Protein AF-A0A496YT22-F1 (afdb_monomer)

Structure (mmCIF, N/CA/C/O backbone):
data_AF-A0A496YT22-F1
#
_entry.id   AF-A0A496YT22-F1
#
loop_
_atom_site.group_PDB
_atom_site.id
_atom_site.type_symbol
_atom_site.label_atom_id
_atom_site.label_alt_id
_atom_site.label_comp_id
_atom_site.label_asym_id
_atom_site.label_entity_id
_atom_site.label_seq_id
_atom_site.pdbx_PDB_ins_code
_atom_site.Cartn_x
_atom_site.Cartn_y
_atom_site.Cartn_z
_atom_site.occupancy
_atom_site.B_iso_or_equiv
_atom_site.auth_seq_id
_atom_site.auth_comp_id
_atom_site.auth_asym_id
_atom_site.auth_atom_id
_atom_site.pdbx_PDB_model_num
ATOM 1 N N . MET A 1 1 ? 8.804 -9.572 -25.571 1.00 43.97 1 MET A N 1
ATOM 2 C CA . MET A 1 1 ? 10.090 -8.924 -25.228 1.00 43.97 1 MET A CA 1
ATOM 3 C C . MET A 1 1 ? 11.122 -8.936 -26.360 1.00 43.97 1 MET A C 1
ATOM 5 O O . MET A 1 1 ? 11.628 -7.877 -26.668 1.00 43.97 1 MET A O 1
ATOM 9 N N . ILE A 1 2 ? 11.380 -10.050 -27.059 1.00 42.09 2 ILE A N 1
ATOM 10 C CA . ILE A 1 2 ? 12.486 -10.147 -28.048 1.00 42.09 2 ILE A CA 1
ATOM 11 C C . ILE A 1 2 ? 12.188 -9.446 -29.407 1.00 42.09 2 ILE A C 1
ATOM 13 O O . ILE A 1 2 ? 13.082 -8.991 -30.114 1.00 42.09 2 ILE A O 1
ATOM 17 N N . ARG A 1 3 ? 10.912 -9.306 -29.801 1.00 44.09 3 ARG A N 1
ATOM 18 C CA . ARG A 1 3 ? 10.535 -8.911 -31.179 1.00 44.09 3 ARG A CA 1
ATOM 19 C C . ARG A 1 3 ? 10.841 -7.462 -31.589 1.00 44.09 3 ARG A C 1
ATOM 21 O O . ARG A 1 3 ? 10.942 -7.215 -32.790 1.00 44.09 3 ARG A O 1
ATOM 28 N N . ARG A 1 4 ? 10.936 -6.508 -30.652 1.00 46.62 4 ARG A N 1
ATOM 29 C CA . ARG A 1 4 ? 11.143 -5.086 -30.996 1.00 46.62 4 ARG A CA 1
ATOM 30 C C . ARG A 1 4 ? 12.622 -4.779 -31.253 1.00 46.62 4 ARG A C 1
ATOM 32 O O . ARG A 1 4 ? 12.919 -4.087 -32.224 1.00 46.62 4 ARG A O 1
ATOM 39 N N . ASP A 1 5 ? 13.519 -5.403 -30.492 1.00 55.44 5 ASP A N 1
ATOM 40 C CA . ASP A 1 5 ? 14.966 -5.238 -30.661 1.00 55.44 5 ASP A CA 1
ATOM 41 C C . ASP A 1 5 ? 15.528 -6.061 -31.821 1.00 55.44 5 ASP A C 1
ATOM 43 O O . ASP A 1 5 ? 16.427 -5.581 -32.501 1.00 55.44 5 ASP A O 1
ATOM 47 N N . ILE A 1 6 ? 14.935 -7.215 -32.168 1.00 63.62 6 ILE A N 1
ATOM 48 C CA . ILE A 1 6 ? 15.362 -7.986 -33.355 1.00 63.62 6 ILE A CA 1
ATOM 49 C C . ILE A 1 6 ? 15.339 -7.128 -34.624 1.00 63.62 6 ILE A C 1
ATOM 51 O O . ILE A 1 6 ? 16.263 -7.216 -35.427 1.00 63.62 6 ILE A O 1
ATOM 55 N N . LYS A 1 7 ? 14.311 -6.293 -34.829 1.00 68.88 7 LYS A N 1
ATOM 56 C CA . LYS A 1 7 ? 14.209 -5.467 -36.044 1.00 68.88 7 LYS A CA 1
ATOM 57 C C . LYS A 1 7 ? 15.286 -4.382 -36.094 1.00 68.88 7 LYS A C 1
ATOM 59 O O . LYS A 1 7 ? 15.851 -4.152 -37.157 1.00 68.88 7 LYS A O 1
ATOM 64 N N . ILE A 1 8 ? 15.578 -3.751 -34.956 1.00 69.25 8 ILE A N 1
ATOM 65 C CA . ILE A 1 8 ? 16.605 -2.705 -34.840 1.00 69.25 8 ILE A CA 1
ATOM 66 C C . ILE A 1 8 ? 17.996 -3.321 -35.000 1.00 69.25 8 ILE A C 1
ATOM 68 O O . ILE A 1 8 ? 18.782 -2.839 -35.807 1.00 69.25 8 ILE A O 1
ATOM 72 N N . VAL A 1 9 ? 18.265 -4.435 -34.317 1.00 75.06 9 VAL A N 1
ATOM 73 C CA . VAL A 1 9 ? 19.522 -5.185 -34.425 1.00 75.06 9 VAL A CA 1
ATOM 74 C C . VAL A 1 9 ? 19.734 -5.684 -35.855 1.00 75.06 9 VAL A C 1
ATOM 76 O O . VAL A 1 9 ? 20.800 -5.464 -36.421 1.00 75.06 9 VAL A O 1
ATOM 79 N N . SER A 1 10 ? 18.710 -6.263 -36.491 1.00 77.38 10 SER A N 1
ATOM 80 C CA . SER A 1 10 ? 18.797 -6.724 -37.887 1.00 77.38 10 SER A CA 1
ATOM 81 C C . SER A 1 10 ? 19.077 -5.568 -38.849 1.00 77.38 10 SER A C 1
ATOM 83 O O . SER A 1 10 ? 19.916 -5.693 -39.735 1.00 77.38 10 SER A O 1
ATOM 85 N N . PHE A 1 11 ? 18.421 -4.421 -38.659 1.00 79.88 11 PHE A N 1
ATOM 86 C CA . PHE A 1 11 ? 18.650 -3.226 -39.470 1.00 79.88 11 PHE A CA 1
ATOM 87 C C . PHE A 1 11 ? 20.065 -2.653 -39.282 1.00 79.88 11 PHE A C 1
ATOM 89 O O . PHE A 1 11 ? 20.742 -2.351 -40.264 1.00 79.88 11 PHE A O 1
ATOM 96 N N . CYS A 1 12 ? 20.549 -2.557 -38.041 1.00 79.00 12 CYS A N 1
ATOM 97 C CA . CYS A 1 12 ? 21.905 -2.098 -37.741 1.00 79.00 12 CYS A CA 1
ATOM 98 C C . CYS A 1 12 ? 22.975 -3.041 -38.306 1.00 79.00 12 CYS A C 1
ATOM 100 O O . CYS A 1 12 ? 23.954 -2.560 -38.870 1.00 79.00 12 CYS A O 1
ATOM 102 N N . ILE A 1 13 ? 22.774 -4.361 -38.232 1.00 83.06 13 ILE A N 1
ATOM 103 C CA . ILE A 1 13 ? 23.676 -5.352 -38.838 1.00 83.06 13 ILE A CA 1
ATOM 104 C C . ILE A 1 13 ? 23.762 -5.148 -40.354 1.00 83.06 13 ILE A C 1
ATOM 106 O O . ILE A 1 13 ? 24.862 -5.114 -40.901 1.00 83.06 13 ILE A O 1
ATOM 110 N N . VAL A 1 14 ? 22.627 -4.946 -41.033 1.00 83.50 14 VAL A N 1
ATOM 111 C CA . VAL A 1 14 ? 22.606 -4.679 -42.481 1.00 83.50 14 VAL A CA 1
ATOM 112 C C . VAL A 1 14 ? 23.369 -3.394 -42.821 1.00 83.50 14 VAL A C 1
ATOM 114 O O . VAL A 1 14 ? 24.183 -3.400 -43.742 1.00 83.50 14 VAL A O 1
ATOM 117 N N . ILE A 1 15 ? 23.178 -2.312 -42.058 1.00 80.31 15 ILE A N 1
ATOM 118 C CA . ILE A 1 15 ? 23.917 -1.053 -42.259 1.00 80.31 15 ILE A CA 1
ATOM 119 C C . ILE A 1 15 ? 25.422 -1.246 -42.058 1.00 80.31 15 ILE A C 1
ATOM 121 O O . ILE A 1 15 ? 26.205 -0.751 -42.867 1.00 80.31 15 ILE A O 1
ATOM 125 N N . ILE A 1 16 ? 25.838 -1.968 -41.014 1.00 85.50 16 ILE A N 1
ATOM 126 C CA . ILE A 1 16 ? 27.255 -2.243 -40.747 1.00 85.50 16 ILE A CA 1
ATOM 127 C C . ILE A 1 16 ? 27.864 -3.043 -41.902 1.00 85.50 16 ILE A C 1
ATOM 129 O O . ILE A 1 16 ? 28.938 -2.688 -42.376 1.00 85.50 16 ILE A O 1
ATOM 133 N N . LEU A 1 17 ? 27.173 -4.071 -42.403 1.00 84.62 17 LEU A N 1
ATOM 134 C CA . LEU A 1 17 ? 27.649 -4.879 -43.531 1.00 84.62 17 LEU A CA 1
ATOM 135 C C . LEU A 1 17 ? 27.815 -4.046 -44.809 1.00 84.62 17 LEU A C 1
ATOM 137 O O . LEU A 1 17 ? 28.841 -4.153 -45.480 1.00 84.62 17 LEU A O 1
ATOM 141 N N . ILE A 1 18 ? 26.850 -3.172 -45.117 1.00 77.69 18 ILE A N 1
ATOM 142 C CA . ILE A 1 18 ? 26.936 -2.249 -46.259 1.00 77.69 18 ILE A CA 1
ATOM 143 C C . ILE A 1 18 ? 28.099 -1.267 -46.070 1.00 77.69 18 ILE A C 1
ATOM 145 O O . ILE A 1 18 ? 28.868 -1.036 -47.002 1.00 77.69 18 ILE A O 1
ATOM 149 N N . ALA A 1 19 ? 28.265 -0.710 -44.868 1.00 78.56 19 ALA A N 1
ATOM 150 C CA . ALA A 1 19 ? 29.335 0.237 -44.576 1.00 78.56 19 ALA A CA 1
ATOM 151 C C . ALA A 1 19 ? 30.726 -0.413 -44.662 1.00 78.56 19 ALA A C 1
ATOM 153 O O . ALA A 1 19 ? 31.638 0.190 -45.220 1.00 78.56 19 ALA A O 1
ATOM 154 N N . VAL A 1 20 ? 30.883 -1.654 -44.188 1.00 85.06 20 VAL A N 1
ATOM 155 C CA . VAL A 1 20 ? 32.124 -2.437 -44.324 1.00 85.06 20 VAL A CA 1
ATOM 156 C C . VAL A 1 20 ? 32.426 -2.724 -45.794 1.00 85.06 20 VAL A C 1
ATOM 158 O O . VAL A 1 20 ? 33.553 -2.511 -46.235 1.00 85.06 20 VAL A O 1
ATOM 161 N N . PHE A 1 21 ? 31.426 -3.131 -46.580 1.00 82.00 21 PHE A N 1
ATOM 162 C CA . PHE A 1 21 ? 31.596 -3.359 -48.017 1.00 82.00 21 PHE A CA 1
ATOM 163 C C . PHE A 1 21 ? 32.051 -2.088 -48.754 1.00 82.00 21 PHE A C 1
ATOM 165 O O . PHE A 1 21 ? 33.010 -2.113 -49.528 1.00 82.00 21 PHE A O 1
ATOM 172 N N . MET A 1 22 ? 31.408 -0.954 -48.466 1.00 73.81 22 MET A N 1
ATOM 173 C CA . MET A 1 22 ? 31.781 0.345 -49.034 1.00 73.81 22 MET A CA 1
ATOM 174 C C . MET A 1 22 ? 33.162 0.808 -48.551 1.00 73.81 22 MET A C 1
ATOM 176 O O . MET A 1 22 ? 33.881 1.456 -49.308 1.00 73.81 22 MET A O 1
ATOM 180 N N . LEU A 1 23 ? 33.569 0.448 -47.329 1.00 81.56 23 LEU A N 1
ATOM 181 C CA . LEU A 1 23 ? 34.893 0.762 -46.788 1.00 81.56 23 LEU A CA 1
ATOM 182 C C . LEU A 1 23 ? 35.988 -0.005 -47.537 1.00 81.56 23 LEU A C 1
ATOM 184 O O . LEU A 1 23 ? 36.997 0.592 -47.907 1.00 81.56 23 LEU A O 1
ATOM 188 N N . CYS A 1 24 ? 35.766 -1.290 -47.833 1.00 80.44 24 CYS A N 1
ATOM 189 C CA . CYS A 1 24 ? 36.664 -2.078 -48.679 1.00 80.44 24 CYS A CA 1
ATOM 190 C C . CYS A 1 24 ? 36.819 -1.454 -50.073 1.00 80.44 24 CYS A C 1
ATOM 192 O O . CYS A 1 24 ? 37.925 -1.405 -50.602 1.00 80.44 24 CYS A O 1
ATOM 194 N N . LYS A 1 25 ? 35.739 -0.907 -50.648 1.00 75.31 25 LYS A N 1
ATOM 195 C CA . LYS A 1 25 ? 35.802 -0.184 -51.927 1.00 75.31 25 LYS A CA 1
ATOM 196 C C . LYS A 1 25 ? 36.484 1.178 -51.832 1.00 75.31 25 LYS A C 1
ATOM 198 O O . LYS A 1 25 ? 37.209 1.560 -52.744 1.00 75.31 25 LYS A O 1
ATOM 203 N N . ALA A 1 26 ? 36.327 1.889 -50.721 1.00 72.50 26 ALA A N 1
ATOM 204 C CA . ALA A 1 26 ? 37.008 3.160 -50.494 1.00 72.50 26 ALA A CA 1
ATOM 205 C C . ALA A 1 26 ? 38.537 3.009 -50.374 1.00 72.50 26 ALA A C 1
ATOM 207 O O . ALA A 1 26 ? 39.256 3.958 -50.677 1.00 72.50 26 ALA A O 1
ATOM 208 N N . GLN A 1 27 ? 39.046 1.830 -49.990 1.00 71.12 27 GLN A N 1
ATOM 209 C CA . GLN A 1 27 ? 40.488 1.538 -49.960 1.00 71.12 27 GLN A CA 1
ATOM 210 C C . GLN A 1 27 ? 41.128 1.447 -51.355 1.00 71.12 27 GLN A C 1
ATOM 212 O O . GLN A 1 27 ? 42.342 1.597 -51.472 1.00 71.12 27 GLN A O 1
ATOM 217 N N . GLU A 1 28 ? 40.336 1.259 -52.417 1.00 76.38 28 GLU A N 1
ATOM 218 C CA . GLU A 1 28 ? 40.820 1.311 -53.805 1.00 76.38 28 GLU A CA 1
ATOM 219 C C . GLU A 1 28 ? 41.134 2.764 -54.248 1.00 76.38 28 GLU A C 1
ATOM 221 O O . GLU A 1 28 ? 41.797 2.983 -55.264 1.00 76.38 28 GLU A O 1
ATOM 226 N N . LEU A 1 29 ? 40.702 3.777 -53.482 1.00 74.44 29 LEU A N 1
ATOM 227 C CA . LEU A 1 29 ? 40.960 5.194 -53.749 1.00 74.44 29 LEU A CA 1
ATOM 228 C C . LEU A 1 29 ? 42.267 5.661 -53.092 1.00 74.44 29 LEU A C 1
ATOM 230 O O . LEU A 1 29 ? 42.554 5.363 -51.933 1.00 74.44 29 LEU A O 1
ATOM 234 N N . LYS A 1 30 ? 43.053 6.472 -53.811 1.00 72.44 30 LYS A N 1
ATOM 235 C CA . LYS A 1 30 ? 44.325 7.007 -53.300 1.00 72.44 30 LYS A CA 1
ATOM 236 C C . LYS A 1 30 ? 44.101 7.887 -52.063 1.00 72.44 30 LYS A C 1
ATOM 238 O O . LYS A 1 30 ? 43.361 8.871 -52.113 1.00 72.44 30 LYS A O 1
ATOM 243 N N . ALA A 1 31 ? 44.792 7.551 -50.973 1.00 64.19 31 ALA A N 1
ATOM 244 C CA . ALA A 1 31 ? 44.725 8.271 -49.700 1.00 64.19 31 ALA A CA 1
ATOM 245 C C . ALA A 1 31 ? 45.420 9.643 -49.739 1.00 64.19 31 ALA A C 1
ATOM 247 O O . ALA A 1 31 ? 45.067 10.535 -48.972 1.00 64.19 31 ALA A O 1
ATOM 248 N N . THR A 1 32 ? 46.376 9.839 -50.648 1.00 66.56 32 THR A N 1
ATOM 249 C CA . THR A 1 32 ? 47.054 11.120 -50.860 1.00 66.56 32 THR A CA 1
ATOM 250 C C . THR A 1 32 ? 47.192 11.413 -52.346 1.00 66.56 32 THR A C 1
ATOM 252 O O . THR A 1 32 ? 47.465 10.528 -53.161 1.00 66.56 32 THR A O 1
ATOM 255 N N . ILE A 1 33 ? 46.987 12.676 -52.709 1.00 68.19 33 ILE A N 1
ATOM 256 C CA . ILE A 1 33 ? 47.254 13.190 -54.053 1.00 68.19 33 ILE A CA 1
ATOM 257 C C . ILE A 1 33 ? 48.054 14.480 -53.878 1.00 68.19 33 ILE A C 1
ATOM 259 O O . ILE A 1 33 ? 47.626 15.384 -53.165 1.00 68.19 33 ILE A O 1
ATOM 263 N N . ALA A 1 34 ? 49.237 14.545 -54.496 1.00 70.94 34 ALA A N 1
ATOM 264 C CA . ALA A 1 34 ? 50.095 15.736 -54.499 1.00 70.94 34 ALA A CA 1
ATOM 265 C C . ALA A 1 34 ? 50.357 16.345 -53.098 1.00 70.94 34 ALA A C 1
ATOM 267 O O . ALA A 1 34 ? 50.290 17.555 -52.919 1.00 70.94 34 ALA A O 1
ATOM 268 N N . GLY A 1 35 ? 50.614 15.511 -52.083 1.00 70.19 35 GLY A N 1
ATOM 269 C CA . GLY A 1 35 ? 50.894 15.982 -50.716 1.00 70.19 35 GLY A CA 1
ATOM 270 C C . GLY A 1 35 ? 49.671 16.463 -49.923 1.00 70.19 35 GLY A C 1
ATOM 271 O O . GLY A 1 35 ? 49.828 16.923 -48.797 1.00 70.19 35 GLY A O 1
ATOM 272 N N . THR A 1 36 ? 48.460 16.329 -50.471 1.00 66.19 36 THR A N 1
ATOM 273 C CA . THR A 1 36 ? 47.194 16.678 -49.806 1.00 66.19 36 THR A CA 1
ATOM 274 C C . THR A 1 36 ? 46.320 15.443 -49.559 1.00 66.19 36 THR A C 1
ATOM 276 O O . THR A 1 36 ? 46.562 14.369 -50.123 1.00 66.19 36 THR A O 1
ATOM 279 N N . ILE A 1 37 ? 45.321 15.587 -48.679 1.00 70.06 37 ILE A N 1
ATOM 280 C CA . ILE A 1 37 ? 44.357 14.536 -48.318 1.00 70.06 37 ILE A CA 1
ATOM 281 C C . ILE A 1 37 ? 43.594 14.102 -49.577 1.00 70.06 37 ILE A C 1
ATOM 283 O O . ILE A 1 37 ? 42.895 14.900 -50.197 1.00 70.06 37 ILE A O 1
ATOM 287 N N . GLY A 1 38 ? 43.739 12.834 -49.963 1.00 70.50 38 GLY A N 1
ATOM 288 C CA . GLY A 1 38 ? 43.094 12.268 -51.142 1.00 70.50 38 GLY A CA 1
ATOM 289 C C . GLY A 1 38 ? 41.599 11.978 -50.935 1.00 70.50 38 GLY A C 1
ATOM 290 O O . GLY A 1 38 ? 41.121 11.889 -49.799 1.00 70.50 38 GLY A O 1
ATOM 291 N N . PRO A 1 39 ? 40.843 11.767 -52.027 1.00 70.75 39 PRO A N 1
ATOM 292 C CA . PRO A 1 39 ? 39.390 11.593 -51.993 1.00 70.75 39 PRO A CA 1
ATOM 293 C C . PRO A 1 39 ? 38.934 10.330 -51.248 1.00 70.75 39 PRO A C 1
ATOM 295 O O . PRO A 1 39 ? 37.764 10.239 -50.902 1.00 70.75 39 PRO A O 1
ATOM 298 N N . GLY A 1 40 ? 39.828 9.372 -50.970 1.00 68.81 40 GLY A N 1
ATOM 299 C CA . GLY A 1 40 ? 39.516 8.167 -50.191 1.00 68.81 40 GLY A CA 1
ATOM 300 C C . GLY A 1 40 ? 39.432 8.384 -48.673 1.00 68.81 40 GLY A C 1
ATOM 301 O O . GLY A 1 40 ? 38.805 7.586 -47.976 1.00 68.81 40 GLY A O 1
ATOM 302 N N . VAL A 1 41 ? 40.009 9.466 -48.136 1.00 73.94 41 VAL A N 1
ATOM 303 C CA . VAL A 1 41 ? 40.124 9.684 -46.677 1.00 73.94 41 VAL A CA 1
ATOM 304 C C . VAL A 1 41 ? 38.799 10.138 -46.050 1.00 73.94 41 VAL A C 1
ATOM 306 O O . VAL A 1 41 ? 38.399 9.643 -44.997 1.00 73.94 41 VAL A O 1
ATOM 309 N N . PHE A 1 42 ? 38.058 11.031 -46.708 1.00 69.12 42 PHE A N 1
ATOM 310 C CA . PHE A 1 42 ? 36.756 11.492 -46.205 1.00 69.12 42 PHE A CA 1
ATOM 311 C C . PHE A 1 42 ? 35.681 10.382 -46.204 1.00 69.12 42 PHE A C 1
ATOM 313 O O . PHE A 1 42 ? 35.042 10.176 -45.174 1.00 69.12 42 PHE A O 1
ATOM 320 N N . PRO A 1 43 ? 35.493 9.596 -47.281 1.00 72.69 43 PRO A N 1
ATOM 321 C CA . PRO A 1 43 ? 34.543 8.485 -47.279 1.00 72.69 43 PRO A CA 1
ATOM 322 C C . PRO A 1 43 ? 34.906 7.400 -46.264 1.00 72.69 43 PRO A C 1
ATOM 324 O O . PRO A 1 43 ? 34.027 6.897 -45.570 1.00 72.69 43 PRO A O 1
ATOM 327 N N . SER A 1 44 ? 36.194 7.058 -46.132 1.00 77.62 44 SER A N 1
ATOM 328 C CA . SER A 1 44 ? 36.634 6.019 -45.192 1.00 77.62 44 SER A CA 1
ATOM 329 C C . SER A 1 44 ? 36.429 6.418 -43.730 1.00 77.62 44 SER A C 1
ATOM 331 O O . SER A 1 44 ? 35.948 5.612 -42.937 1.00 77.62 44 SER A O 1
ATOM 333 N N . THR A 1 45 ? 36.699 7.675 -43.374 1.00 77.62 45 THR A N 1
ATOM 334 C CA . THR A 1 45 ? 36.438 8.200 -42.021 1.00 77.62 45 THR A CA 1
ATOM 335 C C . THR A 1 45 ? 34.945 8.215 -41.679 1.00 77.62 45 THR A C 1
ATOM 337 O O . THR A 1 45 ? 34.568 7.770 -40.593 1.00 77.62 45 THR A O 1
ATOM 340 N N . VAL A 1 46 ? 34.080 8.639 -42.609 1.00 76.88 46 VAL A N 1
AT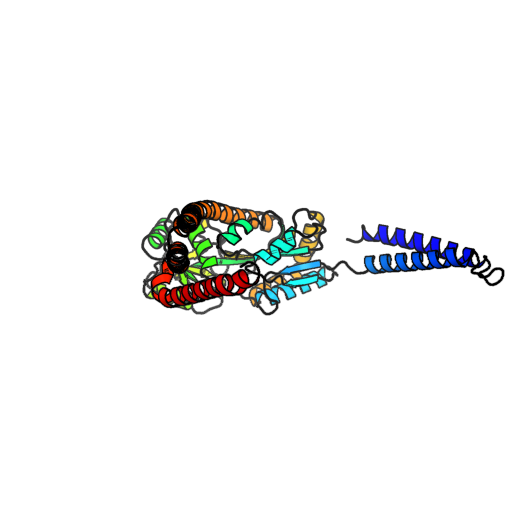OM 341 C CA . VAL A 1 46 ? 32.614 8.609 -42.436 1.00 76.88 46 VAL A CA 1
ATOM 342 C C . VAL A 1 46 ? 32.092 7.176 -42.287 1.00 76.88 46 VAL A C 1
ATOM 344 O O . VAL A 1 46 ? 31.265 6.909 -41.415 1.00 76.88 46 VAL A O 1
ATOM 347 N N . LEU A 1 47 ? 32.592 6.232 -43.087 1.00 82.44 47 LEU A N 1
ATOM 348 C CA . LEU A 1 47 ? 32.196 4.823 -43.015 1.00 82.44 47 LEU A CA 1
ATOM 349 C C . LEU A 1 47 ? 32.644 4.162 -41.704 1.00 82.44 47 LEU A C 1
ATOM 351 O O . LEU A 1 47 ? 31.853 3.454 -41.083 1.00 82.44 47 LEU A O 1
ATOM 355 N N . CYS A 1 48 ? 33.858 4.450 -41.226 1.00 85.31 48 CYS A N 1
ATOM 356 C CA . CYS A 1 48 ? 34.319 4.002 -39.909 1.00 85.31 48 CYS A CA 1
ATOM 357 C C . CYS A 1 48 ? 33.435 4.543 -38.772 1.00 85.31 48 CYS A C 1
ATOM 359 O O . CYS A 1 48 ? 33.080 3.794 -37.862 1.00 85.31 48 CYS A O 1
ATOM 361 N N . LEU A 1 49 ? 33.028 5.815 -38.838 1.00 83.75 49 LEU A N 1
ATOM 362 C CA . LEU A 1 49 ? 32.093 6.418 -37.881 1.00 83.75 49 LEU A CA 1
ATOM 363 C C . LEU A 1 49 ? 30.713 5.749 -37.911 1.00 83.75 49 LEU A C 1
ATOM 365 O O . LEU A 1 49 ? 30.139 5.496 -36.853 1.00 83.75 49 LEU A O 1
ATOM 369 N N . LEU A 1 50 ? 30.192 5.423 -39.097 1.00 82.38 50 LEU A N 1
ATOM 370 C CA . LEU A 1 50 ? 28.917 4.715 -39.251 1.00 82.38 50 LEU A CA 1
ATOM 371 C C . LEU A 1 50 ? 28.969 3.294 -38.683 1.00 82.38 50 LEU A C 1
ATOM 373 O O . LEU A 1 50 ? 28.031 2.878 -38.004 1.00 82.38 50 LEU A O 1
ATOM 377 N N . ILE A 1 51 ? 30.069 2.570 -38.910 1.00 90.12 51 ILE A N 1
ATOM 378 C CA . ILE A 1 51 ? 30.296 1.241 -38.327 1.00 90.12 51 ILE A CA 1
ATOM 379 C C . ILE A 1 51 ? 30.344 1.339 -36.800 1.00 90.12 51 ILE A C 1
ATOM 381 O O . ILE A 1 51 ? 29.654 0.583 -36.118 1.00 90.12 51 ILE A O 1
ATOM 385 N N . LEU A 1 52 ? 31.102 2.299 -36.258 1.00 91.12 52 LEU A N 1
ATOM 386 C CA . LEU A 1 52 ? 31.224 2.513 -34.816 1.00 91.12 52 LEU A CA 1
ATOM 387 C C . LEU A 1 52 ? 29.871 2.871 -34.181 1.00 91.12 52 LEU A C 1
ATOM 389 O O . LEU A 1 52 ? 29.491 2.293 -33.166 1.00 91.12 52 LEU A O 1
ATOM 393 N N . LEU A 1 53 ? 29.110 3.773 -34.803 1.00 86.25 53 LEU A N 1
ATOM 394 C CA . LEU A 1 53 ? 27.776 4.157 -34.344 1.00 86.25 53 LEU A CA 1
ATOM 395 C C . LEU A 1 53 ? 26.798 2.974 -34.395 1.00 86.25 53 LEU A C 1
ATOM 397 O O . LEU A 1 53 ? 26.063 2.745 -33.435 1.00 86.25 53 LEU A O 1
ATOM 401 N N . GLY A 1 54 ? 26.813 2.194 -35.481 1.00 82.94 54 GLY A N 1
ATOM 402 C CA . GLY A 1 54 ? 26.004 0.984 -35.623 1.00 82.94 54 GLY A CA 1
ATOM 403 C C . GLY A 1 54 ? 26.330 -0.063 -34.557 1.00 82.94 54 GLY A C 1
ATOM 404 O O . GLY A 1 54 ? 25.416 -0.644 -33.969 1.00 82.94 54 GLY A O 1
ATOM 405 N N . LEU A 1 55 ? 27.616 -0.261 -34.252 1.00 87.50 55 LEU A N 1
ATOM 406 C CA . LEU A 1 55 ? 28.085 -1.127 -33.168 1.00 87.50 55 LEU A CA 1
ATOM 407 C C . LEU A 1 55 ? 27.598 -0.637 -31.804 1.00 87.50 55 LEU A C 1
ATOM 409 O O . LEU A 1 55 ? 27.049 -1.428 -31.047 1.00 87.50 55 LEU A O 1
ATOM 413 N N . VAL A 1 56 ? 27.724 0.659 -31.504 1.00 81.94 56 VAL A N 1
ATOM 414 C CA . VAL A 1 56 ? 27.246 1.243 -30.239 1.00 81.94 56 VAL A CA 1
ATOM 415 C C . VAL A 1 56 ? 25.735 1.064 -30.079 1.00 81.94 56 VAL A C 1
ATOM 417 O O . VAL A 1 56 ? 25.279 0.691 -28.999 1.00 81.94 56 VAL A O 1
ATOM 420 N N . ILE A 1 57 ? 24.953 1.287 -31.140 1.00 77.75 57 ILE A N 1
ATOM 421 C CA . ILE A 1 57 ? 23.498 1.076 -31.121 1.00 77.75 57 ILE A CA 1
ATOM 422 C C . ILE A 1 57 ? 23.177 -0.407 -30.915 1.00 77.75 57 ILE A C 1
ATOM 424 O O . ILE A 1 57 ? 22.354 -0.727 -30.064 1.00 77.75 57 ILE A O 1
ATOM 428 N N . THR A 1 58 ? 23.865 -1.307 -31.621 1.00 78.12 58 THR A N 1
ATOM 429 C CA . THR A 1 58 ? 23.667 -2.760 -31.494 1.00 78.12 58 THR A CA 1
ATOM 430 C C . THR A 1 58 ? 24.000 -3.241 -30.084 1.00 78.12 58 THR A C 1
ATOM 432 O O . THR A 1 58 ? 23.191 -3.921 -29.466 1.00 78.12 58 THR A O 1
ATOM 435 N N . ILE A 1 59 ? 25.144 -2.826 -29.531 1.00 77.62 59 ILE A N 1
ATOM 436 C CA . ILE A 1 59 ? 25.547 -3.141 -28.156 1.00 77.62 59 ILE A CA 1
ATOM 437 C C . ILE A 1 59 ? 24.499 -2.613 -27.176 1.00 77.62 59 ILE A C 1
ATOM 439 O O . ILE A 1 59 ? 24.040 -3.364 -26.326 1.00 77.62 59 ILE A O 1
ATOM 443 N N . LYS A 1 60 ? 24.061 -1.356 -27.318 1.00 66.44 60 LYS A N 1
ATOM 444 C CA . LYS A 1 60 ? 23.056 -0.751 -26.435 1.00 66.44 60 LYS A CA 1
ATOM 445 C C . LYS A 1 60 ? 21.689 -1.436 -26.520 1.00 66.44 60 LYS A C 1
ATOM 447 O O . LYS A 1 60 ? 21.015 -1.529 -25.503 1.00 66.44 60 LYS A O 1
ATOM 452 N N . SER A 1 61 ? 21.300 -1.922 -27.696 1.00 64.75 61 SER A N 1
ATOM 453 C CA . SER A 1 61 ? 20.090 -2.729 -27.901 1.00 64.75 61 SER A CA 1
ATOM 454 C C . SER A 1 61 ? 20.229 -4.168 -27.393 1.00 64.75 61 SER A C 1
ATOM 456 O O . SER A 1 61 ? 19.222 -4.806 -27.111 1.00 64.75 61 SER A O 1
ATOM 458 N N . CYS A 1 62 ? 21.456 -4.677 -27.258 1.00 63.06 62 CYS A N 1
ATOM 459 C CA . CYS A 1 62 ? 21.746 -5.980 -26.658 1.00 63.06 62 CYS A CA 1
ATOM 460 C C . CYS A 1 62 ? 21.919 -5.921 -25.130 1.00 63.06 62 CYS A C 1
ATOM 462 O O . CYS A 1 62 ? 21.877 -6.966 -24.483 1.00 63.06 62 CYS A O 1
ATOM 464 N N . ILE A 1 63 ? 22.111 -4.734 -24.537 1.00 60.66 63 ILE A N 1
ATOM 465 C CA . ILE A 1 63 ? 22.060 -4.563 -23.081 1.00 60.66 63 ILE A CA 1
ATOM 466 C C . ILE A 1 63 ? 20.601 -4.790 -22.656 1.00 60.66 63 ILE A C 1
ATOM 468 O O . ILE A 1 63 ? 19.729 -4.049 -23.118 1.00 60.66 63 ILE A O 1
ATOM 472 N N . PRO A 1 64 ? 20.304 -5.792 -21.806 1.00 55.28 64 PRO A N 1
ATOM 473 C CA . PRO A 1 64 ? 18.939 -6.045 -21.365 1.00 55.28 64 PRO A CA 1
ATOM 474 C C . PRO A 1 64 ? 18.380 -4.778 -20.720 1.00 55.28 64 PRO A C 1
ATOM 476 O O . PRO A 1 64 ? 19.029 -4.154 -19.882 1.00 55.28 64 PRO A O 1
ATOM 479 N N . VAL A 1 65 ? 17.189 -4.365 -21.149 1.00 58.09 65 VAL A N 1
ATOM 480 C CA . VAL A 1 65 ? 16.560 -3.161 -20.611 1.00 58.09 65 VAL A CA 1
ATOM 481 C C . VAL A 1 65 ? 16.151 -3.429 -19.162 1.00 58.09 65 VAL A C 1
ATOM 483 O O . VAL A 1 65 ? 15.226 -4.200 -18.903 1.00 58.09 65 VAL A O 1
ATOM 486 N N . ASP A 1 66 ? 16.854 -2.785 -18.231 1.00 77.38 66 ASP A N 1
ATOM 487 C CA . ASP A 1 66 ? 16.627 -2.895 -16.790 1.00 77.38 66 ASP A CA 1
ATOM 488 C C . ASP A 1 66 ? 15.189 -2.489 -16.424 1.00 77.38 66 ASP A C 1
ATOM 490 O O . ASP A 1 66 ? 14.745 -1.373 -16.712 1.00 77.38 66 ASP A O 1
ATOM 494 N N . VAL A 1 67 ? 14.461 -3.371 -15.733 1.00 89.31 67 VAL A N 1
ATOM 495 C CA . VAL A 1 67 ? 13.198 -3.001 -15.084 1.00 89.31 67 VAL A CA 1
ATOM 496 C C . VAL A 1 67 ? 13.552 -2.238 -13.814 1.00 89.31 67 VAL A C 1
ATOM 498 O O . VAL A 1 67 ? 14.250 -2.744 -12.938 1.00 89.31 67 VAL A O 1
ATOM 501 N N . ARG A 1 68 ? 13.087 -1.000 -13.685 1.00 91.56 68 ARG A N 1
ATOM 502 C CA . ARG A 1 68 ? 13.293 -0.210 -12.466 1.00 91.56 68 ARG A CA 1
ATOM 503 C C . ARG A 1 68 ? 12.072 -0.342 -11.578 1.00 91.56 68 ARG A C 1
ATOM 505 O O . ARG A 1 68 ? 10.978 -0.013 -12.024 1.00 91.56 68 ARG A O 1
ATOM 512 N N . LEU A 1 69 ? 12.265 -0.766 -10.334 1.00 93.75 69 LEU A N 1
ATOM 513 C CA . LEU A 1 69 ? 11.220 -0.781 -9.316 1.00 93.75 69 LEU A CA 1
ATOM 514 C C . LEU A 1 69 ? 11.376 0.427 -8.397 1.00 93.75 69 LEU A C 1
ATOM 516 O O . LEU A 1 69 ? 12.303 0.500 -7.594 1.00 93.75 69 LEU A O 1
ATOM 520 N N . LEU A 1 70 ? 10.475 1.392 -8.541 1.00 91.50 70 LEU A N 1
ATOM 521 C CA . LEU A 1 70 ? 10.427 2.590 -7.715 1.00 91.50 70 LEU A CA 1
ATOM 522 C C . LEU A 1 70 ? 9.808 2.252 -6.357 1.00 91.50 70 LEU A C 1
ATOM 524 O O . LEU A 1 70 ? 8.636 1.883 -6.286 1.00 91.50 70 LEU A O 1
ATOM 528 N N . SER A 1 71 ? 10.597 2.401 -5.293 1.00 88.81 71 SER A N 1
ATOM 529 C CA . SER A 1 71 ? 10.162 2.171 -3.913 1.00 88.81 71 SER A CA 1
ATOM 530 C C . SER A 1 71 ? 10.160 3.479 -3.114 1.00 88.81 71 SER A C 1
ATOM 532 O O . SER A 1 71 ? 11.118 4.252 -3.212 1.00 88.81 71 SER A O 1
ATOM 534 N N . PRO A 1 72 ? 9.119 3.748 -2.313 1.00 81.81 72 PRO A N 1
ATOM 535 C CA . PRO A 1 72 ? 9.102 4.869 -1.377 1.00 81.81 72 PRO A CA 1
ATOM 536 C C . PRO A 1 72 ? 9.876 4.587 -0.075 1.00 81.81 72 PRO A C 1
ATOM 538 O O . PRO A 1 72 ? 10.143 5.515 0.683 1.00 81.81 72 PRO A O 1
ATOM 541 N N . TYR A 1 73 ? 10.248 3.332 0.190 1.00 83.88 73 TYR A N 1
ATOM 542 C CA . TYR A 1 73 ? 10.931 2.924 1.419 1.00 83.88 73 TYR A CA 1
ATOM 543 C C . TYR A 1 73 ? 12.454 3.021 1.289 1.00 83.88 73 TYR A C 1
ATOM 545 O O . TYR A 1 73 ? 13.022 2.617 0.268 1.00 83.88 73 TYR A O 1
ATOM 553 N N . SER A 1 74 ? 13.128 3.505 2.340 1.00 84.88 74 SER A N 1
ATOM 554 C CA . SER A 1 74 ? 14.594 3.478 2.416 1.00 84.88 74 SER A CA 1
ATOM 555 C C . SER A 1 74 ? 15.103 2.044 2.276 1.00 84.88 74 SER A C 1
ATOM 557 O O . SER A 1 74 ? 14.479 1.110 2.777 1.00 84.88 74 SER A O 1
ATOM 559 N N . SER A 1 75 ? 16.247 1.863 1.616 1.00 84.12 75 SER A N 1
ATOM 560 C CA . SER A 1 75 ? 16.864 0.545 1.412 1.00 84.12 75 SER A CA 1
ATOM 561 C C . SER A 1 75 ? 17.218 -0.181 2.712 1.00 84.12 75 SER A C 1
ATOM 563 O O . SER A 1 75 ? 17.368 -1.396 2.693 1.00 84.12 75 SER A O 1
ATOM 565 N N . GLU A 1 76 ? 17.352 0.558 3.813 1.00 84.88 76 GLU A N 1
ATOM 566 C CA . GLU A 1 76 ? 17.706 0.049 5.144 1.00 84.88 76 GLU A CA 1
ATOM 567 C C . GLU A 1 76 ? 16.483 -0.374 5.973 1.00 84.88 76 GLU A C 1
ATOM 569 O O . GLU A 1 76 ? 16.621 -1.100 6.952 1.00 84.88 76 GLU A O 1
ATOM 574 N N . SER A 1 77 ? 15.277 0.067 5.599 1.00 85.69 77 SER A N 1
ATOM 575 C CA . SER A 1 77 ? 14.048 -0.330 6.294 1.00 85.69 77 SER A CA 1
ATOM 576 C C . SER A 1 77 ? 13.668 -1.784 5.989 1.00 85.69 77 SER A C 1
ATOM 578 O O . SER A 1 77 ? 13.966 -2.289 4.906 1.00 85.69 77 SER A O 1
ATOM 580 N N . LEU A 1 78 ? 12.931 -2.439 6.898 1.00 86.19 78 LEU A N 1
ATOM 581 C CA . LEU A 1 78 ? 12.425 -3.808 6.693 1.00 86.19 78 LEU A CA 1
ATOM 582 C C . LEU A 1 78 ? 11.645 -3.941 5.376 1.00 86.19 78 LEU A C 1
ATOM 584 O O . LEU A 1 78 ? 11.936 -4.824 4.570 1.00 86.19 78 LEU A O 1
ATOM 588 N N . LYS A 1 79 ? 10.734 -2.996 5.100 1.00 87.88 79 LYS A N 1
ATOM 589 C CA . LYS A 1 79 ? 9.991 -2.938 3.832 1.00 87.88 79 LYS A CA 1
ATOM 590 C C . LYS A 1 79 ? 10.920 -2.684 2.639 1.00 87.88 79 LYS A C 1
ATOM 592 O O . LYS A 1 79 ? 10.739 -3.278 1.583 1.00 87.88 79 LYS A O 1
ATOM 597 N N . GLY A 1 80 ? 11.961 -1.866 2.786 1.00 89.38 80 GLY A N 1
ATOM 598 C CA . GLY A 1 80 ? 12.987 -1.687 1.753 1.00 89.38 80 GLY A CA 1
ATOM 599 C C . GLY A 1 80 ? 13.719 -2.981 1.392 1.00 89.38 80 GLY A C 1
ATOM 600 O O . GLY A 1 80 ? 13.861 -3.292 0.207 1.00 89.38 80 GLY A O 1
ATOM 601 N N . LEU A 1 81 ? 14.130 -3.753 2.400 1.00 92.25 81 LEU A N 1
ATOM 602 C CA . LEU A 1 81 ? 14.773 -5.057 2.227 1.00 92.25 81 LEU A CA 1
ATOM 603 C C . LEU A 1 81 ? 13.819 -6.080 1.596 1.00 92.25 81 LEU A C 1
ATOM 605 O O . LEU A 1 81 ? 14.209 -6.762 0.649 1.00 92.25 81 LEU A O 1
ATOM 609 N N . LEU A 1 82 ? 12.560 -6.137 2.048 1.00 93.75 82 LEU A N 1
ATOM 610 C CA . LEU A 1 82 ? 11.510 -6.962 1.440 1.00 93.75 82 LEU A CA 1
ATOM 611 C C . LEU A 1 82 ? 11.416 -6.715 -0.070 1.00 93.75 82 LEU A C 1
ATOM 613 O O . LEU A 1 82 ? 11.462 -7.650 -0.868 1.00 93.75 82 LEU A O 1
ATOM 617 N N . ILE A 1 83 ? 11.341 -5.448 -0.479 1.00 93.56 83 ILE A N 1
ATOM 618 C CA . ILE A 1 83 ? 11.209 -5.086 -1.892 1.00 93.56 83 ILE A CA 1
ATOM 619 C C . ILE A 1 83 ? 12.449 -5.454 -2.706 1.00 93.56 83 ILE A C 1
ATOM 621 O O . ILE A 1 83 ? 12.309 -5.888 -3.848 1.00 93.56 83 ILE A O 1
ATOM 625 N N . GLN A 1 84 ? 13.652 -5.351 -2.135 1.00 93.62 84 GLN A N 1
ATOM 626 C CA . GLN A 1 84 ? 14.872 -5.841 -2.788 1.00 93.62 84 GLN A CA 1
ATOM 627 C C . GLN A 1 84 ? 14.851 -7.357 -3.001 1.00 93.62 84 GLN A C 1
ATOM 629 O O . GLN A 1 84 ? 15.269 -7.835 -4.057 1.00 93.62 84 GLN A O 1
ATOM 634 N N . LYS A 1 85 ? 14.321 -8.121 -2.044 1.00 95.31 85 LYS A N 1
ATOM 635 C CA . LYS A 1 85 ? 14.196 -9.575 -2.182 1.00 95.31 85 LYS A CA 1
ATOM 636 C C . LYS A 1 85 ? 13.149 -9.972 -3.220 1.00 95.31 85 LYS A C 1
ATOM 638 O O . LYS A 1 85 ? 13.446 -10.782 -4.095 1.00 95.31 85 LYS A O 1
ATOM 643 N N . ILE A 1 86 ? 11.968 -9.345 -3.199 1.00 95.12 86 ILE A N 1
ATOM 644 C CA . ILE A 1 86 ? 10.927 -9.552 -4.224 1.00 95.12 86 I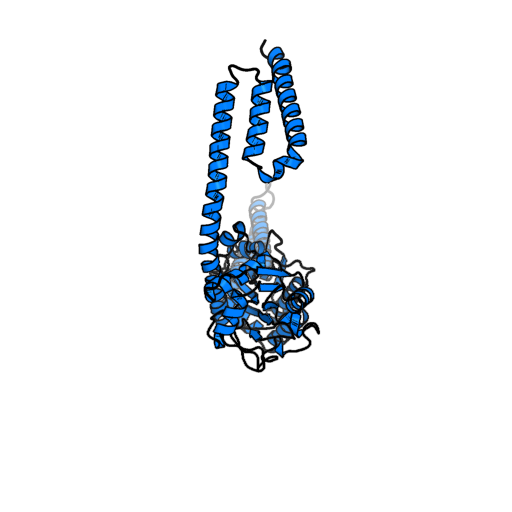LE A CA 1
ATOM 645 C C . ILE A 1 86 ? 11.472 -9.202 -5.615 1.00 95.12 86 ILE A C 1
ATOM 647 O O . ILE A 1 86 ? 11.276 -9.952 -6.573 1.00 95.12 86 ILE A O 1
ATOM 651 N N . ALA A 1 87 ? 12.217 -8.099 -5.723 1.00 93.88 87 ALA A N 1
ATOM 652 C CA . ALA A 1 87 ? 12.912 -7.709 -6.943 1.00 93.88 87 ALA A CA 1
ATOM 653 C C . ALA A 1 87 ? 13.882 -8.790 -7.443 1.00 93.88 87 ALA A C 1
ATOM 655 O O . ALA A 1 87 ? 13.892 -9.079 -8.637 1.00 93.88 87 ALA A O 1
ATOM 656 N N . GLY A 1 88 ? 14.659 -9.409 -6.549 1.00 93.44 88 GLY A N 1
ATOM 657 C CA . GLY A 1 88 ? 15.572 -10.507 -6.879 1.00 93.44 88 GLY A CA 1
ATOM 658 C C . GLY A 1 88 ? 14.862 -11.780 -7.357 1.00 93.44 88 GLY A C 1
ATOM 659 O O . GLY A 1 88 ? 15.305 -12.395 -8.331 1.00 93.44 88 GLY A O 1
ATOM 660 N N . ILE A 1 89 ? 13.737 -12.144 -6.729 1.00 94.44 89 ILE A N 1
ATOM 661 C CA . ILE A 1 89 ? 12.896 -13.289 -7.134 1.00 94.44 89 ILE A CA 1
ATOM 662 C C . ILE A 1 89 ? 12.350 -13.070 -8.551 1.00 94.44 89 ILE A C 1
ATOM 664 O O . ILE A 1 89 ? 12.481 -13.939 -9.421 1.00 94.44 89 ILE A O 1
ATOM 668 N N . LEU A 1 90 ? 11.790 -11.881 -8.803 1.00 92.62 90 LEU A N 1
ATOM 669 C CA . LEU A 1 90 ? 11.285 -11.490 -10.118 1.00 92.62 90 LEU A CA 1
ATOM 670 C C . LEU A 1 90 ? 12.404 -11.438 -11.160 1.00 92.62 90 LEU A C 1
ATOM 672 O O . LEU A 1 90 ? 12.237 -11.986 -12.243 1.00 92.62 90 LEU A O 1
ATOM 676 N N . ALA A 1 91 ? 13.549 -10.830 -10.840 1.00 91.06 91 ALA A N 1
ATOM 677 C CA . ALA A 1 91 ? 14.692 -10.719 -11.746 1.00 91.06 91 ALA A CA 1
ATOM 678 C C . ALA A 1 91 ? 15.190 -12.092 -12.213 1.00 91.06 91 ALA A C 1
ATOM 680 O O . ALA A 1 91 ? 15.346 -12.332 -13.412 1.00 91.06 91 ALA A O 1
ATOM 681 N N . SER A 1 92 ? 15.383 -13.006 -11.258 1.00 90.56 92 SER A N 1
ATOM 682 C CA . SER A 1 92 ? 15.869 -14.363 -11.521 1.00 90.56 92 SER A CA 1
ATOM 683 C C . SER A 1 92 ? 14.892 -15.148 -12.394 1.00 90.56 92 SER A C 1
ATOM 685 O O . SER A 1 92 ? 15.308 -15.831 -13.325 1.00 90.56 92 SER A O 1
ATOM 687 N N . SER A 1 93 ? 13.589 -15.009 -12.134 1.00 90.25 93 SER A N 1
ATOM 688 C CA . SER A 1 93 ? 12.552 -15.737 -12.872 1.00 90.25 93 SER A CA 1
ATOM 689 C C . SER A 1 93 ? 12.255 -15.132 -14.249 1.00 90.25 93 SER A C 1
ATOM 691 O O . SER A 1 93 ? 11.947 -15.858 -15.187 1.00 90.25 93 SER A O 1
ATOM 693 N N . LEU A 1 94 ? 12.379 -13.809 -14.397 1.00 87.88 94 LEU A N 1
ATOM 694 C CA . LEU A 1 94 ? 12.203 -13.106 -15.673 1.00 87.88 94 LEU A CA 1
ATOM 695 C C . LEU A 1 94 ? 13.436 -13.203 -16.583 1.00 87.88 94 LEU A C 1
ATOM 697 O O . LEU A 1 94 ? 13.338 -12.850 -17.759 1.00 87.88 94 LEU A O 1
ATOM 701 N N . GLY A 1 95 ? 14.595 -13.610 -16.050 1.00 84.50 95 GLY A N 1
ATOM 702 C CA . GLY A 1 95 ? 15.875 -13.528 -16.759 1.00 84.50 95 GLY A CA 1
ATOM 703 C C . GLY A 1 95 ? 16.265 -12.086 -17.103 1.00 84.50 95 GLY A C 1
ATOM 704 O O . GLY A 1 95 ? 16.937 -11.843 -18.103 1.00 84.50 95 GLY A O 1
ATOM 705 N N . ALA A 1 96 ? 15.797 -11.121 -16.309 1.00 82.50 96 ALA A N 1
ATOM 706 C CA . ALA A 1 96 ? 15.963 -9.695 -16.551 1.00 82.50 96 ALA A CA 1
ATOM 707 C C . ALA A 1 96 ? 16.551 -9.014 -15.318 1.00 82.50 96 ALA A C 1
ATOM 709 O O . ALA A 1 96 ? 16.248 -9.373 -14.181 1.00 82.50 96 ALA A O 1
ATOM 710 N N . ARG A 1 97 ? 17.368 -7.984 -15.530 1.00 84.31 97 ARG A N 1
ATOM 711 C CA . ARG A 1 97 ? 17.879 -7.181 -14.423 1.00 84.31 97 ARG A CA 1
ATOM 712 C C . ARG A 1 97 ? 16.767 -6.275 -13.899 1.00 84.31 97 ARG A C 1
ATOM 714 O O . ARG A 1 97 ? 16.181 -5.493 -14.649 1.00 84.31 97 ARG A O 1
ATOM 721 N N . LEU A 1 98 ? 16.496 -6.379 -12.600 1.00 90.44 98 LEU A N 1
ATOM 722 C CA . LEU A 1 98 ? 15.530 -5.540 -11.905 1.00 90.44 98 LEU A CA 1
ATOM 723 C C . LEU A 1 98 ? 16.249 -4.740 -10.819 1.00 90.44 98 LEU A C 1
ATOM 725 O O . LEU A 1 98 ? 16.883 -5.307 -9.933 1.00 90.44 98 LEU A O 1
ATOM 729 N N . VAL A 1 99 ? 16.193 -3.413 -10.917 1.00 89.81 99 VAL A N 1
ATOM 730 C CA . VAL A 1 99 ? 16.897 -2.502 -10.006 1.00 89.81 99 VAL A CA 1
ATOM 731 C C . VAL A 1 99 ? 15.883 -1.756 -9.158 1.00 89.81 99 VAL A C 1
ATOM 733 O O . VAL A 1 99 ? 15.060 -1.002 -9.681 1.00 89.81 99 VAL A O 1
ATOM 736 N N . VAL A 1 100 ? 15.966 -1.929 -7.840 1.00 92.06 100 VAL A N 1
ATOM 737 C CA . VAL A 1 100 ? 15.176 -1.132 -6.900 1.00 92.06 100 VAL A CA 1
ATOM 738 C C . VAL A 1 100 ? 15.783 0.263 -6.808 1.00 92.06 100 VAL A C 1
ATOM 740 O O . VAL A 1 100 ? 16.961 0.429 -6.500 1.00 92.06 100 VAL A O 1
ATOM 743 N N . GLN A 1 101 ? 14.974 1.275 -7.095 1.00 89.50 101 GLN A N 1
ATOM 744 C CA . GLN A 1 101 ? 15.340 2.675 -6.955 1.00 89.50 101 GLN A CA 1
ATOM 745 C C . GLN A 1 101 ? 14.481 3.299 -5.871 1.00 89.50 101 GLN A C 1
ATOM 747 O O . GLN A 1 101 ? 13.281 3.516 -6.058 1.00 89.50 101 GLN A O 1
ATOM 752 N N . THR A 1 102 ? 15.109 3.632 -4.750 1.00 85.69 102 THR A N 1
ATOM 753 C CA . THR A 1 102 ? 14.424 4.378 -3.708 1.00 85.69 102 THR A CA 1
ATOM 754 C C . THR A 1 102 ? 14.197 5.822 -4.158 1.00 85.69 102 THR A C 1
ATOM 756 O O . THR A 1 102 ? 15.122 6.511 -4.589 1.00 85.69 102 THR A O 1
ATOM 759 N N . ALA A 1 103 ? 12.960 6.295 -4.048 1.00 73.69 103 ALA A N 1
ATOM 760 C CA . ALA A 1 103 ? 12.584 7.683 -4.276 1.00 73.69 103 ALA A CA 1
ATOM 761 C C . ALA A 1 103 ? 12.112 8.300 -2.951 1.00 73.69 103 ALA A C 1
ATOM 763 O O . ALA A 1 103 ? 10.916 8.336 -2.669 1.00 73.69 103 ALA A O 1
ATOM 764 N N . ILE A 1 104 ? 13.071 8.761 -2.141 1.00 62.78 104 ILE A N 1
ATOM 765 C CA . ILE A 1 104 ? 12.808 9.378 -0.832 1.00 62.78 104 ILE A CA 1
ATOM 766 C C . ILE A 1 104 ? 12.338 10.828 -1.032 1.00 62.78 104 ILE A C 1
ATOM 768 O O . ILE A 1 104 ? 12.931 11.580 -1.805 1.00 62.78 104 ILE A O 1
ATOM 772 N N . GLY A 1 105 ? 11.283 11.230 -0.325 1.00 62.09 105 GLY A N 1
ATOM 773 C CA . GLY A 1 105 ? 10.755 12.596 -0.294 1.00 62.09 105 GLY A CA 1
ATOM 774 C C . GLY A 1 105 ? 9.738 12.772 0.837 1.00 62.09 105 GLY A C 1
ATOM 775 O O . GLY A 1 105 ? 9.623 11.907 1.704 1.00 62.09 105 GLY A O 1
ATOM 776 N N . ARG A 1 106 ? 9.006 13.898 0.871 1.00 51.47 106 ARG A N 1
ATOM 777 C CA . ARG A 1 106 ? 7.941 14.104 1.871 1.00 51.47 106 ARG A CA 1
ATOM 778 C C . ARG A 1 106 ? 6.761 13.180 1.541 1.00 51.47 106 ARG A C 1
ATOM 780 O O . ARG A 1 106 ? 5.924 13.524 0.713 1.00 51.47 106 ARG A O 1
ATOM 787 N N . GLY A 1 107 ? 6.738 12.011 2.178 1.00 55.72 107 GLY A N 1
ATOM 788 C CA . GLY A 1 107 ? 5.718 10.978 2.012 1.00 55.72 107 GLY A CA 1
ATOM 789 C C . GLY A 1 107 ? 5.976 9.994 0.868 1.00 55.72 107 GLY A C 1
ATOM 790 O O . GLY A 1 107 ? 6.821 10.203 -0.002 1.00 55.72 107 GLY A O 1
ATOM 791 N N . PHE A 1 108 ? 5.160 8.939 0.838 1.00 62.41 108 PHE A N 1
ATOM 792 C CA . PHE A 1 108 ? 5.149 7.876 -0.179 1.00 62.41 108 PHE A CA 1
ATOM 793 C C . PHE A 1 108 ? 4.865 8.371 -1.613 1.00 62.41 108 PHE A C 1
ATOM 795 O O . PHE A 1 108 ? 5.096 7.662 -2.593 1.00 62.41 108 PHE A O 1
ATOM 802 N N . PHE A 1 109 ? 4.433 9.628 -1.749 1.00 69.25 109 PHE A N 1
ATOM 803 C CA . PHE A 1 109 ? 4.077 10.281 -3.005 1.00 69.25 109 PHE A CA 1
ATOM 804 C C . PHE A 1 109 ? 5.230 10.374 -4.019 1.00 69.25 109 PHE A C 1
ATOM 806 O O . PHE A 1 109 ? 4.993 10.307 -5.225 1.00 69.25 109 PHE A O 1
ATOM 813 N N . SER A 1 110 ? 6.483 10.518 -3.575 1.00 74.00 110 SER A N 1
ATOM 814 C CA . SER A 1 110 ? 7.613 10.759 -4.487 1.00 74.00 110 SER A CA 1
ATOM 815 C C . SER A 1 110 ? 7.874 9.601 -5.456 1.00 74.00 110 SER A C 1
ATOM 817 O O . SER A 1 110 ? 8.138 9.841 -6.639 1.00 74.00 110 SER A O 1
ATOM 819 N N . ALA A 1 111 ? 7.750 8.355 -4.989 1.00 80.06 111 ALA A N 1
ATOM 820 C CA . ALA A 1 111 ? 7.884 7.172 -5.837 1.00 80.06 111 ALA A CA 1
ATOM 821 C C . ALA A 1 111 ? 6.742 7.083 -6.857 1.00 80.06 111 ALA A C 1
ATOM 823 O O . ALA A 1 111 ? 6.993 6.899 -8.051 1.00 80.06 111 ALA A O 1
ATOM 824 N N . HIS A 1 112 ? 5.500 7.291 -6.410 1.00 82.19 112 HIS A N 1
ATOM 825 C CA . HIS A 1 112 ? 4.323 7.226 -7.278 1.00 82.19 112 HIS A CA 1
ATOM 826 C C . HIS A 1 112 ? 4.348 8.313 -8.349 1.00 82.19 112 HIS A C 1
ATOM 828 O O . HIS A 1 112 ? 4.147 8.036 -9.527 1.00 82.19 112 HIS A O 1
ATOM 834 N N . TYR A 1 113 ? 4.680 9.543 -7.968 1.00 80.81 113 TYR A N 1
ATOM 835 C CA . TYR A 1 113 ? 4.760 10.670 -8.889 1.00 80.81 113 TYR A CA 1
ATOM 836 C C . TYR A 1 113 ? 5.809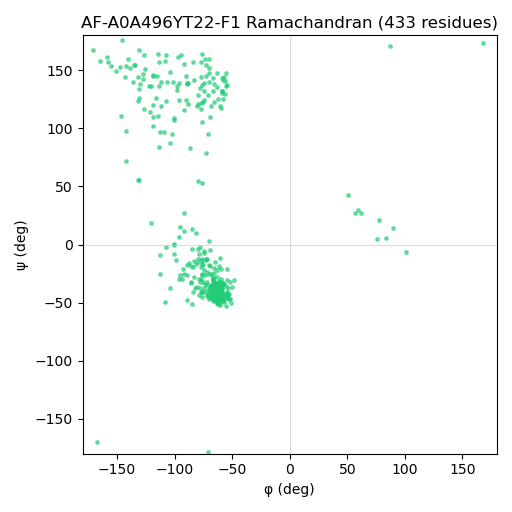 10.465 -9.989 1.00 80.81 113 TYR A C 1
ATOM 838 O O . TYR A 1 113 ? 5.559 10.752 -11.163 1.00 80.81 113 TYR A O 1
ATOM 846 N N . LYS A 1 114 ? 6.984 9.934 -9.628 1.00 84.50 114 LYS A N 1
ATOM 847 C CA . LYS A 1 114 ? 8.032 9.591 -10.599 1.00 84.50 114 LYS A CA 1
ATOM 848 C C . LYS A 1 114 ? 7.584 8.457 -11.526 1.00 84.50 114 LYS A C 1
ATOM 850 O O . LYS A 1 114 ? 7.885 8.497 -12.720 1.00 84.50 114 LYS A O 1
ATOM 855 N N . ALA A 1 115 ? 6.850 7.479 -11.000 1.00 88.00 115 ALA A N 1
ATOM 856 C CA . ALA A 1 115 ? 6.326 6.370 -11.785 1.00 88.00 115 ALA A CA 1
ATOM 857 C C . ALA A 1 115 ? 5.276 6.828 -12.806 1.00 88.00 115 ALA A C 1
ATOM 859 O O . ALA A 1 115 ? 5.424 6.531 -13.984 1.00 88.00 115 ALA A O 1
ATOM 860 N N . ILE A 1 116 ? 4.292 7.634 -12.398 1.00 86.75 116 ILE A N 1
ATOM 861 C CA . ILE A 1 116 ? 3.225 8.143 -13.283 1.00 86.75 116 ILE A CA 1
ATOM 862 C C . ILE A 1 116 ? 3.790 8.931 -14.470 1.00 86.75 116 ILE A C 1
ATOM 864 O O . ILE A 1 116 ? 3.246 8.895 -15.568 1.00 86.75 116 ILE A O 1
ATOM 868 N N . ARG A 1 117 ? 4.907 9.637 -14.267 1.00 86.88 117 ARG A N 1
ATOM 869 C CA . ARG A 1 117 ? 5.594 10.401 -15.322 1.00 86.88 117 ARG A CA 1
ATOM 870 C C . ARG A 1 117 ? 6.567 9.581 -16.161 1.00 86.88 117 ARG A C 1
ATOM 872 O O . ARG A 1 117 ? 7.180 10.117 -17.084 1.00 86.88 117 ARG A O 1
ATOM 879 N N . SER A 1 118 ? 6.767 8.315 -15.821 1.00 88.62 118 SER A N 1
ATOM 880 C CA . SER A 1 118 ? 7.623 7.427 -16.596 1.00 88.62 118 SER A CA 1
ATOM 881 C C . SER A 1 118 ? 6.907 6.966 -17.862 1.00 88.62 118 SER A C 1
ATOM 883 O O . SER A 1 118 ? 5.682 6.989 -17.957 1.00 88.62 118 SER A O 1
ATOM 885 N N . LYS A 1 119 ? 7.685 6.555 -18.866 1.00 88.00 119 LYS A N 1
ATOM 886 C CA . LYS A 1 119 ? 7.127 6.017 -20.108 1.00 88.00 119 LYS A CA 1
ATOM 887 C C . LYS A 1 119 ? 6.346 4.729 -19.796 1.00 88.00 119 LYS A C 1
ATOM 889 O O . LYS A 1 119 ? 6.871 3.890 -19.062 1.00 88.00 119 LYS A O 1
ATOM 894 N N . PRO A 1 120 ? 5.141 4.535 -20.358 1.00 90.88 120 PRO A N 1
ATOM 895 C CA . PRO A 1 120 ? 4.363 3.311 -20.180 1.00 90.88 120 PRO A CA 1
ATOM 896 C C . PRO A 1 120 ? 4.877 2.195 -21.106 1.00 90.88 120 PRO A C 1
ATOM 898 O O . PRO A 1 120 ? 4.146 1.635 -21.916 1.00 90.88 120 PRO A O 1
ATOM 901 N N . ASP A 1 121 ? 6.174 1.900 -21.025 1.00 87.62 121 ASP A N 1
ATOM 902 C CA . ASP A 1 121 ? 6.876 0.920 -21.863 1.00 87.62 121 ASP A CA 1
ATOM 903 C C . ASP A 1 121 ? 7.097 -0.433 -21.166 1.00 87.62 121 ASP A C 1
ATOM 905 O O . ASP A 1 121 ? 7.650 -1.349 -21.768 1.00 87.62 121 ASP A O 1
ATOM 909 N N . GLY A 1 122 ? 6.648 -0.569 -19.914 1.00 89.31 122 GLY A N 1
ATOM 910 C CA . GLY A 1 122 ? 6.797 -1.792 -19.127 1.00 89.31 122 GLY A CA 1
ATOM 911 C C . GLY A 1 122 ? 8.146 -1.935 -18.412 1.00 89.31 122 GLY A C 1
ATOM 912 O O . GLY A 1 122 ? 8.376 -2.962 -17.776 1.00 89.31 122 GLY A O 1
ATOM 913 N N . HIS A 1 123 ? 9.021 -0.921 -18.459 1.00 89.81 123 HIS A N 1
ATOM 914 C CA . HIS A 1 123 ? 10.333 -0.931 -17.786 1.00 89.81 123 HIS A CA 1
ATOM 915 C C . HIS A 1 123 ? 10.365 -0.148 -16.470 1.00 89.81 123 HIS A C 1
ATOM 917 O O . HIS A 1 123 ? 11.403 -0.054 -15.813 1.00 89.81 123 HIS A O 1
ATOM 923 N N . THR A 1 124 ? 9.237 0.433 -16.069 1.00 92.88 124 THR A N 1
ATOM 924 C CA . THR A 1 124 ? 9.096 1.089 -14.769 1.00 92.88 124 THR A CA 1
ATOM 925 C C . THR A 1 124 ? 7.973 0.413 -14.003 1.00 92.88 124 THR A C 1
ATOM 927 O O . THR A 1 124 ? 6.820 0.491 -14.407 1.00 92.88 124 THR A O 1
ATOM 930 N N . LEU A 1 125 ? 8.326 -0.244 -12.907 1.00 93.69 125 LEU A N 1
ATOM 931 C CA . LEU A 1 125 ? 7.411 -0.797 -11.922 1.00 93.69 125 LEU A CA 1
ATOM 932 C C . LEU A 1 125 ? 7.430 0.115 -10.692 1.00 93.69 125 LEU A C 1
ATOM 934 O O . LEU A 1 125 ? 8.450 0.729 -10.378 1.00 93.69 125 LEU A O 1
ATOM 938 N N . ALA A 1 126 ? 6.315 0.225 -9.990 1.00 92.12 126 ALA A N 1
ATOM 939 C CA . ALA A 1 126 ? 6.207 1.006 -8.770 1.00 92.12 126 ALA A CA 1
ATOM 940 C C . ALA A 1 126 ? 5.618 0.158 -7.654 1.00 92.12 126 ALA A C 1
ATOM 942 O O . ALA A 1 126 ? 4.700 -0.633 -7.878 1.00 92.12 126 ALA A O 1
ATOM 943 N N . LEU A 1 127 ? 6.135 0.367 -6.448 1.00 91.31 127 LEU A N 1
ATOM 944 C CA . LEU A 1 127 ? 5.478 -0.094 -5.244 1.00 91.31 127 LEU A CA 1
ATOM 945 C C . LEU A 1 127 ? 4.373 0.892 -4.863 1.00 91.31 127 LEU A C 1
ATOM 947 O O . LEU A 1 127 ? 4.621 2.069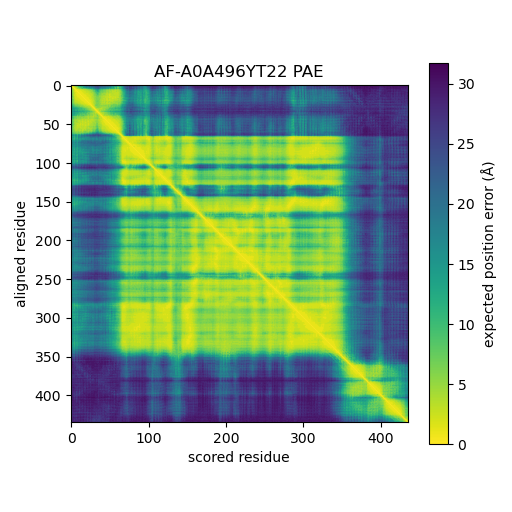 -4.591 1.00 91.31 127 LEU A O 1
ATOM 951 N N . LEU A 1 128 ? 3.153 0.385 -4.831 1.00 87.81 128 LEU A N 1
ATOM 952 C CA . LEU A 1 128 ? 1.953 1.054 -4.364 1.00 87.81 128 LEU A CA 1
ATOM 953 C C . LEU A 1 128 ? 1.706 0.644 -2.913 1.00 87.81 128 LEU A C 1
ATOM 955 O O . LEU A 1 128 ? 1.887 -0.520 -2.565 1.00 87.81 128 LEU A O 1
ATOM 959 N N . SER A 1 129 ? 1.313 1.590 -2.067 1.00 82.38 129 SER A N 1
ATOM 960 C CA . SER A 1 129 ? 0.965 1.315 -0.673 1.00 82.38 129 SER A CA 1
ATOM 961 C C . SER A 1 129 ? -0.126 2.266 -0.191 1.00 82.38 129 SER A C 1
ATOM 963 O O . SER A 1 129 ? -0.257 3.376 -0.719 1.00 82.38 129 SER A O 1
ATOM 965 N N . GLY A 1 130 ? -0.903 1.807 0.791 1.00 69.19 130 GLY A N 1
ATOM 966 C CA . GLY A 1 130 ? -2.018 2.535 1.396 1.00 69.19 130 GLY A CA 1
ATOM 967 C C . GLY A 1 130 ? -1.616 3.643 2.363 1.00 69.19 130 GLY A C 1
ATOM 968 O O . GLY A 1 130 ? -2.444 4.496 2.671 1.00 69.19 130 GLY A O 1
ATOM 969 N N . SER A 1 131 ? -0.358 3.677 2.804 1.00 62.59 131 SER A N 1
ATOM 970 C CA . SER A 1 131 ? 0.160 4.631 3.791 1.00 62.59 131 SER A CA 1
ATOM 971 C C . SER A 1 131 ? 0.401 6.031 3.197 1.00 62.59 131 SER A C 1
ATOM 973 O O . SER A 1 131 ? 1.478 6.597 3.298 1.00 62.59 131 SER A O 1
ATOM 975 N N . ILE A 1 132 ? -0.588 6.638 2.538 1.00 58.12 132 ILE A N 1
ATOM 976 C CA . ILE A 1 132 ? -0.451 8.000 2.000 1.00 58.12 132 ILE A CA 1
ATOM 977 C C . ILE A 1 132 ? -0.646 9.015 3.142 1.00 58.12 132 ILE A C 1
ATOM 979 O O . ILE A 1 132 ? -1.659 8.952 3.833 1.00 58.12 132 ILE A O 1
ATOM 983 N N . PRO A 1 133 ? 0.261 9.992 3.345 1.00 55.12 133 PRO A N 1
ATOM 984 C CA . PRO A 1 133 ? 0.085 10.984 4.404 1.00 55.12 133 PRO A CA 1
ATOM 985 C C . PRO A 1 133 ? -1.219 11.780 4.230 1.00 55.12 133 PRO A C 1
ATOM 987 O O . PRO A 1 133 ? -1.458 12.349 3.162 1.00 55.12 133 PRO A O 1
ATOM 990 N N . TYR A 1 134 ? -2.018 11.887 5.295 1.00 52.34 134 TYR A N 1
ATOM 991 C CA . TYR A 1 134 ? -3.327 12.562 5.311 1.00 52.34 134 TYR A CA 1
ATOM 992 C C . TYR A 1 134 ? -3.266 14.094 5.170 1.00 52.34 134 TYR A C 1
ATOM 994 O O . TYR A 1 134 ? -4.295 14.762 5.054 1.00 52.34 134 TYR A O 1
ATOM 1002 N N . SER A 1 135 ? -2.072 14.693 5.149 1.00 52.62 135 SER A N 1
ATOM 1003 C CA . SER A 1 135 ? -1.947 16.143 5.018 1.00 52.62 135 SER A CA 1
ATOM 1004 C C . SER A 1 135 ? -2.624 16.668 3.736 1.00 52.62 135 SER A C 1
ATOM 1006 O O . SER A 1 135 ? -2.509 16.089 2.651 1.00 52.62 135 SER A O 1
ATOM 1008 N N . SER A 1 136 ? -3.266 17.831 3.840 1.00 49.66 136 SER A N 1
ATOM 1009 C CA . SER A 1 136 ? -3.978 18.516 2.751 1.00 49.66 136 SER A CA 1
ATOM 1010 C C . SER A 1 136 ? -3.167 18.679 1.460 1.00 49.66 136 SER A C 1
ATOM 1012 O O . SER A 1 136 ? -3.712 18.556 0.362 1.00 49.66 136 SER A O 1
ATOM 1014 N N . CYS A 1 137 ? -1.858 18.917 1.578 1.00 49.50 137 CYS A N 1
ATOM 1015 C CA . CYS A 1 137 ? -0.952 19.048 0.438 1.00 49.50 137 CYS A CA 1
ATOM 1016 C C . CYS A 1 137 ? -0.797 17.732 -0.342 1.00 49.50 137 CYS A C 1
ATOM 1018 O O . CYS A 1 137 ? -0.609 17.762 -1.557 1.00 49.50 137 CYS A O 1
ATOM 1020 N N . PHE A 1 138 ? -0.911 16.586 0.338 1.00 54.75 138 PHE A N 1
ATOM 1021 C CA . PHE A 1 138 ? -0.804 15.252 -0.259 1.00 54.75 138 PHE A CA 1
ATOM 1022 C C . PHE A 1 138 ? -2.154 14.673 -0.677 1.00 54.75 138 PHE A C 1
ATOM 1024 O O . PHE A 1 138 ? -2.187 13.862 -1.597 1.00 54.75 138 PHE A O 1
ATOM 1031 N N . LEU A 1 139 ? -3.278 15.150 -0.134 1.00 54.06 139 LEU A N 1
ATOM 1032 C CA . LEU A 1 139 ? -4.620 14.761 -0.595 1.00 54.06 139 LEU A CA 1
ATOM 1033 C C . LEU A 1 139 ? -4.904 15.183 -2.044 1.00 54.06 139 LEU A C 1
ATOM 1035 O O . LEU A 1 139 ? -5.543 14.444 -2.785 1.00 54.06 139 LEU A O 1
ATOM 1039 N N . ASN A 1 140 ? -4.364 16.317 -2.506 1.00 51.09 140 ASN A N 1
ATOM 1040 C CA . ASN A 1 140 ? -4.379 16.676 -3.936 1.00 51.09 140 ASN A CA 1
ATOM 1041 C C . ASN A 1 140 ? -3.458 15.794 -4.796 1.00 51.09 140 ASN A C 1
ATOM 1043 O O . ASN A 1 140 ? -3.622 15.733 -6.009 1.00 51.09 140 ASN A O 1
ATOM 1047 N N . ALA A 1 141 ? -2.518 15.101 -4.163 1.00 49.41 141 ALA A N 1
ATOM 1048 C CA . ALA A 1 141 ? -1.539 14.205 -4.763 1.00 49.41 141 ALA A CA 1
ATOM 1049 C C . ALA A 1 141 ? -1.953 12.714 -4.657 1.00 49.41 141 ALA A C 1
ATOM 1051 O O . ALA A 1 141 ? -1.419 11.865 -5.367 1.00 49.41 141 ALA A O 1
ATOM 1052 N N . SER A 1 142 ? -2.961 12.401 -3.831 1.00 52.34 142 SER A N 1
ATOM 1053 C CA . SER A 1 142 ? -3.500 11.056 -3.546 1.00 52.34 142 SER A CA 1
ATOM 1054 C C . SER A 1 142 ? -4.265 10.429 -4.724 1.00 52.34 142 SER A C 1
ATOM 1056 O O . SER A 1 142 ? -4.772 9.317 -4.627 1.00 52.34 142 SER A O 1
ATOM 1058 N N . PHE A 1 143 ? -4.305 11.116 -5.868 1.00 54.22 143 PHE A N 1
ATOM 1059 C CA . PHE A 1 143 ? -4.892 10.676 -7.141 1.00 54.22 143 PHE A CA 1
ATOM 1060 C C . PHE A 1 143 ? -3.966 9.761 -7.942 1.00 54.22 143 PHE A C 1
ATOM 1062 O O . PHE A 1 143 ? -4.213 9.462 -9.101 1.00 54.22 143 PHE A O 1
ATOM 1069 N N . ALA A 1 144 ? -2.875 9.307 -7.334 1.00 64.12 144 ALA A N 1
ATOM 1070 C CA . ALA A 1 144 ? -1.889 8.505 -8.022 1.00 64.12 144 ALA A CA 1
ATOM 1071 C C . ALA A 1 144 ? -2.423 7.113 -8.414 1.00 64.12 144 ALA A C 1
ATOM 1073 O O . ALA A 1 144 ? -2.077 6.630 -9.485 1.00 64.12 144 ALA A O 1
ATOM 1074 N N . LEU A 1 145 ? -3.287 6.486 -7.599 1.00 76.75 145 LEU A N 1
ATOM 1075 C CA . LEU A 1 145 ? -3.675 5.076 -7.782 1.00 76.75 145 LEU A CA 1
ATOM 1076 C C . LEU A 1 145 ? -4.417 4.796 -9.100 1.00 76.75 145 LEU A C 1
ATOM 1078 O O . LEU A 1 145 ? -4.207 3.747 -9.697 1.00 76.75 145 LEU A O 1
ATOM 1082 N N . GLU A 1 146 ? -5.232 5.736 -9.591 1.00 80.81 146 GLU A N 1
ATOM 1083 C CA . GLU A 1 146 ? -5.945 5.595 -10.875 1.00 80.81 146 GLU A CA 1
ATOM 1084 C C . GLU A 1 146 ? -5.023 5.713 -12.102 1.00 80.81 146 GLU A C 1
ATOM 1086 O O . GLU A 1 146 ? -5.416 5.359 -13.211 1.00 80.81 146 GLU A O 1
ATOM 1091 N N . HIS A 1 147 ? -3.781 6.164 -11.905 1.00 86.56 147 HIS A N 1
ATOM 1092 C CA . HIS A 1 147 ? -2.751 6.259 -12.939 1.00 86.56 147 HIS A CA 1
ATOM 1093 C C . HIS A 1 147 ? -1.813 5.046 -12.974 1.00 86.56 147 HIS A C 1
ATOM 1095 O O . HIS A 1 147 ? -0.754 5.107 -13.607 1.00 86.56 147 HIS A O 1
ATOM 1101 N N . PHE A 1 148 ? -2.194 3.948 -12.321 1.00 90.81 148 PHE A N 1
ATOM 1102 C CA . PHE A 1 148 ? -1.472 2.685 -12.376 1.00 90.81 148 PHE A CA 1
ATOM 1103 C C . PHE A 1 148 ? -2.334 1.567 -12.949 1.00 90.81 148 PHE A C 1
ATOM 1105 O O . PHE A 1 148 ? -3.534 1.479 -12.699 1.00 90.81 148 PHE A O 1
ATOM 1112 N N . GLU A 1 149 ? -1.683 0.667 -13.674 1.00 94.38 149 GLU A N 1
ATOM 1113 C CA . GLU A 1 149 ? -2.206 -0.656 -13.978 1.00 94.38 149 GLU A CA 1
ATOM 1114 C C . GLU A 1 149 ? -1.528 -1.655 -13.024 1.00 94.38 149 GLU A C 1
ATOM 1116 O O . GLU A 1 149 ? -0.313 -1.876 -13.127 1.00 94.38 149 GLU A O 1
ATOM 1121 N N . PRO A 1 150 ? -2.255 -2.216 -12.041 1.00 94.62 150 PRO A N 1
ATOM 1122 C CA . PRO A 1 150 ? -1.654 -3.076 -11.032 1.00 94.62 150 PRO A CA 1
ATOM 1123 C C . PRO A 1 150 ? -1.208 -4.412 -11.622 1.00 94.62 150 PRO A C 1
ATOM 1125 O O . PRO A 1 150 ? -1.901 -5.025 -12.431 1.00 94.62 150 PRO A O 1
ATOM 1128 N N . LEU A 1 151 ? -0.046 -4.869 -11.168 1.00 96.38 151 LEU A N 1
ATOM 1129 C CA . LEU A 1 151 ? 0.486 -6.199 -11.421 1.00 96.38 151 LEU A CA 1
ATOM 1130 C C . LEU A 1 151 ? -0.069 -7.201 -10.406 1.00 96.38 151 LEU A C 1
ATOM 1132 O O . LEU A 1 151 ? -0.560 -8.256 -10.788 1.00 96.38 151 LEU A O 1
ATOM 1136 N N . CYS A 1 152 ? 0.029 -6.887 -9.116 1.00 96.62 152 CYS A N 1
ATOM 1137 C CA . CYS A 1 152 ? -0.426 -7.776 -8.052 1.00 96.62 152 CYS A CA 1
ATOM 1138 C C . CYS A 1 152 ? -0.546 -7.041 -6.718 1.00 96.62 152 CYS A C 1
ATOM 1140 O O . CYS A 1 152 ? 0.142 -6.045 -6.480 1.00 96.62 152 CYS A O 1
ATOM 1142 N N . LEU A 1 153 ? -1.357 -7.590 -5.820 1.00 95.56 153 LEU A N 1
ATOM 1143 C CA . LEU A 1 153 ? -1.271 -7.313 -4.390 1.00 95.56 153 LEU A CA 1
ATOM 1144 C C . LEU A 1 153 ? -0.182 -8.212 -3.782 1.00 95.56 153 LEU A C 1
ATOM 1146 O O . LEU A 1 153 ? -0.031 -9.355 -4.208 1.00 95.56 153 LEU A O 1
ATOM 1150 N N . LEU A 1 154 ? 0.601 -7.685 -2.840 1.00 95.38 154 LEU A N 1
ATOM 1151 C CA . LEU A 1 154 ? 1.664 -8.403 -2.126 1.00 95.38 154 LEU A CA 1
ATOM 1152 C C . LEU A 1 154 ? 1.271 -8.675 -0.670 1.00 95.38 154 LEU A C 1
ATOM 1154 O O . LEU A 1 154 ? 1.381 -9.797 -0.182 1.00 95.38 154 LEU A O 1
ATOM 1158 N N . SER A 1 155 ? 0.810 -7.648 0.035 1.00 93.00 155 SER A N 1
ATOM 1159 C CA . SER A 1 155 ? 0.385 -7.767 1.428 1.00 93.00 155 SER A CA 1
ATOM 1160 C C . SER A 1 155 ? -0.883 -6.973 1.674 1.00 93.00 155 SER A C 1
ATOM 1162 O O . SER A 1 155 ? -1.154 -5.976 0.996 1.00 93.00 155 SER A O 1
ATOM 1164 N N . PHE A 1 156 ? -1.653 -7.443 2.648 1.00 92.00 156 PHE A N 1
ATOM 1165 C CA . PHE A 1 156 ? -2.774 -6.716 3.213 1.00 92.00 156 PHE A CA 1
ATOM 1166 C C . PHE A 1 156 ? -2.878 -7.064 4.693 1.00 92.00 156 PHE A C 1
ATOM 1168 O O . PHE A 1 156 ? -3.228 -8.188 5.051 1.00 92.00 156 PHE A O 1
ATOM 1175 N N . ASP A 1 157 ? -2.575 -6.084 5.528 1.00 90.19 157 ASP A N 1
ATOM 1176 C CA . ASP A 1 157 ? -2.596 -6.156 6.975 1.00 90.19 157 ASP A CA 1
ATOM 1177 C C . ASP A 1 157 ? -3.781 -5.327 7.505 1.00 90.19 157 ASP A C 1
ATOM 1179 O O . ASP A 1 157 ? -3.707 -4.095 7.564 1.00 90.19 157 ASP A O 1
ATOM 1183 N N . PRO A 1 158 ? -4.929 -5.962 7.804 1.00 90.69 158 PRO A N 1
ATOM 1184 C CA . PRO A 1 158 ? -6.112 -5.254 8.274 1.00 90.69 158 PRO A CA 1
ATOM 1185 C C . PRO A 1 158 ? -5.932 -4.712 9.690 1.00 90.69 158 PRO A C 1
ATOM 1187 O O . PRO A 1 158 ? -5.166 -5.238 10.495 1.00 90.69 158 PRO A O 1
ATOM 1190 N N . TYR A 1 159 ? -6.747 -3.721 10.037 1.00 90.12 159 TYR A N 1
ATOM 1191 C CA . TYR A 1 159 ? -6.931 -3.330 11.424 1.00 90.12 159 TYR A CA 1
ATOM 1192 C C . TYR A 1 159 ? -7.802 -4.338 12.178 1.00 90.12 159 TYR A C 1
ATOM 1194 O O . TYR A 1 159 ? -8.834 -4.817 11.699 1.00 90.12 159 TYR A O 1
ATOM 1202 N N . MET A 1 160 ? -7.393 -4.608 13.409 1.00 91.94 160 MET A N 1
ATOM 1203 C CA . MET A 1 160 ? -8.163 -5.300 14.427 1.00 91.94 160 MET A CA 1
ATOM 1204 C C . MET A 1 160 ? -8.809 -4.285 15.362 1.00 91.94 160 MET A C 1
ATOM 1206 O O . MET A 1 160 ? -8.153 -3.341 15.806 1.00 91.94 160 MET A O 1
ATOM 1210 N N . LEU A 1 161 ? -10.079 -4.506 15.698 1.00 92.62 161 LEU A N 1
ATOM 1211 C CA . LEU A 1 161 ? -10.762 -3.762 16.751 1.00 92.62 161 LEU A CA 1
ATOM 1212 C C . LEU A 1 161 ? -10.572 -4.486 18.082 1.00 92.62 161 LEU A C 1
ATOM 1214 O O . LEU A 1 161 ? -10.941 -5.654 18.212 1.00 92.62 161 LEU A O 1
ATOM 1218 N N . LEU A 1 162 ? -10.036 -3.768 19.065 1.00 92.19 162 LEU A N 1
ATOM 1219 C CA . LEU A 1 162 ? -9.733 -4.251 20.405 1.00 92.19 162 LEU A CA 1
ATOM 1220 C C . LEU A 1 162 ? -10.642 -3.619 21.463 1.00 92.19 162 LEU A C 1
ATOM 1222 O O . LEU A 1 162 ? -10.880 -2.408 21.458 1.00 92.19 162 LEU A O 1
ATOM 1226 N N . LEU A 1 163 ? -11.063 -4.439 22.424 1.00 91.06 163 LEU A N 1
ATOM 1227 C CA . LEU A 1 163 ? -11.663 -4.019 23.689 1.00 91.06 163 LEU A CA 1
ATOM 1228 C C . LEU A 1 163 ? -10.705 -4.239 24.863 1.00 91.06 163 LEU A C 1
ATOM 1230 O O . LEU A 1 163 ? -9.752 -5.014 24.791 1.00 91.06 163 LEU A O 1
ATOM 1234 N N . SER A 1 164 ? -11.001 -3.586 25.989 1.00 85.31 164 SER A N 1
ATOM 1235 C CA . SER A 1 164 ? -10.386 -3.953 27.268 1.00 85.31 164 SER A CA 1
ATOM 1236 C C . SER A 1 164 ? -10.700 -5.412 27.610 1.00 85.31 164 SER A C 1
ATOM 1238 O O . SER A 1 164 ? -11.822 -5.878 27.403 1.00 85.31 164 SER A O 1
ATOM 1240 N N . SER A 1 165 ? -9.730 -6.102 28.213 1.00 77.81 165 SER A N 1
ATOM 1241 C CA . SER A 1 165 ? -9.863 -7.463 28.760 1.00 77.81 165 SER A CA 1
ATOM 1242 C C . SER A 1 165 ? -11.063 -7.602 29.703 1.00 77.81 165 SER A C 1
ATOM 1244 O O . SER A 1 165 ? -11.738 -8.624 29.729 1.00 77.81 165 SER A O 1
ATOM 1246 N N . LYS A 1 166 ? -11.408 -6.533 30.427 1.00 76.81 166 LYS A N 1
ATOM 1247 C CA . LYS A 1 166 ? -12.536 -6.501 31.370 1.00 76.81 166 LYS A CA 1
ATOM 1248 C C . LYS A 1 166 ? -13.902 -6.329 30.704 1.00 76.81 166 LYS A C 1
ATOM 1250 O O . LYS A 1 166 ? -14.915 -6.359 31.393 1.00 76.81 166 LYS A O 1
ATOM 1255 N N . SER A 1 167 ? -13.928 -6.057 29.401 1.00 76.94 167 SER A N 1
ATOM 1256 C CA . SER A 1 167 ? -15.143 -5.797 28.611 1.00 76.94 167 SER A CA 1
ATOM 1257 C C . SER A 1 167 ? -15.303 -6.794 27.461 1.00 76.94 167 SER A C 1
ATOM 1259 O O . SER A 1 167 ? -16.026 -6.521 26.505 1.00 76.94 167 SER A O 1
ATOM 1261 N N . VAL A 1 168 ? -14.603 -7.927 27.537 1.00 74.38 168 VAL A N 1
ATOM 1262 C CA . VAL A 1 168 ? -14.679 -9.004 26.553 1.00 74.38 168 VAL A CA 1
ATOM 1263 C C . VAL A 1 168 ? -16.115 -9.520 26.451 1.00 74.38 168 VAL A C 1
ATOM 1265 O O . VAL A 1 168 ? -16.763 -9.802 27.458 1.00 74.38 168 VAL A O 1
ATOM 1268 N N . LEU A 1 169 ? -16.609 -9.648 25.220 1.00 72.00 169 LEU A N 1
ATOM 1269 C CA . LEU A 1 169 ? -17.945 -10.163 24.937 1.00 72.00 169 LEU A CA 1
ATOM 1270 C C . LEU A 1 169 ? -17.909 -11.692 24.807 1.00 72.00 169 LEU A C 1
ATOM 1272 O O . LEU A 1 169 ? -17.021 -12.252 24.168 1.00 72.00 169 LEU A O 1
ATOM 1276 N N . GLU A 1 170 ? -18.910 -12.373 25.366 1.00 74.00 170 GLU A N 1
ATOM 1277 C CA . GLU A 1 170 ? -19.069 -13.833 25.232 1.00 74.00 170 GLU A CA 1
ATOM 1278 C C . GLU A 1 170 ? -19.618 -14.257 23.859 1.00 74.00 170 GLU A C 1
ATOM 1280 O O . GLU A 1 170 ? -19.590 -15.435 23.506 1.00 74.00 170 GLU A O 1
ATOM 1285 N N . ARG A 1 171 ? -20.112 -13.295 23.071 1.00 79.50 171 ARG A N 1
ATOM 1286 C CA . ARG A 1 171 ? -20.690 -13.501 21.741 1.00 79.50 171 ARG A CA 1
ATOM 1287 C C . ARG A 1 171 ? -20.104 -12.539 20.717 1.00 79.50 171 ARG A C 1
ATOM 1289 O O . ARG A 1 171 ? -19.503 -11.528 21.074 1.00 79.50 171 ARG A O 1
ATOM 1296 N N . SER A 1 172 ? -20.363 -12.821 19.442 1.00 78.06 172 SER A N 1
ATOM 1297 C CA . SER A 1 172 ? -20.066 -11.890 18.355 1.00 78.06 172 SER A CA 1
ATOM 1298 C C . SER A 1 172 ? -20.737 -10.537 18.600 1.00 78.06 172 SER A C 1
ATOM 1300 O O . SER A 1 172 ? -21.901 -10.454 19.018 1.00 78.06 172 SER A O 1
ATOM 1302 N N . ILE A 1 173 ? -19.968 -9.482 18.352 1.00 84.88 173 ILE A N 1
ATOM 1303 C CA . ILE A 1 173 ? -20.427 -8.109 18.498 1.00 84.88 173 ILE A CA 1
ATOM 1304 C C . ILE A 1 173 ? -21.402 -7.747 17.375 1.00 84.88 173 ILE A C 1
ATOM 1306 O O . ILE A 1 173 ? -21.269 -8.205 16.240 1.00 84.88 173 ILE A O 1
ATOM 1310 N N . THR A 1 174 ? -22.390 -6.920 17.696 1.00 87.06 174 THR A N 1
ATOM 1311 C CA . THR A 1 174 ? -23.351 -6.383 16.725 1.00 87.06 174 THR A CA 1
ATOM 1312 C C . THR A 1 174 ? -22.945 -4.989 16.252 1.00 87.06 174 THR A C 1
ATOM 1314 O O . THR A 1 174 ? -22.177 -4.281 16.909 1.00 87.06 174 THR A O 1
ATOM 1317 N N . LEU A 1 175 ? -23.501 -4.556 15.117 1.00 86.25 175 LEU A N 1
ATOM 1318 C CA . LEU A 1 175 ? -23.255 -3.221 14.577 1.00 86.25 175 LEU A CA 1
ATOM 1319 C C . LEU A 1 175 ? -23.586 -2.115 15.584 1.00 86.25 175 LEU A C 1
ATOM 1321 O O . LEU A 1 175 ? -22.787 -1.203 15.783 1.00 86.25 175 LEU A O 1
ATOM 1325 N N . ASP A 1 176 ? -24.735 -2.209 16.251 1.00 87.94 176 ASP A N 1
ATOM 1326 C CA . ASP A 1 176 ? -25.191 -1.185 17.194 1.00 87.94 176 ASP A CA 1
ATOM 1327 C C . ASP A 1 176 ? -24.300 -1.098 18.439 1.00 87.94 176 ASP A C 1
ATOM 1329 O O . ASP A 1 176 ? -24.089 -0.010 18.977 1.00 87.94 176 ASP A O 1
ATOM 1333 N N . GLU A 1 177 ? -23.699 -2.211 18.862 1.00 88.06 177 GLU A N 1
ATOM 1334 C CA . GLU A 1 177 ? -22.709 -2.223 19.943 1.00 88.06 177 GLU A CA 1
ATOM 1335 C C . GLU A 1 177 ? -21.421 -1.516 19.536 1.00 88.06 177 GLU A C 1
ATOM 1337 O O . GLU A 1 177 ? -20.938 -0.669 20.287 1.00 88.06 177 GLU A O 1
ATOM 1342 N N . ILE A 1 178 ? -20.900 -1.784 18.333 1.00 87.56 178 ILE A N 1
ATOM 1343 C CA . ILE A 1 178 ? -19.734 -1.058 17.806 1.00 87.56 178 ILE A CA 1
ATOM 1344 C C . ILE A 1 178 ? -20.035 0.434 17.719 1.00 87.56 178 ILE A C 1
ATOM 1346 O O . ILE A 1 178 ? -19.248 1.258 18.183 1.00 87.56 178 ILE A O 1
ATOM 1350 N N . ARG A 1 179 ? -21.198 0.794 17.173 1.00 88.38 179 ARG A N 1
ATOM 1351 C CA . ARG A 1 179 ? -21.641 2.187 17.078 1.00 88.38 179 ARG A CA 1
ATOM 1352 C C . ARG A 1 179 ? -21.693 2.860 18.451 1.00 88.38 179 ARG A C 1
ATOM 1354 O O . ARG A 1 179 ? -21.202 3.977 18.632 1.00 88.38 179 ARG A O 1
ATOM 1361 N N . LYS A 1 180 ? -22.243 2.170 19.449 1.00 89.00 180 LYS A N 1
ATOM 1362 C CA . LYS A 1 180 ? -22.300 2.658 20.829 1.00 89.00 180 LYS A CA 1
ATOM 1363 C C . LYS A 1 180 ? -20.903 2.839 21.425 1.00 89.00 180 LYS A C 1
ATOM 1365 O O . LYS A 1 180 ? -20.637 3.873 22.028 1.00 89.00 180 LYS A O 1
ATOM 1370 N N . LEU A 1 181 ? -19.996 1.888 21.222 1.00 87.94 181 LEU A N 1
ATOM 1371 C CA . LEU A 1 181 ? -18.616 1.979 21.708 1.00 87.94 181 LEU A CA 1
ATOM 1372 C C . LEU A 1 181 ? -17.876 3.174 21.099 1.00 87.94 181 LEU A C 1
ATOM 1374 O O . LEU A 1 181 ? -17.326 3.980 21.845 1.00 87.94 181 LEU A O 1
ATOM 1378 N N . ILE A 1 182 ? -17.942 3.334 19.772 1.00 88.62 182 ILE A N 1
ATOM 1379 C CA . ILE A 1 182 ? -17.307 4.445 19.046 1.00 88.62 182 ILE A CA 1
ATOM 1380 C C . ILE A 1 182 ? -17.874 5.800 19.494 1.00 88.62 182 ILE A C 1
ATOM 1382 O O . ILE A 1 182 ? -17.121 6.750 19.676 1.00 88.62 182 ILE A O 1
ATOM 1386 N N . SER A 1 183 ? -19.192 5.902 19.688 1.00 88.12 183 SER A N 1
ATOM 1387 C CA . SER A 1 183 ? -19.843 7.168 20.067 1.00 88.12 183 SER A CA 1
ATOM 1388 C C . SER A 1 183 ? -19.671 7.549 21.544 1.00 88.12 183 SER A C 1
ATOM 1390 O O . SER A 1 183 ? -19.677 8.734 21.883 1.00 88.12 183 SER A O 1
ATOM 1392 N N . SER A 1 184 ? -19.538 6.561 22.435 1.00 86.94 184 SER A N 1
ATOM 1393 C CA . SER A 1 184 ? -19.543 6.774 23.890 1.00 86.94 184 SER A CA 1
ATOM 1394 C C . SER A 1 184 ? -18.192 7.182 24.480 1.00 86.94 184 SER A C 1
ATOM 1396 O O . SER A 1 184 ? -18.152 7.733 25.580 1.00 86.94 184 SER A O 1
ATOM 1398 N N . ALA A 1 185 ? -17.093 6.935 23.769 1.00 89.50 185 ALA A N 1
ATOM 1399 C CA . ALA A 1 185 ? -15.739 7.140 24.267 1.00 89.50 185 ALA A CA 1
ATOM 1400 C C . ALA A 1 185 ? -14.787 7.594 23.152 1.00 89.50 185 ALA A C 1
ATOM 1402 O O . ALA A 1 185 ? -15.155 7.681 21.984 1.00 89.50 185 ALA A O 1
ATOM 1403 N N . ASN A 1 186 ? -13.542 7.898 23.520 1.00 93.38 186 ASN A N 1
ATOM 1404 C CA . ASN A 1 186 ? -12.494 8.125 22.531 1.00 93.38 186 ASN A CA 1
ATOM 1405 C C . ASN A 1 186 ? -12.120 6.804 21.841 1.00 93.38 186 ASN A C 1
ATOM 1407 O O . ASN A 1 186 ? -12.217 5.729 22.441 1.00 93.38 186 ASN A O 1
ATOM 1411 N N . VAL A 1 187 ? -11.661 6.897 20.596 1.00 94.12 187 VAL A N 1
ATOM 1412 C CA . VAL A 1 187 ? -11.202 5.758 19.795 1.00 94.12 187 VAL A CA 1
ATOM 1413 C C . VAL A 1 187 ? -9.689 5.825 19.682 1.00 94.12 187 VAL A C 1
ATOM 1415 O O . VAL A 1 187 ? -9.152 6.837 19.240 1.00 94.12 187 VAL A O 1
ATOM 1418 N N . GLY A 1 188 ? -8.998 4.768 20.091 1.00 93.75 188 GLY A N 1
ATOM 1419 C CA . GLY A 1 188 ? -7.545 4.696 19.993 1.00 93.75 188 GLY A CA 1
ATOM 1420 C C . GLY A 1 188 ? -7.077 4.091 18.674 1.00 93.75 188 GLY A C 1
ATOM 1421 O O . GLY A 1 188 ? -7.699 3.156 18.180 1.00 93.75 188 GLY A O 1
ATOM 1422 N N . PHE A 1 189 ? -5.954 4.567 18.148 1.00 92.44 189 PHE A N 1
ATOM 1423 C CA . PHE A 1 189 ? -5.284 4.008 16.974 1.00 92.44 189 PHE A CA 1
ATOM 1424 C C . PHE A 1 189 ? -3.791 3.800 17.267 1.00 92.44 189 PHE A C 1
ATOM 1426 O O . PHE A 1 189 ? -3.118 4.741 17.685 1.00 92.44 189 PHE A O 1
ATOM 1433 N N . SER A 1 190 ? -3.281 2.584 17.054 1.00 90.62 190 SER A N 1
ATOM 1434 C CA . SER A 1 190 ? -1.847 2.257 17.073 1.00 90.62 190 SER A CA 1
ATOM 1435 C C . SER A 1 190 ? -1.262 2.508 15.687 1.00 90.62 190 SER A C 1
ATOM 1437 O O . SER A 1 190 ? -1.232 1.615 14.844 1.00 90.62 190 SER A O 1
ATOM 1439 N N . CYS A 1 191 ? -0.906 3.760 15.410 1.00 83.56 191 CYS A N 1
ATOM 1440 C CA . CYS A 1 191 ? -0.267 4.178 14.166 1.00 83.56 191 CYS A CA 1
ATOM 1441 C C . CYS A 1 191 ? 0.203 5.633 14.270 1.00 83.56 191 CYS A C 1
ATOM 1443 O O . CYS A 1 191 ? -0.239 6.387 15.140 1.00 83.56 191 CYS A O 1
ATOM 1445 N N . GLU A 1 192 ? 1.023 6.062 13.310 1.00 78.06 192 GLU A N 1
ATOM 1446 C CA . GLU A 1 192 ? 1.347 7.479 13.138 1.00 78.06 192 GLU A CA 1
ATOM 1447 C C . GLU A 1 192 ? 0.067 8.316 12.947 1.00 78.06 192 GLU A C 1
ATOM 1449 O O . GLU A 1 192 ? -0.869 7.905 12.254 1.00 78.06 192 GLU A O 1
ATOM 1454 N N . GLU A 1 193 ? 0.035 9.506 13.553 1.00 78.69 193 GLU A N 1
ATOM 1455 C CA . GLU A 1 193 ? -1.136 10.391 13.602 1.00 78.69 193 GLU A CA 1
ATOM 1456 C C . GLU A 1 193 ? -1.738 10.675 12.216 1.00 78.69 193 GLU A C 1
ATOM 1458 O O . GLU A 1 193 ? -2.958 10.658 12.050 1.00 78.69 193 GLU A O 1
ATOM 1463 N N . GLU A 1 194 ? -0.907 10.925 11.202 1.00 71.31 194 GLU A N 1
ATOM 1464 C CA . GLU A 1 194 ? -1.398 11.239 9.858 1.00 71.31 194 GLU A CA 1
ATOM 1465 C C . GLU A 1 194 ? -2.110 10.038 9.221 1.00 71.31 194 GLU A C 1
ATOM 1467 O O . GLU A 1 194 ? -3.221 10.191 8.720 1.00 71.31 194 GLU A O 1
ATOM 1472 N N . THR A 1 195 ? -1.543 8.834 9.305 1.00 71.69 195 THR A N 1
ATOM 1473 C CA . THR A 1 195 ? -2.198 7.603 8.827 1.00 71.69 195 THR A CA 1
ATOM 1474 C C . THR A 1 195 ? -3.471 7.315 9.629 1.00 71.69 195 THR A C 1
ATOM 1476 O O . THR A 1 195 ? -4.522 7.009 9.065 1.00 71.69 195 THR A O 1
ATOM 1479 N N . GLY A 1 196 ? -3.417 7.504 10.948 1.00 77.06 196 GLY A N 1
ATOM 1480 C CA . GLY A 1 196 ? -4.549 7.295 11.846 1.00 77.06 196 GLY A CA 1
ATOM 1481 C C . GLY A 1 196 ? -5.743 8.199 11.551 1.00 77.06 196 GLY A C 1
ATOM 1482 O O . GLY A 1 196 ? -6.886 7.742 11.591 1.00 77.06 196 GLY A O 1
ATOM 1483 N N . LYS A 1 197 ? -5.505 9.468 11.190 1.00 78.69 197 LYS A N 1
ATOM 1484 C CA . LYS A 1 197 ? -6.567 10.401 10.774 1.00 78.69 197 LYS A CA 1
ATOM 1485 C C . LYS A 1 197 ? -7.329 9.903 9.547 1.00 78.69 197 LYS A C 1
ATOM 1487 O O . LYS A 1 197 ? -8.544 10.086 9.485 1.00 78.69 197 LYS A O 1
ATOM 1492 N N . GLN A 1 198 ? -6.649 9.251 8.601 1.00 74.94 198 GLN A N 1
ATOM 1493 C CA . GLN A 1 198 ? -7.290 8.671 7.419 1.00 74.94 198 GLN A CA 1
ATOM 1494 C C . GLN A 1 198 ? -8.296 7.584 7.800 1.00 74.94 198 GLN A C 1
ATOM 1496 O O . GLN A 1 198 ? -9.425 7.582 7.310 1.00 74.94 198 GLN A O 1
ATOM 1501 N N . ILE A 1 199 ? -7.899 6.685 8.699 1.00 78.06 199 ILE A N 1
ATOM 1502 C CA . ILE A 1 199 ? -8.724 5.553 9.131 1.00 78.06 199 ILE A CA 1
ATOM 1503 C C . ILE A 1 199 ? -9.871 6.036 10.006 1.00 78.06 199 ILE A C 1
ATOM 1505 O O . ILE A 1 199 ? -11.012 5.640 9.781 1.00 78.06 199 ILE A O 1
ATOM 1509 N N . ALA A 1 200 ? -9.590 6.937 10.952 1.00 84.94 200 ALA A N 1
ATOM 1510 C CA . ALA A 1 200 ? -10.616 7.585 11.754 1.00 84.94 200 ALA A CA 1
ATOM 1511 C C . ALA A 1 200 ? -11.677 8.225 10.852 1.00 84.94 200 ALA A C 1
ATOM 1513 O O . ALA A 1 200 ? -12.865 7.990 11.050 1.00 84.94 200 ALA A O 1
ATOM 1514 N N . ARG A 1 201 ? -11.267 8.939 9.793 1.00 80.31 201 ARG A N 1
ATOM 1515 C CA . ARG A 1 201 ? -12.220 9.545 8.859 1.00 80.31 201 ARG A CA 1
ATOM 1516 C C . ARG A 1 201 ? -12.998 8.515 8.041 1.00 80.31 201 ARG A C 1
ATOM 1518 O O . ARG A 1 201 ? -14.202 8.678 7.856 1.00 80.31 201 ARG A O 1
ATOM 1525 N N . ALA A 1 202 ? -12.343 7.458 7.563 1.00 78.94 202 ALA A N 1
ATOM 1526 C CA . ALA A 1 202 ? -13.021 6.365 6.866 1.00 78.94 202 ALA A CA 1
ATOM 1527 C C . ALA A 1 202 ? -14.091 5.709 7.759 1.00 78.94 202 ALA A C 1
ATOM 1529 O O . ALA A 1 202 ? -15.205 5.449 7.299 1.00 78.94 202 ALA A O 1
ATOM 1530 N N . LEU A 1 203 ? -13.779 5.512 9.046 1.00 82.94 203 LEU A N 1
ATOM 1531 C CA . LEU A 1 203 ? -14.720 5.023 10.051 1.00 82.94 203 LEU A CA 1
ATOM 1532 C C . LEU A 1 203 ? -15.891 5.986 10.238 1.00 82.94 203 LEU A C 1
ATOM 1534 O O . LEU A 1 203 ? -17.031 5.533 10.213 1.00 82.94 203 LEU A O 1
ATOM 1538 N N . GLU A 1 204 ? -15.656 7.293 10.367 1.00 85.50 204 GLU A N 1
ATOM 1539 C CA . GLU A 1 204 ? -16.739 8.282 10.493 1.00 85.50 204 GLU A CA 1
ATOM 1540 C C . GLU A 1 204 ? -17.701 8.245 9.305 1.00 85.50 204 GLU A C 1
ATOM 1542 O O . GLU A 1 204 ? -18.916 8.182 9.486 1.00 85.50 204 GLU A O 1
ATOM 1547 N N . LEU A 1 205 ? -17.158 8.241 8.085 1.00 80.62 205 LEU A N 1
ATOM 1548 C CA . LEU A 1 205 ? -17.938 8.264 6.848 1.00 80.62 205 LEU A CA 1
ATOM 1549 C C . LEU A 1 205 ? -18.825 7.027 6.694 1.00 80.62 205 LEU A C 1
ATOM 1551 O O . LEU A 1 205 ? -19.981 7.128 6.286 1.00 80.62 205 LEU A O 1
ATOM 1555 N N . LYS A 1 206 ? -18.285 5.853 7.026 1.00 79.81 206 LYS A N 1
ATOM 1556 C CA . LYS A 1 206 ? -18.965 4.568 6.833 1.00 79.81 206 LYS A CA 1
ATOM 1557 C C . LYS A 1 206 ? -19.877 4.196 7.999 1.00 79.81 206 LYS A C 1
ATOM 1559 O O . LYS A 1 206 ? -20.921 3.589 7.782 1.00 79.81 206 LYS A O 1
ATOM 1564 N N . SER A 1 207 ? -19.514 4.573 9.225 1.00 79.38 207 SER A N 1
ATOM 1565 C CA . SER A 1 207 ? -20.339 4.327 10.416 1.00 79.38 207 SER A CA 1
ATOM 1566 C C . SER A 1 207 ? -21.399 5.405 10.660 1.00 79.38 207 SER A C 1
ATOM 1568 O O . SER A 1 207 ? -22.361 5.127 11.375 1.00 79.38 207 SER A O 1
ATOM 1570 N N . GLN A 1 208 ? -21.244 6.591 10.052 1.00 82.50 208 GLN A N 1
ATOM 1571 C CA . GLN A 1 208 ? -22.033 7.809 10.298 1.00 82.50 208 GLN A CA 1
ATOM 1572 C C . GLN A 1 208 ? -21.964 8.297 11.754 1.00 82.50 208 GLN A C 1
ATOM 1574 O O . GLN A 1 208 ? -22.905 8.897 12.271 1.00 82.50 208 GLN A O 1
ATOM 1579 N N . ILE A 1 209 ? -20.844 8.034 12.430 1.00 84.12 209 ILE A N 1
ATOM 1580 C CA . ILE A 1 209 ? -20.623 8.393 13.834 1.00 84.12 209 ILE A CA 1
ATOM 1581 C C . ILE A 1 209 ? -19.394 9.273 13.929 1.00 84.12 209 ILE A C 1
ATOM 1583 O O . ILE A 1 209 ? -18.378 8.977 13.313 1.00 84.12 209 ILE A O 1
ATOM 1587 N N . ALA A 1 210 ? -19.478 10.335 14.727 1.00 86.12 210 ALA A N 1
ATOM 1588 C CA . ALA A 1 210 ? -18.323 11.168 15.028 1.00 86.12 210 ALA A CA 1
ATOM 1589 C C . ALA A 1 210 ? -17.288 10.366 15.831 1.00 86.12 210 ALA A C 1
ATOM 1591 O O . ALA A 1 210 ? -17.591 9.860 16.913 1.00 86.12 210 ALA A O 1
ATOM 1592 N N . VAL A 1 211 ? -16.066 10.279 15.314 1.00 89.19 211 VAL A N 1
ATOM 1593 C CA . VAL A 1 211 ? -14.952 9.580 15.951 1.00 89.19 211 VAL A CA 1
ATOM 1594 C C . VAL A 1 211 ? -14.107 10.621 16.674 1.00 89.19 211 VAL A C 1
ATOM 1596 O O . VAL A 1 211 ? -13.763 11.664 16.127 1.00 89.19 211 VAL A O 1
ATOM 1599 N N . LYS A 1 212 ? -13.744 10.340 17.927 1.00 91.44 212 LYS A N 1
ATOM 1600 C CA . LYS A 1 212 ? -12.781 11.146 18.694 1.00 91.44 212 LYS A CA 1
ATOM 1601 C C . LYS A 1 212 ? -11.450 10.394 18.741 1.00 91.44 212 LYS A C 1
ATOM 1603 O O . LYS A 1 212 ? -11.265 9.593 19.661 1.00 91.44 212 LYS A O 1
ATOM 1608 N N . PRO A 1 213 ? -10.565 10.564 17.740 1.00 91.88 213 PRO A N 1
ATOM 1609 C CA . PRO A 1 213 ? -9.366 9.749 17.635 1.00 91.88 213 PRO A CA 1
ATOM 1610 C C . PRO A 1 213 ? -8.299 10.183 18.647 1.00 91.88 213 PRO A C 1
ATOM 1612 O O . PRO A 1 213 ? -8.034 11.373 18.816 1.00 91.88 213 PRO A O 1
ATOM 1615 N N . LEU A 1 214 ? -7.658 9.203 19.277 1.00 93.44 214 LEU A N 1
ATOM 1616 C CA . LEU A 1 214 ? -6.408 9.333 20.020 1.00 93.44 214 LEU A CA 1
ATOM 1617 C C . LEU A 1 214 ? -5.372 8.402 19.383 1.00 93.44 214 LEU A C 1
ATOM 1619 O O . LEU A 1 214 ? -5.684 7.258 19.057 1.00 93.44 214 LEU A O 1
ATOM 1623 N N . PHE A 1 215 ? -4.150 8.891 19.202 1.00 92.56 215 PHE A N 1
ATOM 1624 C CA . PHE A 1 215 ? -3.078 8.152 18.535 1.00 92.56 215 PHE A CA 1
ATOM 1625 C C . PHE A 1 215 ? -2.051 7.679 19.555 1.00 92.56 215 PHE A C 1
ATOM 1627 O O . PHE A 1 215 ? -1.720 8.402 20.497 1.00 92.56 215 PHE A O 1
ATOM 1634 N N . TYR A 1 216 ? -1.575 6.456 19.366 1.00 91.81 216 TYR A N 1
ATOM 1635 C CA . TYR A 1 216 ? -0.636 5.783 20.246 1.00 91.81 216 TYR A CA 1
ATOM 1636 C C . TYR A 1 216 ? 0.519 5.231 19.417 1.00 91.81 216 TYR A C 1
ATOM 1638 O O . TYR A 1 216 ? 0.303 4.639 18.363 1.00 91.81 216 TYR A O 1
ATOM 1646 N N . ASP A 1 217 ? 1.739 5.371 19.933 1.00 87.00 217 ASP A N 1
ATOM 1647 C CA . ASP A 1 217 ? 2.954 4.936 19.230 1.00 87.00 217 ASP A CA 1
ATOM 1648 C C . ASP A 1 217 ? 3.151 3.408 19.222 1.00 87.00 217 ASP A C 1
ATOM 1650 O O . ASP A 1 217 ? 4.089 2.907 18.609 1.00 87.00 217 ASP A O 1
ATOM 1654 N N . SER A 1 218 ? 2.319 2.654 19.952 1.00 87.88 218 SER A N 1
ATOM 1655 C CA . SER A 1 218 ? 2.419 1.195 20.038 1.00 87.88 218 SER A CA 1
ATOM 1656 C C . SER A 1 218 ? 1.101 0.544 20.456 1.00 87.88 218 SER A C 1
ATOM 1658 O O . SER A 1 218 ? 0.301 1.135 21.190 1.00 87.88 218 SER A O 1
ATOM 1660 N N . VAL A 1 219 ? 0.937 -0.739 20.123 1.00 89.50 219 VAL A N 1
ATOM 1661 C CA . VAL A 1 219 ? -0.186 -1.552 20.620 1.00 89.50 219 VAL A CA 1
ATOM 1662 C C . VAL A 1 219 ? -0.168 -1.664 22.143 1.00 89.50 219 VAL A C 1
ATOM 1664 O O . VAL A 1 219 ? -1.220 -1.671 22.773 1.00 89.50 219 VAL A O 1
ATOM 1667 N N . HIS A 1 220 ? 1.008 -1.683 22.775 1.00 90.19 220 HIS A N 1
ATOM 1668 C CA . HIS A 1 220 ? 1.101 -1.766 24.233 1.00 90.19 220 HIS A CA 1
ATOM 1669 C C . HIS A 1 220 ? 0.503 -0.529 24.924 1.00 90.19 220 HIS A C 1
ATOM 1671 O O . HIS A 1 220 ? -0.270 -0.652 25.878 1.00 90.19 220 HIS A O 1
ATOM 1677 N N . SER A 1 221 ? 0.819 0.674 24.433 1.00 92.06 221 SER A N 1
ATOM 1678 C CA . SER A 1 221 ? 0.230 1.912 24.956 1.00 92.06 221 SER A CA 1
ATOM 1679 C C . SER A 1 221 ? -1.266 2.017 24.639 1.00 92.06 221 SER A C 1
ATOM 1681 O O . SER A 1 221 ? -2.023 2.470 25.499 1.00 92.06 221 SER A O 1
ATOM 1683 N N . LEU A 1 222 ? -1.704 1.516 23.478 1.00 93.56 222 LEU A N 1
ATOM 1684 C CA . LEU A 1 222 ? -3.120 1.389 23.121 1.00 93.56 222 LEU A CA 1
ATOM 1685 C C . LEU A 1 222 ? -3.882 0.463 24.092 1.00 93.56 222 LEU A C 1
ATOM 1687 O O . LEU A 1 222 ? -4.912 0.850 24.641 1.00 93.56 222 LEU A O 1
ATOM 1691 N N . VAL A 1 223 ? -3.367 -0.740 24.362 1.00 91.94 223 VAL A N 1
ATOM 1692 C CA . VAL A 1 223 ? -3.989 -1.704 25.290 1.00 91.94 223 VAL A CA 1
ATOM 1693 C C . VAL A 1 223 ? -4.039 -1.142 26.710 1.00 91.94 223 VAL A C 1
ATOM 1695 O O . VAL A 1 223 ? -5.068 -1.229 27.378 1.00 91.94 223 VAL A O 1
ATOM 1698 N N . LYS A 1 224 ? -2.976 -0.469 27.165 1.00 92.00 224 LYS A N 1
ATOM 1699 C CA . LYS A 1 224 ? -2.977 0.217 28.465 1.00 92.00 224 LYS A CA 1
ATOM 1700 C C . LYS A 1 224 ? -4.070 1.289 28.549 1.00 92.00 224 LYS A C 1
ATOM 1702 O O . LYS A 1 224 ? -4.715 1.423 29.588 1.00 92.00 224 LYS A O 1
ATOM 1707 N N . ALA A 1 225 ? -4.296 2.034 27.470 1.00 93.44 225 ALA A N 1
ATOM 1708 C CA . ALA A 1 225 ? -5.346 3.042 27.402 1.00 93.44 225 ALA A CA 1
ATOM 1709 C C . ALA A 1 225 ? -6.760 2.432 27.456 1.00 93.44 225 ALA A C 1
ATOM 1711 O O . ALA A 1 225 ? -7.625 2.976 28.151 1.00 93.44 225 ALA A O 1
ATOM 1712 N N . LEU A 1 226 ? -6.974 1.279 26.807 1.00 92.56 226 LEU A N 1
ATOM 1713 C CA . LEU A 1 226 ? -8.212 0.494 26.928 1.00 92.56 226 LEU A CA 1
ATOM 1714 C C . LEU A 1 226 ? -8.458 0.062 28.379 1.00 92.56 226 LEU A C 1
ATOM 1716 O O . LEU A 1 226 ? -9.546 0.275 28.912 1.00 92.56 226 LEU A O 1
ATOM 1720 N N . GLU A 1 227 ? -7.442 -0.480 29.053 1.00 90.75 227 GLU A N 1
ATOM 1721 C CA . GLU A 1 227 ? -7.549 -0.918 30.453 1.00 90.75 227 GLU A CA 1
ATOM 1722 C C . GLU A 1 227 ? -7.819 0.233 31.432 1.00 90.75 227 GLU A C 1
ATOM 1724 O O . GLU A 1 227 ? -8.529 0.068 32.428 1.00 90.75 227 GLU A O 1
ATOM 1729 N N . GLN A 1 228 ? -7.288 1.420 31.134 1.00 92.69 228 GLN A N 1
ATOM 1730 C CA . GLN A 1 228 ? -7.544 2.650 31.885 1.00 92.69 228 GLN A CA 1
ATOM 1731 C C . GLN A 1 228 ? -8.881 3.316 31.526 1.00 92.69 228 GLN A C 1
ATOM 1733 O O . GLN A 1 228 ? -9.238 4.315 32.150 1.00 92.69 228 GLN A O 1
ATOM 1738 N N . LYS A 1 229 ? -9.622 2.785 30.541 1.00 90.62 229 LYS A N 1
ATOM 1739 C CA . LYS A 1 229 ? -10.875 3.349 30.010 1.00 90.62 229 LYS A CA 1
ATOM 1740 C C . LYS A 1 229 ? -10.738 4.787 29.493 1.00 90.62 229 LYS A C 1
ATOM 1742 O O . LYS A 1 229 ? -11.706 5.544 29.498 1.00 90.62 229 LYS A O 1
ATOM 1747 N N . THR A 1 230 ? -9.543 5.181 29.046 1.00 92.19 230 THR A N 1
ATOM 1748 C CA . THR A 1 230 ? -9.338 6.484 28.381 1.00 92.19 230 THR A CA 1
ATOM 1749 C C . THR A 1 230 ? -9.847 6.464 26.937 1.00 92.19 230 THR A C 1
ATOM 1751 O O . THR A 1 230 ? -10.251 7.502 26.403 1.00 92.19 230 THR A O 1
ATOM 1754 N N . ILE A 1 231 ? -9.888 5.268 26.347 1.00 93.81 231 ILE A N 1
ATOM 1755 C CA . ILE A 1 231 ? -10.521 4.925 25.071 1.00 93.81 231 ILE A CA 1
ATOM 1756 C C . ILE A 1 231 ? -11.497 3.760 25.277 1.00 93.81 231 ILE A C 1
ATOM 1758 O O . ILE A 1 231 ? -11.311 2.943 26.179 1.00 93.81 231 ILE A O 1
ATOM 1762 N N . GLY A 1 232 ? -12.547 3.696 24.456 1.00 90.12 232 GLY A N 1
ATOM 1763 C CA . GLY A 1 232 ? -13.544 2.617 24.501 1.00 90.12 232 GLY A CA 1
ATOM 1764 C C . GLY A 1 232 ? -13.254 1.470 23.536 1.00 90.12 232 GLY A C 1
ATOM 1765 O O . GLY A 1 232 ? -13.601 0.328 23.819 1.00 90.12 232 GLY A O 1
ATOM 1766 N N . VAL A 1 233 ? -12.602 1.771 22.413 1.00 92.56 233 VAL A N 1
ATOM 1767 C CA . VAL A 1 233 ? -12.174 0.789 21.412 1.00 92.56 233 VAL A CA 1
ATOM 1768 C C . VAL A 1 233 ? -10.821 1.207 20.843 1.00 92.56 233 VAL A C 1
ATOM 1770 O O . VAL A 1 233 ? -10.540 2.403 20.715 1.00 92.56 233 VAL A O 1
ATOM 1773 N N . GLY A 1 234 ? -9.974 0.227 20.548 1.00 93.31 234 GLY A N 1
ATOM 1774 C CA . GLY A 1 234 ? -8.662 0.427 19.946 1.00 93.31 234 GLY A CA 1
ATOM 1775 C C . GLY A 1 234 ? -8.592 -0.191 18.557 1.00 93.31 234 GLY A C 1
ATOM 1776 O O . GLY A 1 234 ? -9.189 -1.234 18.323 1.00 93.31 234 GLY A O 1
ATOM 1777 N N . PHE A 1 235 ? -7.855 0.438 17.652 1.00 92.62 235 PHE A N 1
ATOM 1778 C CA . PHE A 1 235 ? -7.519 -0.083 16.334 1.00 92.62 235 PHE A CA 1
ATOM 1779 C C . PHE A 1 235 ? -6.008 -0.278 16.257 1.00 92.62 235 PHE A C 1
ATOM 1781 O O . PHE A 1 235 ? -5.249 0.659 16.500 1.00 92.62 235 PHE A O 1
ATOM 1788 N N . CYS A 1 236 ? -5.564 -1.474 15.903 1.00 91.81 236 CYS A N 1
ATOM 1789 C CA . CYS A 1 236 ? -4.154 -1.791 15.665 1.00 91.81 236 CYS A CA 1
ATOM 1790 C C . CYS A 1 236 ? -4.033 -2.720 14.465 1.00 91.81 236 CYS A C 1
ATOM 1792 O O . CYS A 1 236 ? -5.014 -3.366 14.098 1.00 91.81 236 CYS A O 1
ATOM 1794 N N . LEU A 1 237 ? -2.861 -2.785 13.844 1.00 90.00 237 LEU A N 1
ATOM 1795 C CA . LEU A 1 237 ? -2.662 -3.693 12.719 1.00 90.00 237 LEU A CA 1
ATOM 1796 C C . LEU A 1 237 ? -2.645 -5.148 13.200 1.00 90.00 237 LEU A C 1
ATOM 1798 O O . LEU A 1 237 ? -2.224 -5.452 14.320 1.00 90.00 237 LEU A O 1
ATOM 1802 N N . ALA A 1 238 ? -3.133 -6.058 12.361 1.00 89.75 238 ALA A N 1
ATOM 1803 C CA . ALA A 1 238 ? -3.219 -7.468 12.699 1.00 89.75 238 ALA A CA 1
ATOM 1804 C C . ALA A 1 238 ? -1.832 -8.081 12.919 1.00 89.75 238 ALA A C 1
ATOM 1806 O O . ALA A 1 238 ? -1.656 -8.863 13.855 1.00 89.75 238 ALA A O 1
ATOM 1807 N N . SER A 1 239 ? -0.835 -7.682 12.130 1.00 86.81 239 SER A N 1
ATOM 1808 C CA . SER A 1 239 ? 0.551 -8.110 12.326 1.00 86.81 239 SER A CA 1
ATOM 1809 C C . SER A 1 239 ? 1.131 -7.751 13.696 1.00 86.81 239 SER A C 1
ATOM 1811 O O . SER A 1 239 ? 1.861 -8.555 14.277 1.00 86.81 239 SER A O 1
ATOM 1813 N N . GLU A 1 240 ? 0.798 -6.579 14.245 1.00 85.62 240 GLU A N 1
ATOM 1814 C CA . GLU A 1 240 ? 1.311 -6.120 15.541 1.00 85.62 240 GLU A CA 1
ATOM 1815 C C . GLU A 1 240 ? 0.786 -6.983 16.694 1.00 85.62 240 GLU A C 1
ATOM 1817 O O . GLU A 1 240 ? 1.449 -7.134 17.720 1.00 85.62 240 GLU A O 1
ATOM 1822 N N . VAL A 1 241 ? -0.405 -7.561 16.525 1.00 84.62 241 VAL A N 1
ATOM 1823 C CA . VAL A 1 241 ? -1.045 -8.431 17.514 1.00 84.62 241 VAL A CA 1
ATOM 1824 C C . VAL A 1 241 ? -0.644 -9.885 17.316 1.00 84.62 241 VAL A C 1
ATOM 1826 O O . VAL A 1 241 ? -0.269 -10.546 18.273 1.00 84.62 241 VAL A O 1
ATOM 1829 N N . LEU A 1 242 ? -0.703 -10.400 16.087 1.00 80.38 242 LEU A N 1
ATOM 1830 C CA . LEU A 1 242 ? -0.423 -11.813 15.813 1.00 80.38 242 LEU A CA 1
ATOM 1831 C C . LEU A 1 242 ? 1.043 -12.182 16.071 1.00 80.38 242 LEU A C 1
ATOM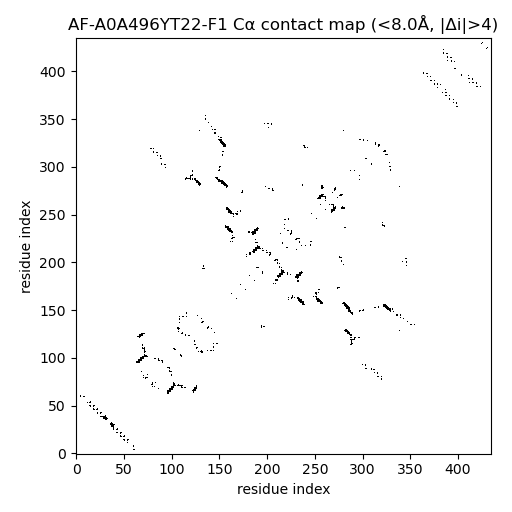 1833 O O . LEU A 1 242 ? 1.324 -13.325 16.425 1.00 80.38 242 LEU A O 1
ATOM 1837 N N . ASN A 1 243 ? 1.960 -11.218 15.941 1.00 71.38 243 ASN A N 1
ATOM 1838 C CA . ASN A 1 243 ? 3.390 -11.415 16.181 1.00 71.38 243 ASN A CA 1
ATOM 1839 C C . ASN A 1 243 ? 3.839 -10.999 17.594 1.00 71.38 243 ASN A C 1
ATOM 1841 O O . ASN A 1 243 ? 5.041 -10.973 17.862 1.00 71.38 243 ASN A O 1
ATOM 1845 N N . SER A 1 244 ? 2.916 -10.641 18.494 1.00 72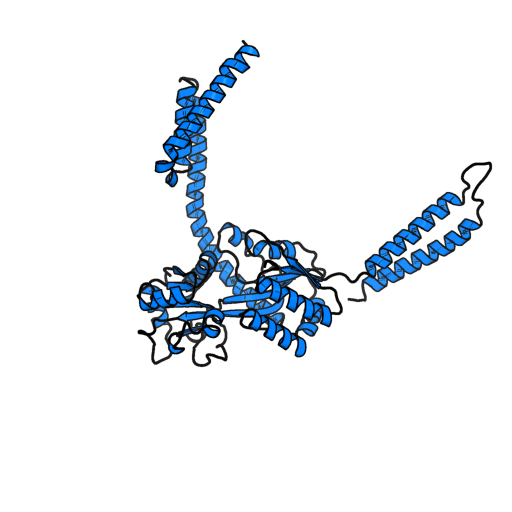.75 244 SER A N 1
ATOM 1846 C CA . SER A 1 244 ? 3.254 -10.228 19.858 1.00 72.75 244 SER A CA 1
ATOM 1847 C C . SER A 1 244 ? 2.361 -10.887 20.908 1.00 72.75 244 SER A C 1
ATOM 1849 O O . SER A 1 244 ? 1.217 -11.245 20.660 1.00 72.75 244 SER A O 1
ATOM 1851 N N . GLU A 1 245 ? 2.867 -11.013 22.134 1.00 72.81 245 GLU A N 1
ATOM 1852 C CA . GLU A 1 245 ? 2.076 -11.496 23.278 1.00 72.81 245 GLU A CA 1
ATOM 1853 C C . GLU A 1 245 ? 1.282 -10.365 23.962 1.00 72.81 245 GLU A C 1
ATOM 1855 O O . GLU A 1 245 ? 0.786 -10.526 25.075 1.00 72.81 245 GLU A O 1
ATOM 1860 N N . VAL A 1 246 ? 1.170 -9.190 23.325 1.00 73.81 246 VAL A N 1
ATOM 1861 C CA . VAL A 1 246 ? 0.546 -7.998 23.929 1.00 73.81 246 VAL A CA 1
ATOM 1862 C C . VAL A 1 246 ? -0.950 -8.208 24.170 1.00 73.81 246 VAL A C 1
ATOM 1864 O O . VAL A 1 246 ? -1.491 -7.711 25.158 1.00 73.81 246 VAL A O 1
ATOM 1867 N N . VAL A 1 247 ? -1.612 -8.956 23.286 1.00 70.69 247 VAL A N 1
ATOM 1868 C CA . VAL A 1 247 ? -3.007 -9.379 23.444 1.00 70.69 247 VAL A CA 1
ATOM 1869 C C . VAL A 1 247 ? -3.001 -10.835 23.892 1.00 70.69 247 VAL A C 1
ATOM 1871 O O . VAL A 1 247 ? -2.908 -11.758 23.086 1.00 70.69 247 VAL A O 1
ATOM 1874 N N . THR A 1 248 ? -3.089 -11.038 25.201 1.00 63.16 248 THR A N 1
ATOM 1875 C CA . THR A 1 248 ? -3.053 -12.371 25.818 1.00 63.16 248 THR A CA 1
ATOM 1876 C C . THR A 1 248 ? -4.347 -13.152 25.595 1.00 63.16 248 THR A C 1
ATOM 1878 O O . THR A 1 248 ? -4.337 -14.382 25.561 1.00 63.16 248 THR A O 1
ATOM 1881 N N . GLU A 1 249 ? -5.467 -12.453 25.392 1.00 71.50 249 GLU A N 1
ATOM 1882 C CA . GLU A 1 249 ? -6.773 -13.059 25.170 1.00 71.50 249 GLU A CA 1
ATOM 1883 C C . GLU A 1 249 ? -7.328 -12.681 23.797 1.00 71.50 249 GLU A C 1
ATOM 1885 O O . GLU A 1 249 ? -7.801 -11.567 23.578 1.00 71.50 249 GLU A O 1
ATOM 1890 N N . ARG A 1 250 ? -7.385 -13.651 22.875 1.00 72.88 250 ARG A N 1
ATOM 1891 C CA . ARG A 1 250 ? -7.951 -13.453 21.524 1.00 72.88 250 ARG A CA 1
ATOM 1892 C C . ARG A 1 250 ? -9.381 -12.897 21.523 1.00 72.88 250 ARG A C 1
ATOM 1894 O O . ARG A 1 250 ? -9.804 -12.339 20.520 1.00 72.88 250 ARG A O 1
ATOM 1901 N N . ARG A 1 251 ? -10.124 -13.037 22.627 1.00 73.12 251 ARG A N 1
ATOM 1902 C CA . ARG A 1 251 ? -11.483 -12.498 22.786 1.00 73.12 251 ARG A CA 1
ATOM 1903 C C . ARG A 1 251 ? -11.531 -10.972 22.955 1.00 73.12 251 ARG A C 1
ATOM 1905 O O . ARG A 1 251 ? -12.606 -10.390 22.854 1.00 73.12 251 ARG A O 1
ATOM 1912 N N . GLN A 1 252 ? -10.394 -10.321 23.199 1.00 86.56 252 GLN A N 1
ATOM 1913 C CA . GLN A 1 252 ? -10.293 -8.860 23.145 1.00 86.56 252 GLN A CA 1
ATOM 1914 C C . GLN A 1 252 ? -10.456 -8.333 21.718 1.00 86.56 252 GLN A C 1
ATOM 1916 O O . GLN A 1 252 ? -10.877 -7.193 21.538 1.00 86.56 252 GLN A O 1
ATOM 1921 N N . ILE A 1 253 ? -10.138 -9.157 20.716 1.00 90.44 253 ILE A N 1
ATOM 1922 C CA . ILE A 1 253 ? -10.333 -8.844 19.306 1.00 90.44 253 ILE A CA 1
ATOM 1923 C C . ILE A 1 253 ? -11.804 -9.094 18.982 1.00 90.44 253 ILE A C 1
ATOM 1925 O O . ILE A 1 253 ? -12.292 -10.207 19.156 1.00 90.44 253 ILE A O 1
ATOM 1929 N N . ILE A 1 254 ? -12.515 -8.068 18.521 1.00 91.38 254 ILE A N 1
ATOM 1930 C CA . ILE A 1 254 ? -13.971 -8.136 18.309 1.00 91.38 254 ILE A CA 1
ATOM 1931 C C . ILE A 1 254 ? -14.389 -8.051 16.844 1.00 91.38 254 ILE A C 1
ATOM 1933 O O . ILE A 1 254 ? -15.459 -8.548 16.495 1.00 91.38 254 ILE A O 1
ATOM 1937 N N . ALA A 1 255 ? -13.569 -7.438 15.989 1.00 92.12 255 ALA A N 1
ATOM 1938 C CA . ALA A 1 255 ? -13.821 -7.359 14.556 1.00 92.12 255 ALA A CA 1
ATOM 1939 C C . ALA A 1 255 ? -12.539 -7.078 13.760 1.00 92.12 255 ALA A C 1
ATOM 1941 O O . ALA A 1 255 ? -11.556 -6.571 14.306 1.00 92.12 255 ALA A O 1
ATOM 1942 N N . LEU A 1 256 ? -12.586 -7.369 12.460 1.00 92.44 256 LEU A N 1
ATOM 1943 C CA . LEU A 1 256 ? -11.513 -7.121 11.492 1.00 92.44 256 LEU A CA 1
ATOM 1944 C C . LEU A 1 256 ? -11.976 -6.162 10.392 1.00 92.44 256 LEU A C 1
ATOM 1946 O O . LEU A 1 256 ? -13.116 -6.241 9.939 1.00 92.44 256 LEU A O 1
ATOM 1950 N N . THR A 1 257 ? -11.092 -5.301 9.897 1.00 90.00 257 THR A N 1
ATOM 1951 C CA . THR A 1 257 ? -11.364 -4.414 8.749 1.00 90.00 257 THR A CA 1
ATOM 1952 C C . THR A 1 257 ? -10.949 -5.027 7.404 1.00 90.00 257 THR A C 1
ATOM 1954 O O . THR A 1 257 ? -10.602 -4.306 6.470 1.00 90.00 257 THR A O 1
ATOM 1957 N N . SER A 1 258 ? -10.934 -6.357 7.302 1.00 90.25 258 SER A N 1
ATOM 1958 C CA . SER A 1 258 ? -10.649 -7.112 6.076 1.00 90.25 258 SER A CA 1
ATOM 1959 C C . SER A 1 258 ? -11.925 -7.504 5.325 1.00 90.25 258 SER A C 1
ATOM 1961 O O . SER A 1 258 ? -13.019 -7.499 5.883 1.00 90.25 258 SER A O 1
ATOM 1963 N N . GLU A 1 259 ? -11.786 -7.872 4.047 1.00 88.06 259 GLU A N 1
ATOM 1964 C CA . GLU A 1 259 ? -12.889 -8.471 3.275 1.00 88.06 259 GLU A CA 1
ATOM 1965 C C . GLU A 1 259 ? -13.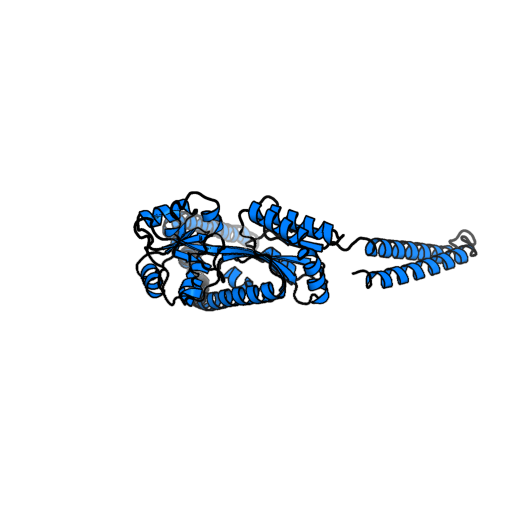318 -9.815 3.865 1.00 88.06 259 GLU A C 1
ATOM 1967 O O . GLU A 1 259 ? -14.499 -10.023 4.139 1.00 88.06 259 GLU A O 1
ATOM 1972 N N . ASP A 1 260 ? -12.332 -10.680 4.100 1.00 89.00 260 ASP A N 1
ATOM 1973 C CA . ASP A 1 260 ? -12.498 -12.032 4.616 1.00 89.00 260 ASP A CA 1
ATOM 1974 C C . ASP A 1 260 ? -11.885 -12.146 6.011 1.00 89.00 260 ASP A C 1
ATOM 1976 O O . ASP A 1 260 ? -10.984 -11.383 6.381 1.00 89.00 260 ASP A O 1
ATOM 1980 N N . ARG A 1 261 ? -12.344 -13.122 6.794 1.00 90.31 261 ARG A N 1
ATOM 1981 C CA . ARG A 1 261 ? -11.736 -13.434 8.093 1.00 90.31 261 ARG A CA 1
ATOM 1982 C C . ARG A 1 261 ? -10.298 -13.910 7.911 1.00 90.31 261 ARG A C 1
ATOM 1984 O O . ARG A 1 261 ? -9.968 -14.582 6.935 1.00 90.31 261 ARG A O 1
ATOM 1991 N N . ILE A 1 262 ? -9.447 -13.606 8.884 1.00 85.94 262 ILE A N 1
ATOM 1992 C CA . ILE A 1 262 ? -8.075 -14.121 8.902 1.00 85.94 262 ILE A CA 1
ATOM 1993 C C . ILE A 1 262 ? -8.122 -15.608 9.302 1.00 85.94 262 ILE A C 1
ATOM 1995 O O . ILE A 1 262 ? -8.769 -15.921 10.305 1.00 85.94 262 ILE A O 1
ATOM 1999 N N . PRO A 1 263 ? -7.433 -16.523 8.590 1.00 83.56 263 PRO A N 1
ATOM 2000 C CA . PRO A 1 263 ? -7.427 -17.956 8.910 1.00 83.56 263 PRO A CA 1
ATOM 2001 C C . PRO A 1 263 ? -7.009 -18.293 10.345 1.00 83.56 263 PRO A C 1
ATOM 2003 O O . PRO A 1 263 ? -7.504 -19.264 10.908 1.00 83.56 263 PRO A O 1
ATOM 2006 N N . ASP A 1 264 ? -6.148 -17.472 10.950 1.00 81.06 264 ASP A N 1
ATOM 2007 C CA . ASP A 1 264 ? -5.705 -17.630 12.340 1.00 81.06 264 ASP A CA 1
ATOM 2008 C C . ASP A 1 264 ? -6.768 -17.207 13.365 1.00 81.06 264 ASP A C 1
ATOM 2010 O O . ASP A 1 264 ? -6.674 -17.573 14.539 1.00 81.06 264 ASP A O 1
ATOM 2014 N N . LEU A 1 265 ? -7.781 -16.441 12.946 1.00 85.19 265 LEU A N 1
ATOM 2015 C CA . LEU A 1 265 ? -8.869 -15.912 13.773 1.00 85.19 265 LEU A CA 1
ATOM 2016 C C . LEU A 1 265 ? -10.247 -16.151 13.120 1.00 85.19 265 LEU A C 1
ATOM 2018 O O . LEU A 1 265 ? -11.022 -15.206 12.950 1.00 85.19 265 LEU A O 1
ATOM 2022 N N . PRO A 1 266 ? -10.605 -17.403 12.779 1.00 88.62 266 PRO A N 1
ATOM 2023 C CA . PRO A 1 266 ? -11.811 -17.707 12.004 1.00 88.62 266 PRO A CA 1
ATOM 2024 C C . PRO A 1 266 ? -13.112 -17.373 12.748 1.00 88.62 266 PRO A C 1
ATOM 2026 O O . PRO A 1 266 ? -14.164 -17.225 12.132 1.00 88.62 266 PRO A O 1
ATOM 2029 N N . GLN A 1 267 ? -13.062 -17.254 14.075 1.00 87.12 267 GLN A N 1
ATOM 2030 C CA . GLN A 1 267 ? -14.190 -16.892 14.932 1.00 87.12 267 GLN A CA 1
ATOM 2031 C C . GLN A 1 267 ? -14.463 -15.381 14.990 1.00 87.12 267 GLN A C 1
ATOM 2033 O O . GLN A 1 267 ? -15.544 -14.982 15.422 1.00 87.12 267 GLN A O 1
ATOM 2038 N N . ILE A 1 268 ? -13.504 -14.545 14.581 1.00 90.06 268 ILE A N 1
ATOM 2039 C CA . ILE A 1 268 ? -13.640 -13.088 14.629 1.00 90.06 268 ILE A CA 1
ATOM 2040 C C . ILE A 1 268 ? -14.287 -12.609 13.326 1.00 90.06 268 ILE A C 1
ATOM 2042 O O . ILE A 1 268 ? -13.734 -12.867 12.255 1.00 90.06 268 ILE A O 1
ATOM 2046 N N . PRO A 1 269 ? -15.445 -11.927 13.385 1.00 92.56 269 PRO A N 1
ATOM 2047 C CA . PRO A 1 269 ? -16.115 -11.453 12.186 1.00 92.56 269 PRO A CA 1
ATOM 2048 C C . PRO A 1 269 ? -15.391 -10.257 11.564 1.00 92.56 269 PRO A C 1
ATOM 2050 O O . PRO A 1 269 ? -14.655 -9.524 12.232 1.00 92.56 269 PRO A O 1
ATOM 2053 N N . THR A 1 270 ? -15.645 -10.010 10.284 1.00 93.50 270 THR A N 1
ATOM 2054 C CA . THR A 1 270 ? -15.240 -8.744 9.658 1.00 93.50 270 THR A CA 1
ATOM 2055 C C . THR A 1 270 ? -16.285 -7.659 9.915 1.00 93.50 270 THR A C 1
ATOM 2057 O O . THR A 1 270 ? -17.460 -7.949 10.146 1.00 93.50 270 THR A O 1
ATOM 2060 N N . LEU A 1 271 ? -15.890 -6.385 9.838 1.00 90.94 271 LEU A N 1
ATOM 2061 C CA . LEU A 1 271 ? -16.833 -5.262 9.875 1.00 90.94 271 LEU A CA 1
ATOM 2062 C C . LEU A 1 271 ? -17.881 -5.375 8.757 1.00 90.94 271 LEU A C 1
ATOM 2064 O O . LEU A 1 271 ? -19.048 -5.032 8.957 1.00 90.94 271 LEU A O 1
ATOM 2068 N N . LYS A 1 272 ? -17.486 -5.920 7.603 1.00 90.38 272 LYS A N 1
ATOM 2069 C CA . LYS A 1 272 ? -18.372 -6.138 6.459 1.00 90.38 272 LYS A CA 1
ATOM 2070 C C . LYS A 1 272 ? -19.475 -7.151 6.774 1.00 90.38 272 LYS A C 1
ATOM 2072 O O . LYS A 1 272 ? -20.636 -6.886 6.474 1.00 90.38 272 LYS A O 1
ATOM 2077 N N . GLU A 1 273 ? -19.141 -8.262 7.433 1.00 91.50 273 GLU A N 1
ATOM 2078 C CA . GLU A 1 273 ? -20.110 -9.291 7.850 1.00 91.50 273 GLU A CA 1
ATOM 2079 C C . GLU A 1 273 ? -21.163 -8.762 8.832 1.00 91.50 273 GLU A C 1
ATOM 2081 O O . GLU A 1 273 ? -22.309 -9.204 8.816 1.00 91.50 273 GLU A O 1
ATOM 2086 N N . ILE A 1 274 ? -20.794 -7.790 9.665 1.00 89.44 274 ILE A N 1
ATOM 2087 C CA . ILE A 1 274 ? -21.701 -7.157 10.634 1.00 89.44 274 ILE A CA 1
ATOM 2088 C C . ILE A 1 274 ? -22.394 -5.903 10.075 1.00 89.44 274 ILE A C 1
ATOM 2090 O O . ILE A 1 274 ? -23.022 -5.164 10.827 1.00 89.44 274 ILE A O 1
ATOM 2094 N N . GLY A 1 275 ? -22.312 -5.653 8.763 1.00 87.56 275 GLY A N 1
ATOM 2095 C CA . GLY A 1 275 ? -23.062 -4.591 8.081 1.00 87.56 275 GLY A CA 1
ATOM 2096 C C . GLY A 1 275 ? -22.370 -3.225 8.020 1.00 87.56 275 GLY A C 1
ATOM 2097 O O . GLY A 1 275 ? -23.019 -2.230 7.698 1.00 87.56 275 GLY A O 1
ATOM 2098 N N . MET A 1 276 ? -21.069 -3.155 8.307 1.00 86.06 276 MET A N 1
ATOM 2099 C CA . MET A 1 276 ? -20.241 -1.959 8.143 1.00 86.06 276 MET A CA 1
ATOM 2100 C C . MET A 1 276 ? -19.203 -2.195 7.036 1.00 86.06 276 MET A C 1
ATOM 2102 O O . MET A 1 276 ? -18.148 -2.776 7.267 1.00 86.06 276 MET A O 1
ATOM 2106 N N . ASP A 1 277 ? -19.502 -1.741 5.817 1.00 84.88 277 ASP A N 1
ATOM 2107 C CA . ASP A 1 277 ? -18.663 -1.962 4.628 1.00 84.88 277 ASP A CA 1
ATOM 2108 C C . ASP A 1 277 ? -17.374 -1.118 4.647 1.00 84.88 277 ASP A C 1
ATOM 2110 O O . ASP A 1 277 ? -17.268 -0.055 4.021 1.00 84.88 277 ASP A O 1
ATOM 2114 N N . ILE A 1 278 ? -16.407 -1.596 5.432 1.00 80.94 278 ILE A N 1
ATOM 2115 C CA . ILE A 1 278 ? -15.081 -1.016 5.628 1.00 80.94 278 ILE A CA 1
ATOM 2116 C C . ILE A 1 278 ? -14.035 -2.092 5.361 1.00 80.94 278 ILE A C 1
ATOM 2118 O O . ILE A 1 278 ? -13.938 -3.070 6.099 1.00 80.94 278 ILE A O 1
ATOM 2122 N N . CYS A 1 279 ? -13.219 -1.853 4.335 1.00 83.44 279 CYS A N 1
ATOM 2123 C CA . CYS A 1 279 ? -11.998 -2.597 4.064 1.00 83.44 279 CYS A CA 1
ATOM 2124 C C . CYS A 1 279 ? -10.811 -1.629 4.114 1.00 83.44 279 CYS A C 1
ATOM 2126 O O . CYS A 1 279 ? -10.594 -0.837 3.191 1.00 83.44 279 CYS A O 1
ATOM 2128 N N . CYS A 1 280 ? -10.074 -1.642 5.220 1.00 81.94 280 CYS A N 1
ATOM 2129 C CA . CYS A 1 280 ? -8.919 -0.775 5.426 1.00 81.94 280 CYS A CA 1
ATOM 2130 C C . CYS A 1 280 ? -7.812 -1.518 6.169 1.00 81.94 280 CYS A C 1
ATOM 2132 O O . CYS A 1 280 ? -8.061 -2.472 6.899 1.00 81.94 280 CYS A O 1
ATOM 2134 N N . GLY A 1 281 ? -6.581 -1.087 5.962 1.00 84.69 281 GLY A N 1
ATOM 2135 C CA . GLY A 1 281 ? -5.400 -1.761 6.475 1.00 84.69 281 GLY A CA 1
ATOM 2136 C C . GLY A 1 281 ? -4.157 -1.184 5.825 1.00 84.69 281 GLY A C 1
ATOM 2137 O O . GLY A 1 281 ? -4.263 -0.379 4.891 1.00 84.69 281 GLY A O 1
ATOM 2138 N N . ASP A 1 282 ? -2.996 -1.610 6.301 1.00 86.31 282 ASP A N 1
ATOM 2139 C CA . ASP A 1 282 ? -1.769 -1.400 5.550 1.00 86.31 282 ASP A CA 1
ATOM 2140 C C . ASP A 1 282 ? -1.702 -2.418 4.410 1.00 86.31 282 ASP A C 1
ATOM 2142 O O . ASP A 1 282 ? -2.180 -3.546 4.514 1.00 86.31 282 ASP A O 1
ATOM 2146 N N . TRP A 1 283 ? -1.171 -2.007 3.271 1.00 89.38 283 TRP A N 1
ATOM 2147 C CA . TRP A 1 283 ? -1.086 -2.875 2.108 1.00 89.38 283 TRP A CA 1
ATOM 2148 C C . TRP A 1 283 ? 0.040 -2.455 1.188 1.00 89.38 283 TRP A C 1
ATOM 2150 O O . TRP A 1 283 ? 0.424 -1.283 1.117 1.00 89.38 283 TRP A O 1
ATOM 2160 N N . MET A 1 284 ? 0.546 -3.431 0.441 1.00 91.31 284 MET A N 1
ATOM 2161 C CA . MET A 1 284 ? 1.551 -3.235 -0.594 1.00 91.31 284 MET A CA 1
ATOM 2162 C C . MET A 1 284 ? 1.114 -3.930 -1.875 1.00 91.31 284 MET A C 1
ATOM 2164 O O . MET A 1 284 ? 0.716 -5.091 -1.857 1.00 91.31 284 MET A O 1
ATOM 2168 N N . ALA A 1 285 ? 1.226 -3.236 -3.001 1.00 93.38 285 ALA A N 1
ATOM 2169 C CA . ALA A 1 285 ? 0.949 -3.761 -4.330 1.00 93.38 285 ALA A CA 1
ATOM 2170 C C . ALA A 1 285 ? 2.047 -3.335 -5.309 1.00 93.38 285 ALA A C 1
ATOM 2172 O O . ALA A 1 285 ? 2.693 -2.307 -5.128 1.00 93.38 285 ALA A O 1
ATOM 2173 N N . LEU A 1 286 ? 2.253 -4.104 -6.372 1.00 94.94 286 LEU A N 1
ATOM 2174 C CA . LEU A 1 286 ? 3.102 -3.701 -7.491 1.00 94.94 286 LEU A CA 1
ATOM 2175 C C . LEU A 1 286 ? 2.218 -3.221 -8.632 1.00 94.94 286 LEU A C 1
ATOM 2177 O O . LEU A 1 286 ? 1.189 -3.829 -8.919 1.00 94.94 286 LEU A O 1
ATOM 2181 N N . GLY A 1 287 ? 2.625 -2.151 -9.306 1.00 94.81 287 GLY A N 1
ATOM 2182 C CA . GLY A 1 287 ? 1.886 -1.617 -10.443 1.00 94.81 287 GLY A CA 1
ATOM 2183 C C . GLY A 1 287 ? 2.776 -0.926 -11.459 1.00 94.81 287 GLY A C 1
ATOM 2184 O O . GLY A 1 287 ? 3.812 -0.349 -11.128 1.00 94.81 287 GLY A O 1
ATOM 2185 N N . PHE A 1 288 ? 2.360 -0.991 -12.716 1.00 95.12 288 PHE A N 1
ATOM 2186 C CA . PHE A 1 288 ? 2.958 -0.249 -13.815 1.00 95.12 288 PHE A CA 1
ATOM 2187 C C . PHE A 1 288 ? 2.243 1.094 -14.004 1.00 95.12 288 PHE A C 1
ATOM 2189 O O . PHE A 1 288 ? 1.070 1.207 -13.653 1.00 95.12 288 PHE A O 1
ATOM 2196 N N . PRO A 1 289 ? 2.895 2.112 -14.588 1.00 93.00 289 PRO A N 1
ATOM 2197 C CA . PRO A 1 289 ? 2.212 3.317 -15.044 1.00 93.00 289 PRO A CA 1
ATOM 2198 C C . PRO A 1 289 ? 1.076 2.979 -16.018 1.00 93.00 289 PRO A C 1
ATOM 2200 O O . PRO A 1 289 ? 1.178 2.030 -16.802 1.00 93.00 289 PRO A O 1
ATOM 2203 N N . ALA A 1 290 ? 0.009 3.774 -15.995 1.00 91.94 290 ALA A N 1
ATOM 2204 C CA . ALA A 1 290 ? -1.117 3.615 -16.907 1.00 91.94 290 ALA A CA 1
ATOM 2205 C C . ALA A 1 290 ? -0.670 3.612 -18.379 1.00 91.94 290 ALA A C 1
ATOM 2207 O O . ALA A 1 290 ? 0.157 4.423 -18.796 1.00 91.94 290 ALA A O 1
ATOM 2208 N N . GLY A 1 291 ? -1.243 2.705 -19.174 1.00 90.69 291 GLY A N 1
ATOM 2209 C CA . GLY A 1 291 ? -0.948 2.558 -20.604 1.00 90.69 291 GLY A CA 1
ATOM 2210 C C . GLY A 1 291 ? 0.005 1.413 -20.960 1.00 90.69 291 GLY A C 1
ATOM 2211 O O . GLY A 1 291 ? 0.166 1.121 -22.144 1.00 90.69 291 GLY A O 1
ATOM 2212 N N . VAL A 1 292 ? 0.601 0.730 -19.975 1.00 93.44 292 VAL A N 1
ATOM 2213 C CA . VAL A 1 292 ? 1.314 -0.536 -20.224 1.00 93.44 292 VAL A CA 1
ATOM 2214 C C . VAL A 1 292 ? 0.314 -1.606 -20.682 1.00 93.44 292 VAL A C 1
ATOM 2216 O O . VAL A 1 292 ? -0.800 -1.694 -20.167 1.00 93.44 292 VAL A O 1
ATOM 2219 N N . SER A 1 293 ? 0.687 -2.414 -21.680 1.00 92.31 293 SER A N 1
ATOM 2220 C CA . SER A 1 293 ? -0.230 -3.399 -22.262 1.00 92.31 293 SER A CA 1
ATOM 2221 C C . SER A 1 293 ? -0.589 -4.507 -21.268 1.00 92.31 293 SER A C 1
ATOM 2223 O O . SER A 1 293 ? 0.258 -4.996 -20.517 1.00 92.31 293 SER A O 1
ATOM 2225 N N . LYS A 1 294 ? -1.845 -4.971 -21.316 1.00 93.25 294 LYS A N 1
ATOM 2226 C CA . LYS A 1 294 ? -2.309 -6.112 -20.507 1.00 93.25 294 LYS A CA 1
ATOM 2227 C C . LYS A 1 294 ? -1.461 -7.363 -20.730 1.00 93.25 294 LYS A C 1
ATOM 2229 O O . LYS A 1 294 ? -1.200 -8.092 -19.788 1.00 93.25 294 LYS A O 1
ATOM 2234 N N . GLU A 1 295 ? -0.996 -7.588 -21.958 1.00 91.50 295 GLU A N 1
ATOM 2235 C CA . GLU A 1 295 ? -0.099 -8.701 -22.298 1.00 91.50 295 GLU A CA 1
ATOM 2236 C C . GLU A 1 295 ? 1.212 -8.649 -21.502 1.00 91.50 295 GLU A C 1
ATOM 2238 O O . GLU A 1 295 ? 1.671 -9.675 -21.005 1.00 91.50 295 GLU A O 1
ATOM 2243 N N . HIS A 1 296 ? 1.798 -7.458 -21.338 1.00 90.94 296 HIS A N 1
ATOM 2244 C CA . HIS A 1 296 ? 3.024 -7.274 -20.560 1.00 90.94 296 HIS A CA 1
ATOM 2245 C C . HIS A 1 296 ? 2.785 -7.509 -19.068 1.00 90.94 296 HIS A C 1
ATOM 2247 O O . HIS A 1 296 ? 3.565 -8.199 -18.416 1.00 90.94 296 HIS A O 1
ATOM 2253 N N . ILE A 1 297 ? 1.679 -6.987 -18.538 1.00 94.81 297 ILE A N 1
ATOM 2254 C CA . ILE A 1 297 ? 1.293 -7.186 -17.134 1.00 94.81 297 ILE A CA 1
ATOM 2255 C C . ILE A 1 297 ? 1.033 -8.670 -16.861 1.00 94.81 297 ILE A C 1
ATOM 2257 O O . ILE A 1 297 ? 1.568 -9.222 -15.904 1.00 94.81 297 ILE A O 1
ATOM 2261 N N . ASN A 1 298 ? 0.284 -9.338 -17.740 1.00 94.31 298 ASN A N 1
ATOM 2262 C CA . ASN A 1 298 ? -0.025 -10.760 -17.628 1.00 94.31 298 ASN A CA 1
ATOM 2263 C C . ASN A 1 298 ? 1.227 -11.632 -17.742 1.00 94.31 298 ASN A C 1
ATOM 2265 O O . ASN A 1 298 ? 1.311 -12.652 -17.067 1.00 94.31 298 ASN A O 1
ATOM 2269 N N . TYR A 1 299 ? 2.218 -11.228 -18.541 1.00 92.06 299 TYR A N 1
ATOM 2270 C CA . TYR A 1 299 ? 3.514 -11.901 -18.575 1.00 92.06 299 TYR A CA 1
ATOM 2271 C C . TYR A 1 299 ? 4.228 -11.810 -17.218 1.00 92.06 299 TYR A C 1
ATOM 2273 O O . TYR A 1 299 ? 4.606 -12.840 -16.665 1.00 92.06 299 TYR A O 1
ATOM 2281 N N . PHE A 1 300 ? 4.342 -10.614 -16.630 1.00 94.81 300 PHE A N 1
ATOM 2282 C CA . PHE A 1 300 ? 4.934 -10.455 -15.293 1.00 94.81 300 PHE A CA 1
ATOM 2283 C C . PHE A 1 300 ? 4.162 -11.239 -14.229 1.00 94.81 300 PHE A C 1
ATOM 2285 O O . PHE A 1 300 ? 4.771 -11.885 -13.376 1.00 94.81 300 PHE A O 1
ATOM 2292 N N . TRP A 1 301 ? 2.829 -11.220 -14.300 1.00 96.75 301 TRP A N 1
ATOM 2293 C CA . TRP A 1 301 ? 1.985 -11.981 -13.388 1.00 96.75 301 TRP A CA 1
ATOM 2294 C C . TRP A 1 301 ? 2.201 -13.482 -13.553 1.00 96.75 301 TRP A C 1
ATOM 2296 O O . TRP A 1 301 ? 2.361 -14.162 -12.552 1.00 96.75 301 TRP A O 1
ATOM 2306 N N . SER A 1 302 ? 2.286 -13.998 -14.783 1.00 95.25 302 SER A N 1
ATOM 2307 C CA . SER A 1 302 ? 2.504 -15.429 -15.034 1.00 95.25 302 SER A CA 1
ATOM 2308 C C . SER A 1 302 ? 3.785 -15.954 -14.387 1.00 95.25 302 SER A C 1
ATOM 2310 O O . SER A 1 302 ? 3.801 -17.076 -13.895 1.00 95.25 302 SER A O 1
ATOM 2312 N N . VAL A 1 303 ? 4.819 -15.113 -14.316 1.00 93.94 303 VAL A N 1
ATOM 2313 C CA . VAL A 1 303 ? 6.086 -15.440 -13.661 1.00 93.94 303 VAL A CA 1
ATOM 2314 C C . VAL A 1 303 ? 5.952 -15.365 -12.141 1.00 93.94 303 VAL A C 1
ATOM 2316 O O . VAL A 1 303 ? 6.397 -16.266 -11.435 1.00 93.94 303 VAL A O 1
ATOM 2319 N N . LEU A 1 304 ? 5.325 -14.312 -11.610 1.00 95.12 304 LEU A N 1
ATOM 2320 C CA . LEU A 1 304 ? 5.128 -14.165 -10.165 1.00 95.12 304 LEU A CA 1
ATOM 2321 C C . LEU A 1 304 ? 4.183 -15.233 -9.589 1.00 95.12 304 LEU A C 1
ATOM 2323 O O . LEU A 1 304 ? 4.399 -15.694 -8.473 1.00 95.12 304 LEU A O 1
ATOM 2327 N N . ALA A 1 305 ? 3.168 -15.631 -10.356 1.00 96.50 305 ALA A N 1
ATOM 2328 C CA . ALA A 1 305 ? 2.141 -16.599 -9.986 1.00 96.50 305 ALA A CA 1
ATOM 2329 C C . ALA A 1 305 ? 2.638 -18.054 -9.980 1.00 96.50 305 ALA A C 1
ATOM 2331 O O . ALA A 1 305 ? 1.896 -18.948 -9.573 1.00 96.50 305 ALA A O 1
ATOM 2332 N N . GLU A 1 306 ? 3.877 -18.318 -10.410 1.00 96.81 306 GLU A N 1
ATOM 2333 C CA . GLU A 1 306 ? 4.479 -19.640 -10.244 1.00 96.81 306 GLU A CA 1
ATOM 2334 C C . GLU A 1 306 ? 4.516 -20.015 -8.748 1.00 96.81 306 GLU A C 1
ATOM 2336 O O . GLU A 1 306 ? 5.004 -19.218 -7.942 1.00 96.81 306 GLU A O 1
ATOM 2341 N N . PRO A 1 307 ? 4.087 -21.228 -8.342 1.00 96.75 307 PRO A N 1
ATOM 2342 C CA . PRO A 1 307 ? 3.958 -21.590 -6.925 1.00 96.75 307 PRO A CA 1
ATOM 2343 C C . PRO A 1 307 ? 5.226 -21.373 -6.090 1.00 96.75 307 PRO A C 1
ATOM 2345 O O . PRO A 1 307 ? 5.154 -20.916 -4.951 1.00 96.75 307 PRO A O 1
ATOM 2348 N N . LYS A 1 308 ? 6.404 -21.640 -6.671 1.00 96.75 308 LYS A N 1
ATOM 2349 C CA . LYS A 1 308 ? 7.703 -21.397 -6.023 1.00 96.75 308 LYS A CA 1
ATOM 2350 C C . LYS A 1 308 ? 7.934 -19.909 -5.717 1.00 96.75 308 LYS A C 1
ATOM 2352 O O . LYS A 1 308 ? 8.487 -19.579 -4.674 1.00 96.75 308 LYS A O 1
ATOM 2357 N N . ASN A 1 309 ? 7.496 -19.023 -6.613 1.00 96.56 309 ASN A N 1
ATOM 2358 C CA . ASN A 1 309 ? 7.681 -17.582 -6.500 1.00 96.56 309 ASN A CA 1
ATOM 2359 C C . ASN A 1 309 ? 6.663 -16.999 -5.527 1.00 96.56 309 ASN A C 1
ATOM 2361 O O . ASN A 1 309 ? 7.053 -16.232 -4.654 1.00 96.56 309 ASN A O 1
ATOM 2365 N N . VAL A 1 310 ? 5.399 -17.431 -5.610 1.00 96.94 310 VAL A N 1
ATOM 2366 C CA . VAL A 1 310 ? 4.366 -17.080 -4.625 1.00 96.94 310 VAL A CA 1
ATOM 2367 C C . VAL A 1 310 ? 4.826 -17.476 -3.225 1.00 96.94 310 VAL A C 1
ATOM 2369 O O . VAL A 1 310 ? 4.903 -16.618 -2.355 1.00 96.94 310 VAL A O 1
ATOM 2372 N N . SER A 1 311 ? 5.236 -18.732 -3.017 1.00 97.00 311 SER A N 1
ATOM 2373 C CA . SER A 1 311 ? 5.699 -19.204 -1.707 1.00 97.00 311 SER A CA 1
ATOM 2374 C C . SER A 1 311 ? 6.915 -18.428 -1.189 1.00 97.00 311 SER A C 1
ATOM 2376 O O . SER A 1 311 ? 6.967 -18.110 -0.000 1.00 97.00 311 SER A O 1
ATOM 2378 N N . ALA A 1 312 ? 7.880 -18.107 -2.056 1.00 96.81 312 ALA A N 1
ATOM 2379 C CA . ALA A 1 312 ? 9.046 -17.314 -1.675 1.00 96.81 312 ALA A CA 1
ATOM 2380 C C . ALA A 1 312 ? 8.651 -15.882 -1.279 1.00 96.81 312 ALA A C 1
ATOM 2382 O O . ALA A 1 312 ? 9.095 -15.381 -0.248 1.00 96.81 312 ALA A O 1
ATOM 2383 N N . VAL A 1 313 ? 7.775 -15.240 -2.056 1.00 96.69 313 VAL A N 1
ATOM 2384 C CA . VAL A 1 313 ? 7.275 -13.893 -1.760 1.00 96.69 313 VAL A CA 1
ATOM 2385 C C . VAL A 1 313 ? 6.460 -13.885 -0.473 1.00 96.69 313 VAL A C 1
ATOM 2387 O O . VAL A 1 313 ? 6.692 -13.023 0.367 1.00 96.69 313 VAL A O 1
ATOM 2390 N N . GLU A 1 314 ? 5.567 -14.852 -0.258 1.00 95.31 314 GLU A N 1
ATOM 2391 C CA . GLU A 1 314 ? 4.820 -14.955 0.996 1.00 95.31 314 GLU A CA 1
ATOM 2392 C C . GLU A 1 314 ? 5.742 -15.104 2.206 1.00 95.31 314 GLU A C 1
ATOM 2394 O O . GLU A 1 314 ? 5.505 -14.478 3.237 1.00 95.31 314 GLU A O 1
ATOM 2399 N N . SER A 1 315 ? 6.794 -15.923 2.094 1.00 95.06 315 SER A N 1
ATOM 2400 C CA . SER A 1 315 ? 7.773 -16.078 3.169 1.00 95.06 315 SER A CA 1
ATOM 2401 C C . SER A 1 315 ? 8.467 -14.758 3.482 1.00 95.06 315 SER A C 1
ATOM 2403 O O . SER A 1 315 ? 8.631 -14.423 4.651 1.00 95.06 315 SER A O 1
ATOM 2405 N N . GLU A 1 316 ? 8.866 -13.999 2.463 1.00 95.12 316 GLU A N 1
ATOM 2406 C CA . GLU A 1 316 ? 9.529 -12.715 2.680 1.00 95.12 316 GLU A CA 1
ATOM 2407 C C . GLU A 1 316 ? 8.584 -11.658 3.251 1.00 95.12 316 GLU A C 1
ATOM 2409 O O . GLU A 1 316 ? 8.979 -10.900 4.136 1.00 95.12 316 GLU A O 1
ATOM 2414 N N . VAL A 1 317 ? 7.321 -11.646 2.817 1.00 93.38 317 VAL A N 1
ATOM 2415 C CA . VAL A 1 317 ? 6.285 -10.777 3.390 1.00 93.38 317 VAL A CA 1
ATOM 2416 C C . VAL A 1 317 ? 6.080 -11.098 4.875 1.00 93.38 317 VAL A C 1
ATOM 2418 O O . VAL A 1 317 ? 6.152 -10.186 5.698 1.00 93.38 317 VAL A O 1
ATOM 2421 N N . ARG A 1 318 ? 5.949 -12.382 5.244 1.00 90.75 318 ARG A N 1
ATOM 2422 C CA . ARG A 1 318 ? 5.858 -12.806 6.655 1.00 90.75 318 ARG A CA 1
ATOM 2423 C C . ARG A 1 318 ? 7.097 -12.397 7.457 1.00 90.75 318 ARG A C 1
ATOM 2425 O O . ARG A 1 318 ? 6.961 -11.872 8.556 1.00 90.75 318 ARG A O 1
ATOM 2432 N N . ASN A 1 319 ? 8.299 -12.565 6.899 1.00 89.75 319 ASN A N 1
ATOM 2433 C CA . ASN A 1 319 ? 9.557 -12.167 7.549 1.00 89.75 319 ASN A CA 1
ATOM 2434 C C . ASN A 1 319 ? 9.662 -10.651 7.780 1.00 89.75 319 ASN A C 1
ATOM 2436 O O . ASN A 1 319 ? 10.347 -10.213 8.701 1.00 89.75 319 ASN A O 1
ATOM 2440 N N . CYS A 1 320 ? 8.999 -9.845 6.948 1.00 87.44 320 CYS A N 1
ATOM 2441 C CA . CYS A 1 320 ? 8.890 -8.399 7.128 1.00 87.44 320 CYS A CA 1
ATOM 2442 C C . CYS A 1 320 ? 7.853 -8.009 8.202 1.00 87.44 320 CYS A C 1
ATOM 2444 O O . CYS A 1 320 ? 7.687 -6.822 8.478 1.00 87.44 320 CYS A O 1
ATOM 2446 N N . GLY A 1 321 ? 7.162 -8.985 8.800 1.00 83.94 321 GLY A N 1
ATOM 2447 C CA . GLY A 1 321 ? 6.089 -8.758 9.762 1.00 83.94 321 GLY A CA 1
ATOM 2448 C C . GLY A 1 321 ? 4.771 -8.353 9.107 1.00 83.94 321 GLY A C 1
ATOM 2449 O O . GLY A 1 321 ? 3.941 -7.762 9.770 1.00 83.94 321 GLY A O 1
ATOM 2450 N N . GLU A 1 322 ? 4.567 -8.639 7.824 1.00 86.50 322 GLU A N 1
ATOM 2451 C CA . GLU A 1 322 ? 3.352 -8.287 7.083 1.00 86.50 322 GLU A CA 1
ATOM 2452 C C . GLU A 1 322 ? 2.506 -9.533 6.795 1.00 86.50 322 GLU A C 1
ATOM 2454 O O . GLU A 1 322 ? 3.015 -10.657 6.755 1.00 86.50 322 GLU A O 1
ATOM 2459 N N . ILE A 1 323 ? 1.208 -9.344 6.543 1.00 89.38 323 ILE A N 1
ATOM 2460 C CA . ILE A 1 323 ? 0.303 -10.452 6.218 1.00 89.38 323 ILE A CA 1
ATOM 2461 C C . ILE A 1 323 ? 0.255 -10.643 4.693 1.00 89.38 323 ILE A C 1
ATOM 2463 O O . ILE A 1 323 ? -0.195 -9.746 3.970 1.00 89.38 323 ILE A O 1
ATOM 2467 N N . PRO A 1 324 ? 0.719 -11.793 4.164 1.00 92.25 324 PRO A N 1
ATOM 2468 C CA . PRO A 1 324 ? 0.729 -12.033 2.727 1.00 92.25 324 PRO A CA 1
ATOM 2469 C C . PRO A 1 324 ? -0.687 -12.139 2.159 1.00 92.25 324 PRO A C 1
ATOM 2471 O O . PRO A 1 324 ? -1.520 -12.889 2.663 1.00 92.25 324 PRO A O 1
ATOM 2474 N N . LYS A 1 325 ? -0.933 -11.425 1.056 1.00 92.88 325 LYS A N 1
ATOM 2475 C CA . LYS A 1 325 ? -2.158 -11.533 0.250 1.00 92.88 325 LYS A CA 1
ATOM 2476 C C . LYS A 1 325 ? -1.790 -11.411 -1.228 1.00 92.88 325 LYS A C 1
ATOM 2478 O O . LYS A 1 325 ? -2.043 -10.385 -1.859 1.00 92.88 325 LYS A O 1
ATOM 2483 N N . ILE A 1 326 ? -1.145 -12.454 -1.765 1.00 94.88 326 ILE A N 1
ATOM 2484 C CA . ILE A 1 326 ? -0.649 -12.448 -3.146 1.00 94.88 326 ILE A CA 1
ATOM 2485 C C . ILE A 1 326 ? -1.840 -12.662 -4.075 1.00 94.88 326 ILE A C 1
ATOM 2487 O O . ILE A 1 326 ? -2.370 -13.765 -4.172 1.00 94.88 326 ILE A O 1
ATOM 2491 N N . GLN A 1 327 ? -2.278 -11.601 -4.744 1.00 95.56 327 GLN A N 1
ATOM 2492 C CA . GLN A 1 327 ? -3.442 -11.641 -5.627 1.00 95.56 327 GLN A CA 1
ATOM 2493 C C . GLN A 1 327 ? -3.125 -10.983 -6.966 1.00 95.56 327 GLN A C 1
ATOM 2495 O O . GLN A 1 327 ? -2.377 -10.007 -7.025 1.00 95.56 327 GLN A O 1
ATOM 2500 N N . GLY A 1 328 ? -3.688 -11.535 -8.040 1.00 96.44 328 GLY A N 1
ATOM 2501 C CA . GLY A 1 328 ? -3.358 -11.144 -9.409 1.00 96.44 328 GLY A CA 1
ATOM 2502 C C . GLY A 1 328 ? -3.869 -9.759 -9.830 1.00 96.44 328 GLY A C 1
ATOM 2503 O O . GLY A 1 328 ? -4.522 -9.062 -9.046 1.00 96.44 328 GLY A O 1
ATOM 2504 N N . PRO A 1 329 ? -3.612 -9.369 -11.092 1.00 96.25 329 PRO A N 1
ATOM 2505 C CA . PRO A 1 329 ? -3.927 -8.042 -11.618 1.00 96.25 329 PRO A CA 1
ATOM 2506 C C . PRO A 1 329 ? -5.393 -7.629 -11.445 1.00 96.25 329 PRO A C 1
ATOM 2508 O O . PRO A 1 329 ? -5.665 -6.496 -11.054 1.00 96.25 329 PRO A O 1
ATOM 2511 N N . ASP A 1 330 ? -6.342 -8.536 -11.702 1.00 94.81 330 ASP A N 1
ATOM 2512 C CA . ASP A 1 330 ? -7.777 -8.223 -11.656 1.00 94.81 330 ASP A CA 1
ATOM 2513 C C . ASP A 1 330 ? -8.251 -7.913 -10.232 1.00 94.81 330 ASP A C 1
ATOM 2515 O O . ASP A 1 330 ? -8.899 -6.889 -9.999 1.00 94.81 330 ASP A O 1
ATOM 2519 N N . PHE A 1 331 ? -7.854 -8.747 -9.266 1.00 94.25 331 PHE A N 1
ATOM 2520 C CA . PHE A 1 331 ? -8.128 -8.509 -7.850 1.00 94.25 331 PHE A CA 1
ATOM 2521 C C . PHE A 1 331 ? -7.469 -7.209 -7.385 1.00 94.25 331 PHE A C 1
ATOM 2523 O O . PHE A 1 331 ? -8.121 -6.351 -6.794 1.00 94.25 331 PHE A O 1
ATOM 2530 N N . ALA A 1 332 ? -6.185 -7.019 -7.704 1.00 93.56 332 ALA A N 1
ATOM 2531 C CA . ALA A 1 332 ? -5.454 -5.814 -7.334 1.00 93.56 332 ALA A CA 1
ATOM 2532 C C . ALA A 1 332 ? -6.098 -4.550 -7.933 1.00 93.56 332 ALA A C 1
ATOM 2534 O O . ALA A 1 332 ? -6.156 -3.514 -7.276 1.00 93.56 332 ALA A O 1
ATOM 2535 N N . LYS A 1 333 ? -6.650 -4.627 -9.150 1.00 92.31 333 LYS A N 1
ATOM 2536 C CA . LYS A 1 333 ? -7.378 -3.524 -9.793 1.00 92.31 333 LYS A CA 1
ATOM 2537 C C . LYS A 1 333 ? -8.672 -3.179 -9.076 1.00 92.31 333 LYS A C 1
ATOM 2539 O O . LYS A 1 333 ? -8.951 -1.995 -8.883 1.00 92.31 333 LYS A O 1
ATOM 2544 N N . GLN A 1 334 ? -9.446 -4.183 -8.674 1.00 90.25 334 GLN A N 1
ATOM 2545 C CA . GLN A 1 334 ? -10.639 -3.959 -7.867 1.00 90.25 334 GLN A CA 1
ATOM 2546 C C . GLN A 1 334 ? -10.271 -3.348 -6.510 1.00 90.25 334 GLN A C 1
ATOM 2548 O O . GLN A 1 334 ? -10.804 -2.299 -6.151 1.00 90.25 334 GLN A O 1
ATOM 2553 N N . PHE A 1 335 ? -9.292 -3.932 -5.824 1.00 88.06 335 PHE A N 1
ATOM 2554 C CA . PHE A 1 335 ? -8.819 -3.465 -4.527 1.00 88.06 335 PHE A CA 1
ATOM 2555 C C . PHE A 1 335 ? -8.347 -2.003 -4.578 1.00 88.06 335 PHE A C 1
ATOM 2557 O O . PHE A 1 335 ? -8.810 -1.169 -3.802 1.00 88.06 335 PHE A O 1
ATOM 2564 N N . LEU A 1 336 ? -7.496 -1.634 -5.545 1.00 86.44 336 LEU A N 1
ATOM 2565 C CA . LEU A 1 336 ? -7.043 -0.247 -5.702 1.00 86.44 336 LEU A CA 1
ATOM 2566 C C . LEU A 1 336 ? -8.193 0.720 -6.007 1.00 86.44 336 LEU A C 1
ATOM 2568 O O . LEU A 1 336 ? -8.160 1.865 -5.554 1.00 86.44 336 LEU A O 1
ATOM 2572 N N . LYS A 1 337 ? -9.215 0.285 -6.753 1.00 84.56 337 LYS A N 1
ATOM 2573 C CA . LYS A 1 337 ? -10.406 1.099 -7.033 1.00 84.56 337 LYS A CA 1
ATOM 2574 C C . LYS A 1 337 ? -11.207 1.369 -5.758 1.00 84.56 337 LYS A C 1
ATOM 2576 O O . LYS A 1 337 ? -11.657 2.497 -5.556 1.00 84.56 337 LYS A O 1
ATOM 2581 N N . GLU A 1 338 ? -11.353 0.366 -4.897 1.00 81.12 338 GLU A N 1
ATOM 2582 C CA . GLU A 1 338 ? -12.004 0.507 -3.593 1.00 81.12 338 GLU A CA 1
ATOM 2583 C C . GLU A 1 338 ? -11.208 1.454 -2.684 1.00 81.12 338 GLU A C 1
ATOM 2585 O O . GLU A 1 338 ? -11.766 2.437 -2.190 1.00 81.12 338 GLU A O 1
ATOM 2590 N N . GLN A 1 339 ? -9.888 1.270 -2.574 1.00 80.75 339 GLN A N 1
ATOM 2591 C CA . GLN A 1 339 ? -9.016 2.160 -1.794 1.00 80.75 339 GLN A CA 1
ATOM 2592 C C . GLN A 1 339 ? -9.045 3.611 -2.311 1.00 80.75 339 GLN A C 1
ATOM 2594 O O . GLN A 1 339 ? -9.133 4.561 -1.529 1.00 80.75 339 GLN A O 1
ATOM 2599 N N . ALA A 1 340 ? -9.052 3.805 -3.633 1.00 78.06 340 ALA A N 1
ATOM 2600 C CA . ALA A 1 340 ? -9.164 5.127 -4.244 1.00 78.06 340 ALA A CA 1
ATOM 2601 C C . ALA A 1 340 ? -10.526 5.793 -3.975 1.00 78.06 340 ALA A C 1
ATOM 2603 O O . ALA A 1 340 ? -10.593 7.018 -3.863 1.00 78.06 340 ALA A O 1
ATOM 2604 N N . SER A 1 341 ? -11.611 5.018 -3.862 1.00 75.56 341 SER A N 1
ATOM 2605 C CA . SER A 1 341 ? -12.936 5.557 -3.528 1.00 75.56 341 SER A CA 1
ATOM 2606 C C . SER A 1 341 ? -12.984 6.108 -2.100 1.00 75.56 341 SER A C 1
ATOM 2608 O O . SER A 1 341 ? -13.396 7.251 -1.904 1.00 75.56 341 SER A O 1
ATOM 2610 N N . ILE A 1 342 ? -12.427 5.364 -1.137 1.00 72.38 342 ILE A N 1
ATOM 2611 C CA . ILE A 1 342 ? -12.316 5.784 0.266 1.00 72.38 342 ILE A CA 1
ATOM 2612 C C . ILE A 1 342 ? -11.505 7.084 0.359 1.00 72.38 342 ILE A C 1
ATOM 2614 O O . ILE A 1 342 ? -11.926 8.043 1.005 1.00 72.38 342 ILE A O 1
ATOM 2618 N N . ALA A 1 343 ? -10.374 7.162 -0.349 1.00 70.38 343 ALA A N 1
ATOM 2619 C CA . ALA A 1 343 ? -9.552 8.371 -0.389 1.00 70.38 343 ALA A CA 1
ATOM 2620 C C . ALA A 1 343 ? -10.284 9.584 -1.008 1.00 70.38 343 ALA A C 1
ATOM 2622 O O . ALA A 1 343 ? -10.105 10.717 -0.550 1.00 70.38 343 ALA A O 1
ATOM 2623 N N . LYS A 1 344 ? -11.125 9.372 -2.033 1.00 71.56 344 LYS A N 1
ATOM 2624 C CA . LYS A 1 344 ? -11.919 10.441 -2.668 1.00 71.56 344 LYS A CA 1
ATOM 2625 C C . LYS A 1 344 ? -12.971 11.018 -1.722 1.00 71.56 344 LYS A C 1
ATOM 2627 O O . LYS A 1 344 ? -13.125 12.241 -1.686 1.00 71.56 344 LYS A O 1
ATOM 2632 N N . ASP A 1 345 ? -13.660 10.172 -0.963 1.00 69.12 345 ASP A N 1
ATOM 2633 C CA . ASP A 1 345 ? -14.675 10.622 -0.006 1.00 69.12 345 ASP A CA 1
ATOM 2634 C C . ASP A 1 345 ? -14.040 11.421 1.138 1.00 69.12 345 ASP A C 1
ATOM 2636 O O . ASP A 1 345 ? -14.485 12.528 1.440 1.00 69.12 345 ASP A O 1
ATOM 2640 N N . ILE A 1 346 ? -12.901 10.949 1.657 1.00 67.81 346 ILE A N 1
ATOM 2641 C CA . ILE A 1 346 ? -12.087 11.681 2.636 1.00 67.81 346 ILE A CA 1
ATOM 2642 C C . ILE A 1 346 ? -11.710 13.082 2.124 1.00 67.81 346 ILE A C 1
ATOM 2644 O O . ILE A 1 346 ? -11.831 14.070 2.851 1.00 67.81 346 ILE A O 1
ATOM 2648 N N . LYS A 1 347 ? -11.265 13.204 0.864 1.00 65.94 347 LYS A N 1
ATOM 2649 C CA . LYS A 1 347 ? -10.831 14.493 0.305 1.00 65.94 347 LYS A CA 1
ATOM 2650 C C . LYS A 1 347 ? -11.952 15.526 0.251 1.00 65.94 347 LYS A C 1
ATOM 2652 O O . LYS A 1 347 ? -11.684 16.689 0.554 1.00 65.94 347 LYS A O 1
ATOM 2657 N N . LYS A 1 348 ? -13.163 15.144 -0.175 1.00 64.25 348 LYS A N 1
ATOM 2658 C CA . LYS A 1 348 ? -14.291 16.087 -0.297 1.00 64.25 348 LYS A CA 1
ATOM 2659 C C . LYS A 1 348 ? -14.523 16.817 1.022 1.00 64.25 348 LYS A C 1
ATOM 2661 O O . LYS A 1 348 ? -14.633 18.038 1.033 1.00 64.25 348 LYS A O 1
ATOM 2666 N N . ASP A 1 349 ? -14.465 16.086 2.126 1.00 59.22 349 ASP A N 1
ATOM 2667 C CA . ASP A 1 349 ? -14.653 16.656 3.457 1.00 59.22 349 ASP A CA 1
ATOM 2668 C C . ASP A 1 349 ? -13.447 17.465 3.939 1.00 59.22 349 ASP A C 1
ATOM 2670 O O . ASP A 1 349 ? -13.605 18.528 4.542 1.00 59.22 349 ASP A O 1
ATOM 2674 N N . VAL A 1 350 ? -12.223 17.023 3.630 1.00 60.53 350 VAL A N 1
ATOM 2675 C CA . VAL A 1 350 ? -11.022 17.801 3.968 1.00 60.53 350 VAL A CA 1
ATOM 2676 C C . VAL A 1 350 ? -10.968 19.118 3.183 1.00 60.53 350 VAL A C 1
ATOM 2678 O O . VAL A 1 350 ? -10.576 20.138 3.746 1.00 60.53 350 VAL A O 1
ATOM 2681 N N . GLN A 1 351 ? -11.400 19.155 1.917 1.00 56.94 351 GLN A N 1
ATOM 2682 C CA . GLN A 1 351 ? -11.500 20.403 1.147 1.00 56.94 351 GLN A CA 1
ATOM 2683 C C . GLN A 1 351 ? -12.489 21.396 1.771 1.00 56.94 351 GLN A C 1
ATOM 2685 O O . GLN A 1 351 ? -12.192 22.591 1.801 1.00 56.94 351 GLN A O 1
ATOM 2690 N N . VAL A 1 352 ? -13.604 20.921 2.336 1.00 53.44 352 VAL A N 1
ATOM 2691 C CA . VAL A 1 352 ? -14.540 21.763 3.106 1.00 53.44 352 VAL A CA 1
ATOM 2692 C C . VAL A 1 352 ? -13.842 22.370 4.331 1.00 53.44 352 VAL A C 1
ATOM 2694 O O . 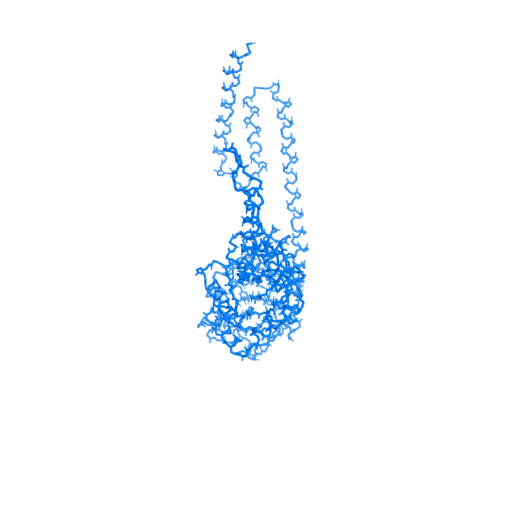VAL A 1 352 ? -13.967 23.567 4.591 1.00 53.44 352 VAL A O 1
ATOM 2697 N N . TYR A 1 353 ? -13.025 21.584 5.040 1.00 47.75 353 TYR A N 1
ATOM 2698 C CA . TYR A 1 353 ? -12.257 22.067 6.195 1.00 47.75 353 TYR A CA 1
ATOM 2699 C C . TYR A 1 353 ? -11.139 23.059 5.812 1.00 47.75 353 TYR A C 1
ATOM 2701 O O . TYR A 1 353 ? -10.872 24.021 6.537 1.00 47.75 353 TYR A O 1
ATOM 2709 N N . ILE A 1 354 ? -10.483 22.857 4.662 1.00 49.44 354 ILE A N 1
ATOM 2710 C CA . ILE A 1 354 ? -9.439 23.757 4.144 1.00 49.44 354 ILE A CA 1
ATOM 2711 C C . ILE A 1 354 ? -10.037 25.078 3.670 1.00 49.44 354 ILE A C 1
ATOM 2713 O O . ILE A 1 354 ? -9.482 26.113 4.021 1.00 49.44 354 ILE A O 1
ATOM 2717 N N . SER A 1 355 ? -11.163 25.070 2.947 1.00 46.47 355 SER A N 1
ATOM 2718 C CA . SER A 1 355 ? -11.856 26.296 2.519 1.00 46.47 355 SER A CA 1
ATOM 2719 C C . SER A 1 355 ? -12.106 27.222 3.714 1.00 46.47 355 SER A C 1
ATOM 2721 O O . SER A 1 355 ? -11.709 28.388 3.684 1.00 46.47 355 SER A O 1
ATOM 2723 N N . ALA A 1 356 ? -12.617 26.685 4.826 1.00 49.56 356 ALA A N 1
ATOM 2724 C CA . ALA A 1 356 ? -12.825 27.445 6.060 1.00 49.56 356 ALA A CA 1
ATOM 2725 C C . ALA A 1 356 ? -11.526 28.057 6.635 1.00 49.56 356 ALA A C 1
ATOM 2727 O O . ALA A 1 356 ? -11.544 29.142 7.220 1.00 49.56 356 ALA A O 1
ATOM 2728 N N . ARG A 1 357 ? -10.378 27.393 6.448 1.00 49.47 357 ARG A N 1
ATOM 2729 C CA . ARG A 1 357 ? -9.058 27.848 6.919 1.00 49.47 357 ARG A CA 1
ATOM 2730 C C . ARG A 1 357 ? -8.365 28.809 5.945 1.00 49.47 357 ARG A C 1
ATOM 2732 O O . ARG A 1 357 ? -7.649 29.700 6.399 1.00 49.47 357 ARG A O 1
ATOM 2739 N N . GLU A 1 358 ? -8.578 28.654 4.642 1.00 49.81 358 GLU A N 1
ATOM 2740 C CA . GLU A 1 358 ? -8.051 29.527 3.585 1.00 49.81 358 GLU A CA 1
ATOM 2741 C C . GLU A 1 358 ? -8.750 30.884 3.558 1.00 49.81 358 GLU A C 1
ATOM 2743 O O . GLU A 1 358 ? -8.097 31.900 3.326 1.00 49.81 358 GLU A O 1
ATOM 2748 N N . HIS A 1 359 ? -10.035 30.956 3.917 1.00 51.00 359 HIS A N 1
ATOM 2749 C CA . HIS A 1 359 ? -10.669 32.250 4.179 1.00 51.00 359 HIS A CA 1
ATOM 2750 C C . HIS A 1 359 ? -9.870 33.037 5.230 1.00 51.00 359 HIS A C 1
ATOM 2752 O O . HIS A 1 359 ? -9.577 34.216 5.040 1.00 51.00 359 HIS A O 1
ATOM 2758 N N . LEU A 1 360 ? -9.389 32.362 6.279 1.00 54.19 360 LEU A N 1
ATOM 2759 C CA . LEU A 1 360 ? -8.573 32.971 7.327 1.00 54.19 360 LEU A CA 1
ATOM 2760 C C . LEU A 1 360 ? -7.191 33.453 6.841 1.00 54.19 360 LEU A C 1
ATOM 2762 O O . LEU A 1 360 ? -6.661 34.408 7.408 1.00 54.19 360 LEU A O 1
ATOM 2766 N N . SER A 1 361 ? -6.586 32.818 5.829 1.00 58.16 361 SER A N 1
ATOM 2767 C CA . SER A 1 361 ? -5.322 33.282 5.234 1.00 58.16 361 SER A CA 1
ATOM 2768 C C . SER A 1 361 ? -5.543 34.414 4.231 1.00 58.16 361 SER A C 1
ATOM 2770 O O . SER A 1 361 ? -4.761 35.363 4.225 1.00 58.16 361 SER A O 1
ATOM 2772 N N . LEU A 1 362 ? -6.634 34.387 3.460 1.00 60.12 362 LEU A N 1
ATOM 2773 C CA . LEU A 1 362 ? -7.005 35.462 2.540 1.00 60.12 362 LEU A CA 1
ATOM 2774 C C . LEU A 1 362 ? -7.279 36.774 3.292 1.00 60.12 362 LEU A C 1
ATOM 2776 O O . LEU A 1 362 ? -6.739 37.815 2.922 1.00 60.12 362 LEU A O 1
ATOM 2780 N N . TYR A 1 363 ? -8.017 36.722 4.409 1.00 66.19 363 TYR A N 1
ATOM 2781 C CA . TYR A 1 363 ? -8.226 37.892 5.273 1.00 66.19 363 TYR A CA 1
ATOM 2782 C C . TYR A 1 363 ? -6.912 38.457 5.828 1.00 66.19 363 TYR A C 1
ATOM 2784 O O . TYR A 1 363 ? -6.773 39.672 5.943 1.00 66.19 363 TYR A O 1
ATOM 2792 N N . ARG A 1 364 ? -5.915 37.609 6.121 1.00 69.94 364 ARG A N 1
ATOM 2793 C CA . ARG A 1 364 ? -4.586 38.069 6.566 1.00 69.94 364 ARG A CA 1
ATOM 2794 C C . ARG A 1 364 ? -3.796 38.741 5.450 1.00 69.94 364 ARG A C 1
ATOM 2796 O O . ARG A 1 364 ? -3.112 39.725 5.719 1.00 69.94 364 ARG A O 1
ATOM 2803 N N . VAL A 1 365 ? -3.890 38.239 4.218 1.00 68.19 365 VAL A N 1
ATOM 2804 C CA . VAL A 1 365 ? -3.251 38.863 3.048 1.00 68.19 365 VAL A CA 1
ATOM 2805 C C . VAL A 1 365 ? -3.882 40.226 2.769 1.00 68.19 365 VAL A C 1
ATOM 2807 O O . VAL A 1 365 ? -3.161 41.213 2.660 1.00 68.19 365 VAL A O 1
ATOM 2810 N N . ILE A 1 366 ? -5.216 40.309 2.757 1.00 72.75 366 ILE A N 1
ATOM 2811 C CA . ILE A 1 366 ? -5.952 41.569 2.576 1.00 72.75 366 ILE A CA 1
ATOM 2812 C C . ILE A 1 366 ? -5.604 42.566 3.691 1.00 72.75 366 ILE A C 1
ATOM 2814 O O . ILE A 1 366 ? -5.283 43.717 3.402 1.00 72.75 366 ILE A O 1
ATOM 2818 N N . ALA A 1 367 ? -5.586 42.128 4.954 1.00 72.12 367 ALA A N 1
ATOM 2819 C CA . ALA A 1 367 ? -5.199 42.972 6.084 1.00 72.12 367 ALA A CA 1
ATOM 2820 C C . ALA A 1 367 ? -3.741 43.454 5.988 1.00 72.12 367 ALA A C 1
ATOM 2822 O O . ALA A 1 367 ? -3.467 44.611 6.290 1.00 72.12 367 ALA A O 1
ATOM 2823 N N . SER A 1 368 ? -2.816 42.609 5.521 1.00 70.50 368 SER A N 1
ATOM 2824 C CA . SER A 1 368 ? -1.404 42.979 5.328 1.00 70.50 368 SER A CA 1
ATOM 2825 C C . SER A 1 368 ? -1.227 44.010 4.211 1.00 70.50 368 SER A C 1
ATOM 2827 O O . SER A 1 368 ? -0.469 44.964 4.372 1.00 70.50 368 SER A O 1
ATOM 2829 N N . ILE A 1 369 ? -1.959 43.858 3.101 1.00 70.44 369 ILE A N 1
ATOM 2830 C CA . ILE A 1 369 ? -1.971 44.832 2.001 1.00 70.44 369 ILE A CA 1
ATOM 2831 C C . ILE A 1 369 ? -2.560 46.163 2.482 1.00 70.44 369 ILE A C 1
ATOM 2833 O O . ILE A 1 369 ? -1.954 47.210 2.266 1.00 70.44 369 ILE A O 1
ATOM 2837 N N . GLY A 1 370 ? -3.692 46.138 3.194 1.00 71.56 370 GLY A N 1
ATOM 2838 C CA . GLY A 1 370 ? -4.301 47.341 3.770 1.00 71.56 370 GLY A CA 1
ATOM 2839 C C . GLY A 1 370 ? -3.378 48.056 4.762 1.00 71.56 370 GLY A C 1
ATOM 2840 O O . GLY A 1 370 ? -3.252 49.281 4.725 1.00 71.56 370 GLY A O 1
ATOM 2841 N N . LEU A 1 371 ? -2.665 47.296 5.599 1.00 76.50 371 LEU A N 1
ATOM 2842 C CA . LEU A 1 371 ? -1.679 47.831 6.537 1.00 76.50 371 LEU A CA 1
ATOM 2843 C C . LEU A 1 371 ? -0.506 48.502 5.806 1.00 76.50 371 LEU A C 1
ATOM 2845 O O . LEU A 1 371 ? -0.052 49.564 6.225 1.00 76.50 371 LEU A O 1
ATOM 2849 N N . PHE A 1 372 ? -0.036 47.913 4.701 1.00 68.38 372 PHE A N 1
ATOM 2850 C CA . PHE A 1 372 ? 1.060 48.464 3.899 1.00 68.38 372 PHE A CA 1
ATOM 2851 C C . PHE A 1 372 ? 0.655 49.768 3.209 1.00 68.38 372 PHE A C 1
ATOM 2853 O O . PHE A 1 372 ? 1.385 50.753 3.279 1.00 68.38 372 PHE A O 1
ATOM 2860 N N . VAL A 1 373 ? -0.541 49.812 2.618 1.00 69.62 373 VAL A N 1
ATOM 2861 C CA . VAL A 1 373 ? -1.086 51.039 2.015 1.00 69.62 373 VAL A CA 1
ATOM 2862 C C . VAL A 1 373 ? -1.226 52.142 3.067 1.00 69.62 373 VAL A C 1
ATOM 2864 O O . VAL A 1 373 ? -0.823 53.278 2.833 1.00 69.62 373 VAL A O 1
ATOM 2867 N N . THR A 1 374 ? -1.716 51.801 4.260 1.00 68.94 374 THR A N 1
ATOM 2868 C CA . THR A 1 374 ? -1.845 52.747 5.379 1.00 68.94 374 THR A CA 1
ATOM 2869 C C . THR A 1 374 ? -0.480 53.273 5.839 1.00 68.94 374 THR A C 1
ATOM 2871 O O . THR A 1 374 ? -0.330 54.468 6.082 1.00 68.94 374 THR A O 1
ATOM 2874 N N . PHE A 1 375 ? 0.539 52.411 5.903 1.00 70.81 375 PHE A N 1
ATOM 2875 C CA . PHE A 1 375 ? 1.911 52.808 6.221 1.00 70.81 375 PHE A CA 1
ATOM 2876 C C . PHE A 1 375 ? 2.490 53.791 5.195 1.00 70.81 375 PHE A C 1
ATOM 2878 O O . PHE A 1 375 ? 3.046 54.813 5.590 1.00 70.81 375 PHE A O 1
ATOM 2885 N N . VAL A 1 376 ? 2.314 53.533 3.896 1.00 63.62 376 VAL A N 1
ATOM 2886 C CA . VAL A 1 376 ? 2.799 54.429 2.831 1.00 63.62 376 VAL A CA 1
ATOM 2887 C C . VAL A 1 376 ? 2.113 55.800 2.893 1.00 63.62 376 VAL A C 1
ATOM 2889 O O . VAL A 1 376 ? 2.774 56.819 2.714 1.00 63.62 376 VAL A O 1
ATOM 2892 N N . LEU A 1 377 ? 0.812 55.842 3.199 1.00 64.69 377 LEU A N 1
ATOM 2893 C CA . LEU A 1 377 ? 0.039 57.089 3.269 1.00 64.69 377 LEU A CA 1
ATOM 2894 C C . LEU A 1 377 ? 0.312 57.921 4.535 1.00 64.69 377 LEU A C 1
ATOM 2896 O O . LEU A 1 377 ? 0.244 59.145 4.484 1.00 64.69 377 LEU A O 1
ATOM 2900 N N . ILE A 1 378 ? 0.607 57.284 5.674 1.00 63.88 378 ILE A N 1
ATOM 2901 C CA . ILE A 1 378 ? 0.872 57.973 6.955 1.00 63.88 378 ILE A CA 1
ATOM 2902 C C . ILE A 1 378 ? 2.373 58.263 7.144 1.00 63.88 378 ILE A C 1
ATOM 2904 O O . ILE A 1 378 ? 2.755 59.213 7.833 1.00 63.88 378 ILE A O 1
ATOM 2908 N N . GLY A 1 379 ? 3.251 57.479 6.514 1.00 58.34 379 GLY A N 1
ATOM 2909 C CA . GLY A 1 379 ? 4.702 57.659 6.574 1.00 58.34 379 GLY A CA 1
ATOM 2910 C C . GLY A 1 379 ? 5.189 58.978 5.969 1.00 58.34 379 GLY A C 1
ATOM 2911 O O . GLY A 1 379 ? 6.247 59.460 6.355 1.00 58.34 379 GLY A O 1
ATOM 2912 N N . SER A 1 380 ? 4.406 59.608 5.088 1.00 56.16 380 SER A N 1
ATOM 2913 C CA . SER A 1 380 ? 4.730 60.924 4.524 1.00 56.16 380 SER A CA 1
ATOM 2914 C C . SER A 1 380 ? 4.488 62.096 5.484 1.00 56.16 380 SER A C 1
ATOM 2916 O O . SER A 1 380 ? 5.001 63.182 5.235 1.00 56.16 380 SER A O 1
ATOM 2918 N N . SER A 1 381 ? 3.713 61.910 6.559 1.00 57.66 381 SER A N 1
ATOM 2919 C CA . SER A 1 381 ? 3.351 62.973 7.517 1.00 57.66 381 SER A CA 1
ATOM 2920 C C . SER A 1 381 ? 3.946 62.789 8.918 1.00 57.66 381 SER A C 1
ATOM 2922 O O . SER A 1 381 ? 3.873 63.698 9.742 1.00 57.66 381 SER A O 1
ATOM 2924 N N . SER A 1 382 ? 4.557 61.637 9.197 1.00 58.97 382 SER A N 1
ATOM 2925 C CA . SER A 1 382 ? 5.140 61.277 10.495 1.00 58.97 382 SER A CA 1
ATOM 2926 C C . SER A 1 382 ? 6.603 60.849 10.341 1.00 58.97 382 SER A C 1
ATOM 2928 O O . SER A 1 382 ? 7.064 60.568 9.237 1.00 58.97 382 SER A O 1
ATOM 2930 N N . SER A 1 383 ? 7.379 60.815 11.431 1.00 66.69 383 SER A N 1
ATOM 2931 C CA . SER A 1 383 ? 8.772 60.360 11.360 1.00 66.69 383 SER A CA 1
ATOM 2932 C C . SER A 1 383 ? 8.830 58.908 10.860 1.00 66.69 383 SER A C 1
ATOM 2934 O O . SER A 1 383 ? 8.301 57.995 11.496 1.00 66.69 383 SER A O 1
ATOM 2936 N N . TYR A 1 384 ? 9.497 58.692 9.718 1.00 64.12 384 TYR A N 1
ATOM 2937 C CA . TYR A 1 384 ? 9.601 57.397 9.020 1.00 64.12 384 TYR A CA 1
ATOM 2938 C C . TYR A 1 384 ? 9.996 56.224 9.928 1.00 64.12 384 TYR A C 1
ATOM 2940 O O . TYR A 1 384 ? 9.614 55.077 9.699 1.00 64.12 384 TYR A O 1
ATOM 2948 N N . LEU A 1 385 ? 10.772 56.508 10.972 1.00 63.94 385 LEU A N 1
ATOM 2949 C CA . LEU A 1 385 ? 11.273 55.517 11.914 1.00 63.94 385 LEU A CA 1
ATOM 2950 C C . LEU A 1 385 ? 10.161 54.983 12.833 1.00 63.94 385 LEU A C 1
ATOM 2952 O O . LEU A 1 385 ? 10.089 53.781 13.079 1.00 63.94 385 LEU A O 1
ATOM 2956 N N . LEU A 1 386 ? 9.257 55.858 13.287 1.00 65.94 386 LEU A N 1
ATOM 2957 C CA . LEU A 1 386 ? 8.149 55.486 14.166 1.00 65.94 386 LEU A CA 1
ATOM 2958 C C . LEU A 1 386 ? 7.047 54.754 13.390 1.00 65.94 386 LEU A C 1
ATOM 2960 O O . LEU A 1 386 ? 6.525 53.741 13.856 1.00 65.94 386 LEU A O 1
ATOM 2964 N N . SER A 1 387 ? 6.738 55.216 12.177 1.00 65.44 387 SER A N 1
ATOM 2965 C CA . SER A 1 387 ? 5.756 54.564 11.305 1.00 65.44 387 SER A CA 1
ATOM 2966 C C . SER A 1 387 ? 6.218 53.167 10.869 1.00 65.44 387 SER A C 1
ATOM 2968 O O . SER A 1 387 ? 5.414 52.234 10.880 1.00 65.44 387 SER A O 1
ATOM 2970 N N . SER A 1 388 ? 7.512 52.988 10.570 1.00 64.19 388 SER A N 1
ATOM 2971 C CA . SER A 1 388 ? 8.074 51.686 10.164 1.00 64.19 388 SER A CA 1
ATOM 2972 C C . SER A 1 388 ? 8.045 50.674 11.306 1.00 64.19 388 SER A C 1
ATOM 2974 O O . SER A 1 388 ? 7.704 49.506 11.107 1.00 64.19 388 SER A O 1
ATOM 2976 N N . PHE A 1 389 ? 8.341 51.133 12.525 1.00 68.06 389 PHE A N 1
ATOM 2977 C CA . PHE A 1 389 ? 8.285 50.305 13.722 1.00 68.06 389 PHE A CA 1
ATOM 2978 C C . PHE A 1 389 ? 6.855 49.826 14.020 1.00 68.06 389 PHE A C 1
ATOM 2980 O O . PHE A 1 389 ? 6.627 48.630 14.216 1.00 68.06 389 PHE A O 1
ATOM 2987 N N . CYS A 1 390 ? 5.874 50.734 13.978 1.00 70.38 390 CYS A N 1
ATOM 2988 C CA . CYS A 1 390 ? 4.463 50.389 14.167 1.00 70.38 390 CYS A CA 1
ATOM 2989 C C . CYS A 1 390 ? 3.946 49.438 13.077 1.00 70.38 390 CYS A C 1
ATOM 2991 O O . CYS A 1 390 ? 3.234 48.482 13.388 1.00 70.38 390 CYS A O 1
ATOM 2993 N N . PHE A 1 391 ? 4.338 49.649 11.815 1.00 74.56 391 PHE A N 1
ATOM 2994 C CA . PHE A 1 391 ? 3.965 48.775 10.703 1.00 74.56 391 PHE A CA 1
ATOM 2995 C C . PHE A 1 391 ? 4.465 47.340 10.910 1.00 74.56 391 PHE A C 1
ATOM 2997 O O . PHE A 1 391 ? 3.673 46.399 10.869 1.00 74.56 391 PHE A O 1
ATOM 3004 N N . LEU A 1 392 ? 5.758 47.164 11.197 1.00 67.94 392 LEU A N 1
ATOM 3005 C CA . LEU A 1 392 ? 6.353 45.842 11.414 1.00 67.94 392 LEU A CA 1
ATOM 3006 C C . LEU A 1 392 ? 5.773 45.138 12.649 1.00 67.94 392 LEU A C 1
ATOM 3008 O O . LEU A 1 392 ? 5.546 43.924 12.614 1.00 67.94 392 LEU A O 1
ATOM 3012 N N . GLY A 1 393 ? 5.481 45.889 13.715 1.00 69.62 393 GLY A N 1
ATOM 3013 C CA . GLY A 1 393 ? 4.833 45.366 14.918 1.00 69.62 393 GLY A CA 1
ATOM 3014 C C . GLY A 1 393 ? 3.429 44.828 14.637 1.00 69.62 393 GLY A C 1
ATOM 3015 O O . GLY A 1 393 ? 3.130 43.675 14.952 1.00 69.62 393 GLY A O 1
ATOM 3016 N N . ILE A 1 394 ? 2.580 45.625 13.981 1.00 73.19 394 ILE A N 1
ATOM 3017 C CA . ILE A 1 394 ? 1.200 45.228 13.667 1.00 73.19 394 ILE A CA 1
ATOM 3018 C C . ILE A 1 394 ? 1.181 44.093 12.633 1.00 73.19 394 ILE A C 1
ATOM 3020 O O . ILE A 1 394 ? 0.441 43.124 12.806 1.00 73.19 394 ILE A O 1
ATOM 3024 N N . LEU A 1 395 ? 2.040 44.143 11.609 1.00 72.44 395 LEU A N 1
ATOM 3025 C CA . LEU A 1 395 ? 2.163 43.082 10.604 1.00 72.44 395 LEU A CA 1
ATOM 3026 C C . LEU A 1 395 ? 2.531 41.737 11.247 1.00 72.44 395 LEU A C 1
ATOM 3028 O O . LEU A 1 395 ? 1.956 40.700 10.914 1.00 72.44 395 LEU A O 1
ATOM 3032 N N . SER A 1 396 ? 3.442 41.755 12.222 1.00 65.31 396 SER A N 1
ATOM 3033 C CA . SER A 1 396 ? 3.851 40.555 12.959 1.00 65.31 396 SER A CA 1
ATOM 3034 C C . SER A 1 396 ? 2.701 39.953 13.774 1.00 65.31 396 SER A C 1
ATOM 3036 O O . SER A 1 396 ? 2.539 38.730 13.802 1.00 65.31 396 SER A O 1
ATOM 3038 N N . ILE A 1 397 ? 1.863 40.796 14.390 1.00 68.62 397 ILE A N 1
ATOM 3039 C CA . ILE A 1 397 ? 0.670 40.367 15.139 1.00 68.62 397 ILE A CA 1
ATOM 3040 C C . ILE A 1 397 ? -0.373 39.746 14.199 1.00 68.62 397 ILE A C 1
ATOM 3042 O O . ILE A 1 397 ? -0.943 38.702 14.518 1.00 68.62 397 ILE A O 1
ATOM 3046 N N . VAL A 1 398 ? -0.591 40.349 13.026 1.00 70.75 398 VAL A N 1
ATOM 3047 C CA . VAL A 1 398 ? -1.553 39.871 12.016 1.00 70.75 398 VAL A CA 1
ATOM 3048 C C . VAL A 1 398 ? -1.126 38.524 11.423 1.00 70.75 398 VAL A C 1
ATOM 3050 O O . VAL A 1 398 ? -1.955 37.625 11.250 1.00 70.75 398 VAL A O 1
ATOM 3053 N N . LEU A 1 399 ? 0.165 38.349 11.133 1.00 67.31 399 LEU A N 1
ATOM 3054 C CA . LEU A 1 399 ? 0.675 37.124 10.518 1.00 67.31 399 LEU A CA 1
ATOM 3055 C C . LEU A 1 399 ? 0.821 35.969 11.526 1.00 67.31 399 LEU A C 1
ATOM 3057 O O . LEU A 1 399 ? 0.496 34.824 11.189 1.00 67.31 399 LEU A O 1
ATOM 3061 N N . TRP A 1 400 ? 1.236 36.249 12.770 1.00 66.06 400 TRP A N 1
ATOM 3062 C CA . TRP A 1 400 ? 1.563 35.222 13.775 1.00 66.06 400 TRP A CA 1
ATOM 3063 C C . TRP A 1 400 ? 0.913 35.411 15.162 1.00 66.06 400 TRP A C 1
ATOM 3065 O O . TRP A 1 400 ? 1.604 35.302 16.177 1.00 66.06 400 TRP A O 1
ATOM 3075 N N . PRO A 1 401 ? -0.427 35.531 15.269 1.00 63.00 401 PRO A N 1
ATOM 3076 C CA . PRO A 1 401 ? -1.124 35.890 16.515 1.00 63.00 401 PRO A CA 1
ATOM 3077 C C . PRO A 1 401 ? -0.895 34.915 17.687 1.00 63.00 401 PRO A C 1
ATOM 3079 O O . PRO A 1 401 ? -0.893 35.321 18.844 1.00 63.00 401 PRO A O 1
ATOM 3082 N N . ARG A 1 402 ? -0.652 33.624 17.412 1.00 55.44 402 ARG A N 1
ATOM 3083 C CA . ARG A 1 402 ? -0.454 32.588 18.450 1.00 55.44 402 ARG A CA 1
ATOM 3084 C C . ARG A 1 402 ? 0.966 32.508 19.021 1.00 55.44 402 ARG A C 1
ATOM 3086 O O . ARG A 1 402 ? 1.154 31.850 20.035 1.00 55.44 402 ARG A O 1
ATOM 3093 N N . LYS A 1 403 ? 1.963 33.134 18.385 1.00 56.31 403 LYS A N 1
ATOM 3094 C CA . LYS A 1 403 ? 3.367 33.121 18.852 1.00 56.31 403 LYS A CA 1
ATOM 3095 C C . LYS A 1 403 ? 3.821 34.457 19.446 1.00 56.31 403 LYS A C 1
ATOM 3097 O O . LYS A 1 403 ? 4.943 34.547 19.937 1.00 56.31 403 LYS A O 1
ATOM 3102 N N . VAL A 1 404 ? 2.954 35.472 19.433 1.00 54.53 404 VAL A N 1
ATOM 3103 C CA . VAL A 1 404 ? 3.304 36.849 19.803 1.00 54.53 404 VAL A CA 1
ATOM 3104 C C . VAL A 1 404 ? 3.798 36.940 21.246 1.00 54.53 404 VAL A C 1
ATOM 3106 O O . VAL A 1 404 ? 4.864 37.490 21.465 1.00 54.53 404 VAL A O 1
ATOM 3109 N N . ALA A 1 405 ? 3.117 36.337 22.223 1.00 55.91 405 ALA A N 1
ATOM 3110 C CA . ALA A 1 405 ? 3.428 36.570 23.639 1.00 55.91 405 ALA A CA 1
ATOM 3111 C C . ALA A 1 405 ? 4.882 36.242 24.052 1.00 55.91 405 ALA A C 1
ATOM 3113 O O . ALA A 1 405 ? 5.448 36.954 24.876 1.00 55.91 405 ALA A O 1
ATOM 3114 N N . HIS A 1 406 ? 5.511 35.220 23.456 1.00 56.84 406 HIS A N 1
ATOM 3115 C CA . HIS A 1 406 ? 6.905 34.857 23.758 1.00 56.84 406 HIS A CA 1
ATOM 3116 C C . HIS A 1 406 ? 7.941 35.454 22.796 1.00 56.84 406 HIS A C 1
ATOM 3118 O O . HIS A 1 406 ? 9.083 35.654 23.196 1.00 56.84 406 HIS A O 1
ATOM 3124 N N . PHE A 1 407 ? 7.570 35.754 21.546 1.00 58.31 407 PHE A N 1
ATOM 3125 C CA . PHE A 1 407 ? 8.504 36.262 20.528 1.00 58.31 407 PHE A CA 1
ATOM 3126 C C . PHE A 1 407 ? 8.436 37.779 20.308 1.00 58.31 407 PHE A C 1
ATOM 3128 O O . PHE A 1 407 ? 9.287 38.320 19.602 1.00 58.31 407 PHE A O 1
ATOM 3135 N N . LEU A 1 408 ? 7.463 38.477 20.903 1.00 59.47 408 LEU A N 1
ATOM 3136 C CA . LEU A 1 408 ? 7.266 39.918 20.728 1.00 59.47 408 LEU A CA 1
ATOM 3137 C C . LEU A 1 408 ? 8.522 40.754 21.049 1.00 59.47 408 LEU A C 1
ATOM 3139 O O . LEU A 1 408 ? 8.846 41.608 20.226 1.00 59.47 408 LEU A O 1
ATOM 3143 N N . PRO A 1 409 ? 9.287 40.504 22.135 1.00 63.44 409 PRO A N 1
ATOM 3144 C CA . PRO A 1 409 ? 10.495 41.286 22.422 1.00 63.44 409 PRO A CA 1
ATOM 3145 C C . PRO A 1 409 ? 11.570 41.114 21.340 1.00 63.44 409 PRO A C 1
ATOM 3147 O O . PRO A 1 409 ? 12.236 42.071 20.952 1.00 63.44 409 PRO A O 1
ATOM 3150 N N . PHE A 1 410 ? 11.707 39.894 20.814 1.00 65.62 410 PHE A N 1
ATOM 3151 C CA . PHE A 1 410 ? 12.688 39.553 19.785 1.00 65.62 410 PHE A CA 1
ATOM 3152 C C . PHE A 1 410 ? 12.316 40.147 18.419 1.00 65.62 410 PHE A C 1
ATOM 3154 O O . PHE A 1 410 ? 13.163 40.714 17.732 1.00 65.62 410 PHE A O 1
ATOM 3161 N N . LEU A 1 411 ? 11.034 40.083 18.048 1.00 57.75 411 LEU A N 1
ATOM 3162 C CA . LEU A 1 411 ? 10.514 40.685 16.817 1.00 57.75 411 LEU A CA 1
ATOM 3163 C C . LEU A 1 411 ? 10.594 42.216 16.850 1.00 57.75 411 LEU A C 1
ATOM 3165 O O . LEU A 1 411 ? 10.972 42.821 15.850 1.00 57.75 411 LEU A O 1
ATOM 3169 N N . ILE A 1 412 ? 10.311 42.832 18.003 1.00 64.56 412 ILE A N 1
ATOM 3170 C CA . ILE A 1 412 ? 10.506 44.269 18.237 1.00 64.56 412 ILE A CA 1
ATOM 3171 C C . ILE A 1 412 ? 11.982 44.653 18.066 1.00 64.56 412 ILE A C 1
ATOM 3173 O O . ILE A 1 412 ? 12.279 45.633 17.383 1.00 64.56 412 ILE A O 1
ATOM 3177 N N . GLY A 1 413 ? 12.904 43.864 18.626 1.00 68.44 413 GLY A N 1
ATOM 3178 C CA . GLY A 1 413 ? 14.344 44.085 18.478 1.00 68.44 413 GLY A CA 1
ATOM 3179 C C . GLY A 1 413 ? 14.802 44.031 17.018 1.00 68.44 413 GLY A C 1
ATOM 3180 O O . GLY A 1 413 ? 15.484 44.940 16.550 1.00 68.44 413 GLY A O 1
ATOM 3181 N N . ILE A 1 414 ? 14.363 43.018 16.263 1.00 67.62 414 ILE A N 1
ATOM 3182 C CA . ILE A 1 414 ? 14.679 42.891 14.832 1.00 67.62 414 ILE A CA 1
ATOM 3183 C C . ILE A 1 414 ? 14.082 44.050 14.028 1.00 67.62 414 ILE A C 1
ATOM 3185 O O . ILE A 1 414 ? 14.775 44.637 13.198 1.00 67.62 414 ILE A O 1
ATOM 3189 N N . ALA A 1 415 ? 12.823 44.414 14.282 1.00 61.28 415 ALA A N 1
ATOM 3190 C CA . ALA A 1 415 ? 12.167 45.523 13.597 1.00 61.28 415 ALA A CA 1
ATOM 3191 C C . ALA A 1 415 ? 12.879 46.862 13.854 1.00 61.28 415 ALA A C 1
ATOM 3193 O O . ALA A 1 415 ? 13.050 47.651 12.921 1.00 61.28 415 ALA A O 1
ATOM 3194 N N . ALA A 1 416 ? 13.348 47.101 15.083 1.00 67.56 416 ALA A N 1
ATOM 3195 C CA . ALA A 1 416 ? 14.150 48.272 15.430 1.00 67.56 416 ALA A CA 1
ATOM 3196 C C . ALA A 1 416 ? 15.508 48.272 14.708 1.00 67.56 416 ALA A C 1
ATOM 3198 O O . ALA A 1 416 ? 15.878 49.283 14.112 1.00 67.56 416 ALA A O 1
ATOM 3199 N N . CYS A 1 417 ? 16.218 47.137 14.686 1.00 70.44 417 CYS A N 1
ATOM 3200 C CA . CYS A 1 417 ? 17.491 47.006 13.972 1.00 70.44 417 CYS A CA 1
ATOM 3201 C C . CYS A 1 417 ? 17.342 47.238 12.463 1.00 70.44 417 CYS A C 1
ATOM 3203 O O . CYS A 1 417 ? 18.133 47.978 11.883 1.00 70.44 417 CYS A O 1
ATOM 3205 N N . ILE A 1 418 ? 16.320 46.652 11.831 1.00 66.75 418 ILE A N 1
ATOM 3206 C CA . ILE A 1 418 ? 16.048 46.835 10.399 1.00 66.75 418 ILE A CA 1
ATOM 3207 C C . ILE A 1 418 ? 15.674 48.292 10.113 1.00 66.75 418 ILE A C 1
ATOM 3209 O O . ILE A 1 418 ? 16.217 48.883 9.184 1.00 66.75 418 ILE A O 1
ATOM 3213 N N . SER A 1 419 ? 14.810 48.903 10.930 1.00 64.31 419 SER A N 1
ATOM 3214 C CA . SER A 1 419 ? 14.418 50.310 10.754 1.00 64.31 419 SER A CA 1
ATOM 3215 C C . SER A 1 419 ? 15.616 51.255 10.894 1.00 64.31 419 SER A C 1
ATOM 3217 O O . SER A 1 419 ? 15.764 52.185 10.103 1.00 64.31 419 SER A O 1
ATOM 3219 N N . PHE A 1 420 ? 16.514 50.992 11.849 1.00 68.19 420 PHE A N 1
ATOM 3220 C CA . PHE A 1 420 ? 17.741 51.767 12.028 1.00 68.19 420 PHE A CA 1
ATOM 3221 C C . PHE A 1 420 ? 18.728 51.567 10.871 1.00 68.19 420 PHE A C 1
ATOM 3223 O O . PHE A 1 420 ? 19.303 52.537 10.386 1.00 68.19 420 PHE A O 1
ATOM 3230 N N . ALA A 1 421 ? 18.888 50.333 10.380 1.00 68.25 421 ALA A N 1
ATOM 3231 C CA . ALA A 1 421 ? 19.731 50.033 9.224 1.00 68.25 421 ALA A CA 1
ATOM 3232 C C . ALA A 1 421 ? 19.222 50.726 7.951 1.00 68.25 421 ALA A C 1
ATOM 3234 O O . ALA A 1 421 ? 20.008 51.331 7.225 1.00 68.25 421 ALA A O 1
ATOM 3235 N N . VAL A 1 422 ? 17.907 50.704 7.711 1.00 63.56 422 VAL A N 1
ATOM 3236 C CA . VAL A 1 422 ? 17.274 51.402 6.582 1.00 63.56 422 VAL A CA 1
ATOM 3237 C C . VAL A 1 422 ? 17.456 52.915 6.718 1.00 63.56 422 VAL A C 1
ATOM 3239 O O . VAL A 1 422 ? 17.900 53.553 5.768 1.00 63.56 422 VAL A O 1
ATOM 3242 N N . TYR A 1 423 ? 17.210 53.497 7.896 1.00 66.25 423 TYR A N 1
ATOM 3243 C CA . TYR A 1 423 ? 17.459 54.924 8.135 1.00 66.25 423 TYR A CA 1
ATOM 3244 C C . TYR A 1 423 ? 18.930 55.308 7.924 1.00 66.25 423 TYR A C 1
ATOM 3246 O O . TYR A 1 423 ? 19.227 56.351 7.343 1.00 66.25 423 TYR A O 1
ATOM 3254 N N . TRP A 1 424 ? 19.868 54.474 8.370 1.00 66.12 424 TRP A N 1
ATOM 3255 C CA . TRP A 1 424 ? 21.296 54.716 8.182 1.00 66.12 424 TRP A CA 1
ATOM 3256 C C . TRP A 1 424 ? 21.685 54.669 6.700 1.00 66.12 424 TRP A C 1
ATOM 3258 O O . TRP A 1 424 ? 22.361 55.576 6.222 1.00 66.12 424 TRP A O 1
ATOM 3268 N N . ILE A 1 425 ? 21.193 53.681 5.947 1.00 64.62 425 ILE A N 1
ATOM 3269 C CA . ILE A 1 425 ? 21.408 53.587 4.496 1.00 64.62 425 ILE A CA 1
ATOM 3270 C C . ILE A 1 425 ? 20.828 54.817 3.783 1.00 64.62 425 ILE A C 1
ATOM 3272 O O . ILE A 1 425 ? 21.523 55.453 2.996 1.00 64.62 425 ILE A O 1
ATOM 3276 N N . PHE A 1 426 ? 19.592 55.216 4.084 1.00 59.22 426 PHE A N 1
ATOM 3277 C CA . PHE A 1 426 ? 18.960 56.352 3.407 1.00 59.22 426 PHE A CA 1
ATOM 3278 C C . PHE A 1 426 ? 19.514 57.718 3.847 1.00 59.22 426 PHE A C 1
ATOM 3280 O O . PHE A 1 426 ? 19.646 58.608 3.017 1.00 59.22 426 PHE A O 1
ATOM 3287 N N . SER A 1 427 ? 19.910 57.906 5.109 1.00 61.44 427 SER A N 1
ATOM 3288 C CA . SER A 1 427 ? 20.468 59.193 5.563 1.00 61.44 427 SER A CA 1
ATOM 3289 C C . SER A 1 427 ? 21.960 59.363 5.271 1.00 61.44 427 SER A C 1
ATOM 3291 O O . SER A 1 427 ? 22.403 60.499 5.116 1.00 61.44 427 SER A O 1
ATOM 3293 N N . LYS A 1 428 ? 22.748 58.277 5.196 1.00 56.25 428 LYS A N 1
ATOM 3294 C CA . LYS A 1 428 ? 24.195 58.353 4.922 1.00 56.25 428 LYS A CA 1
ATOM 3295 C C . LYS A 1 428 ? 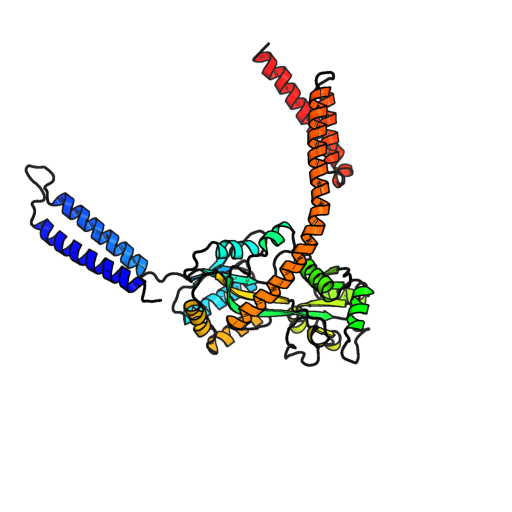24.595 57.962 3.507 1.00 56.25 428 LYS A C 1
ATOM 3297 O O . LYS A 1 428 ? 25.519 58.574 2.990 1.00 56.25 428 LYS A O 1
ATOM 3302 N N . ALA A 1 429 ? 23.963 56.967 2.885 1.00 50.78 429 ALA A N 1
ATOM 3303 C CA . ALA A 1 429 ? 24.336 56.568 1.526 1.00 50.78 429 ALA A CA 1
ATOM 3304 C C . ALA A 1 429 ? 23.653 57.451 0.473 1.00 50.78 429 ALA A C 1
ATOM 3306 O O . ALA A 1 429 ? 24.304 57.867 -0.479 1.00 50.78 429 ALA A O 1
ATOM 3307 N N . PHE A 1 430 ? 22.375 57.801 0.660 1.00 47.75 430 PHE A N 1
ATOM 3308 C CA . PHE A 1 430 ? 21.650 58.619 -0.319 1.00 47.75 430 PHE A CA 1
ATOM 3309 C C . PHE A 1 430 ? 22.028 60.108 -0.279 1.00 47.75 430 PHE A C 1
ATOM 3311 O O . PHE A 1 430 ? 22.275 60.654 -1.345 1.00 47.75 430 PHE A O 1
ATOM 3318 N N . ASN A 1 431 ? 22.223 60.728 0.895 1.00 51.09 431 ASN A N 1
ATOM 3319 C CA . ASN A 1 431 ? 22.706 62.126 0.996 1.00 51.09 431 ASN A CA 1
ATOM 3320 C C . ASN A 1 431 ? 24.106 62.357 0.392 1.00 51.09 431 ASN A C 1
ATOM 3322 O O . ASN A 1 431 ? 24.497 63.493 0.151 1.00 51.09 431 ASN A O 1
ATOM 3326 N N . VAL A 1 432 ? 24.895 61.295 0.192 1.00 49.25 432 VAL A N 1
ATOM 3327 C CA . VAL A 1 432 ? 26.225 61.380 -0.437 1.00 49.25 432 VAL A CA 1
ATOM 3328 C C . VAL A 1 432 ? 26.138 61.228 -1.960 1.00 49.25 432 VAL A C 1
ATOM 3330 O O . VAL A 1 432 ? 26.994 61.745 -2.672 1.00 49.25 432 VAL A O 1
ATOM 3333 N N . VAL A 1 433 ? 25.113 60.538 -2.471 1.00 43.78 433 VAL A N 1
ATOM 3334 C CA . VAL A 1 433 ? 24.932 60.272 -3.910 1.00 43.78 433 VAL A CA 1
ATOM 3335 C C . VAL A 1 433 ? 23.985 61.289 -4.565 1.00 43.78 433 VAL A C 1
ATOM 3337 O O . VAL A 1 433 ? 24.171 61.619 -5.733 1.00 43.78 433 VAL A O 1
ATOM 3340 N N . PHE A 1 434 ? 23.024 61.831 -3.815 1.00 48.06 434 PHE A N 1
ATOM 3341 C CA . PHE A 1 434 ? 22.147 62.934 -4.211 1.00 48.06 434 PHE A CA 1
ATOM 3342 C C . PHE A 1 434 ? 21.920 63.850 -2.993 1.00 48.06 434 PHE A C 1
ATOM 3344 O O . PHE A 1 434 ? 21.114 63.489 -2.134 1.00 48.06 434 PHE A O 1
ATOM 3351 N N . PRO A 1 435 ? 22.663 64.966 -2.867 1.00 41.97 435 PRO A N 1
ATOM 3352 C CA . PRO A 1 435 ? 22.462 65.932 -1.788 1.00 41.97 435 PRO A CA 1
ATOM 3353 C C . PRO A 1 435 ? 21.138 66.697 -1.897 1.00 41.97 435 PRO A C 1
ATOM 3355 O O . PRO A 1 435 ? 20.635 66.871 -3.034 1.00 41.97 435 PRO A O 1
#

Solvent-accessible surface area (backbone atoms only — not comparable to full-atom values): 22969 Å² total; per-residue (Å²): 130,68,73,69,48,51,56,54,43,53,50,33,52,53,52,32,53,52,32,50,55,52,36,61,56,31,66,76,37,55,57,60,52,97,93,39,87,17,83,21,46,64,59,37,54,52,29,52,50,49,36,51,50,32,49,52,51,41,52,58,64,67,47,78,81,55,31,35,34,26,26,43,44,53,73,86,40,60,68,19,44,40,51,51,52,49,36,49,55,49,17,66,73,68,75,41,58,50,45,76,41,66,30,79,57,96,48,50,54,44,16,47,56,54,38,57,73,42,72,45,77,73,42,45,38,27,56,43,62,62,72,56,52,55,50,74,81,40,55,78,57,64,68,52,66,84,41,40,44,41,35,23,26,48,30,52,28,28,32,32,35,34,44,24,79,94,64,51,60,98,58,87,70,50,51,67,56,52,52,46,38,43,63,74,34,32,30,31,28,37,40,61,60,46,52,39,52,49,52,46,48,53,48,23,70,67,68,74,41,76,66,45,78,43,68,22,97,33,62,65,59,38,52,53,33,29,68,69,60,68,20,50,37,33,36,31,44,41,41,69,46,77,75,38,79,81,62,81,52,74,59,22,48,54,31,28,23,28,88,63,59,51,86,94,42,71,87,38,46,22,33,42,82,50,72,37,87,44,72,50,50,52,38,36,28,39,24,28,23,52,78,42,54,66,69,60,42,51,51,55,37,60,57,47,66,35,67,72,44,42,53,51,45,39,50,43,33,45,75,60,57,42,36,57,42,79,36,52,34,69,58,27,44,52,51,51,52,53,55,50,48,56,54,50,58,55,42,60,56,50,50,57,58,43,52,67,52,47,54,59,50,50,54,42,51,53,50,48,53,52,50,50,53,50,42,64,68,48,34,79,81,46,64,58,63,61,46,50,41,53,46,52,52,52,49,48,45,64,76,39,65,92,54,35,90,82,42,44,70,60,52,51,50,51,41,50,51,52,46,49,51,51,48,48,46,54,64,59,54,40,48,73,77,57,116

Secondary structure (DSSP, 8-state):
-THHHHHHHHHHHHHHHHHHHHHHHHTTS-SEETTEE-TTHHHHHHHHHHHHHHHHHHHHHHS--PEEEEESS-TTSHHHHHHHHHHHHHHHHHTS-EEEEE--SSSTHHHHHHHHTS-SSS-EEEEEES----SHHHHTTGGGGGGEEEEEEEEEEEEEEE--GGG--SSPPPHHHHHHHHHHS-EEEES-HHHHHHHHHHHHHHHTS---EEEESSHHHHHHHHHTTS-SEEEEEHHHHHTSSS---GGGEEEESSSS--TT-TTSPBTTTTT-----EEEEEEEEETT--HHHHHHHHHHHTSHHHHHHHHHHHHHTT--EEEE-HHHHHHHHHHHHHHHHHHHHHHHHHHHHHHHHHHHHHHHHHHHHHHHHHHHTTS-HHHHHHHHHHHHHHHH-TTTHHHHHHHHHHHHHHHHHHHHHIIIIIIHHH--

Foldseek 3Di:
DPPPLVVLLVVLVVQLVVLVVVLVVLVVWDCDDPNDGTPSPVSNVVSVVSNVVSVVSNVVSVQFQEQEEEFQDDCPALVNVLVVLLQVLLCVLVVHHYHYDHQYDDFRLRSLVVQQPDDLALSYKYKDKLQGFQDLVCLVSLPSLVQWQFLKWWFFWWKFKFAAPVPQDPAADALVRVLCQQQVAAEEEQDDPRSQVLVQVLCCVQSVHRHRYDYDPAVLVQNVCNNVRNHSMYIYTPLRPVVDCSCVDPSRGREIQAPADDPVCNRHYHCVVNPRNGRDGITITMTHGPPHDPVSSVVSNVSCVPPVNLVSSCVSCVVSSTHTDIGGSVVVSVVSVVSSVSSVVSSVVVVVVVVVVVVLVVVLVVVLVVLVVVLVVCCVPDPVLVSQLVSQLVNCCSVCVPCCVPCVVVSSVVSNVVSVVVCCCCVPVVVVVPD

pLDDT: mean 78.77, std 13.9, range [41.97, 97.0]

Nearest PDB structures (foldseek):
  4x9t-assembly1_A  TM=8.589E-01  e=9.006E-17  Polaromonas sp. JS666
  7ndr-assembly1_E  TM=7.373E-01  e=1.542E-13  Comamonas sp.
  8hkb-assembly1_A  TM=5.990E-01  e=2.586E-13  Piscinibacter sakaiensis
  2dvz-assembly1_A  TM=5.928E-01  e=5.914E-13  Bordetella pertussis
  5oku-assembly1_A  TM=5.969E-01  e=2.154E-12  Rhodopseudomonas palustris CGA009

Mean predicted aligned error: 14.71 Å

Sequence (435 aa):
MIRRDIKIVSFCIVIILIAVFMLCKAQELKATIAGTIGPGVFPSTVLCLLILLGLVITIKSCIPVDVRLLSPYSSESLKGLLIQKIAGILASSLGARLVVQTAIGRGFFSAHYKAIRSKPDGHTLALLSGSIPYSSCFLNASFALEHFEPLCLLSFDPYMLLLSSKSVLERSITLDEIRKLISSANVGFSCEEETGKQIARALELKSQIAVKPLFYDSVHSLVKALEQKTIGVGFCLASEVLNSEVVTERRQIIALTSEDRIPDLPQIPTLKEIGMDICCGDWMALGFPAGVSKEHINYFWSVLAEPKNVSAVESEVRNCGEIPKIQGPDFAKQFLKEQASIAKDIKKDVQVYISAREHLSLYRVIASIGLFVTFVLIGSSSSYLLSSFCFLGILSIVLWPRKVAHFLPFLIGIAACISFAVYWIFSKAFNVVFP

Radius of gyration: 32.73 Å; Cα contacts (8 Å, |Δi|>4): 670; chains: 1; bounding box: 76×88×86 Å